Protein AF-A0AA36IAB3-F1 (afdb_monomer)

Mean predicted aligned error: 18.0 Å

Solvent-accessible surface area (backbone atoms only — not comparable to full-atom values): 23287 Å² total; per-residue (Å²): 132,85,88,86,89,80,84,86,83,90,80,89,80,91,81,84,87,78,88,80,90,79,83,89,82,81,88,81,88,88,84,88,84,89,80,88,87,85,86,83,86,84,88,82,86,85,84,85,86,88,83,90,85,85,86,90,79,88,78,81,81,79,79,85,77,85,72,82,73,76,86,74,72,82,74,74,74,76,78,74,88,63,79,76,76,77,80,79,68,87,70,76,78,70,94,42,81,62,54,57,54,45,52,51,53,55,51,48,49,52,48,51,51,56,48,53,54,51,51,48,56,53,47,54,52,49,52,51,48,47,55,53,50,44,48,49,29,48,54,49,20,52,50,27,43,54,49,20,54,51,27,50,52,51,35,53,51,37,51,51,49,43,52,53,44,53,52,50,45,53,51,51,53,49,56,44,46,54,49,49,53,50,48,53,49,55,49,51,52,47,53,54,49,53,53,52,50,53,52,53,52,49,55,46,48,54,52,41,51,54,48,50,53,49,51,50,54,58,55,56,45,47,67,66,42,76,78,58,70,95,86,76,87,61,73,61,56,56,56,52,51,50,49,52,50,42,52,50,44,54,48,51,49,53,51,51,55,53,51,50,54,51,52,51,52,52,48,56,51,51,54,47,53,51,51,51,51,41,52,53,51,52,52,50,47,54,50,50,50,52,50,40,54,51,43,53,53,52,35,53,53,31,47,53,51,23,53,53,24,46,53,50,18,52,51,28,51,51,53,33,52,57,47,51,51,53,49,50,54,50,51,52,53,51,51,51,51,53,52,50,53,50,51,50,45,52,52,51,50,52,50,45,53,52,53,54,51,50,58,57,49,52,73,76,44,88,77,68,96,64,92,84,69,78,81,73,75,78,81,72,81,88,75,89,127

Sequence (385 aa):
MCGSTRQLPWRRSNGRWKGKRKAPRRMRSPYVCARRSKRPAPMCNPQAPVQDLVPGVLVLFTRNLKVKHGNVKPRYGQEDCSVRKEHVDQVAEPESRFGLVISTLEDIVKNVDNQSAREKTAFDKFQAWCTEEITGLSTGAEKAKANSEKAFVNLRELTASISTLEHGLASLSADVKELQDAQDQINTIREEETSKYAEEVELNTQSAQTVSSALSKVSSSKSAFLQRQSLEPDSGYVVGLLRGIQERLNQTRSELDQTEEAKSKTHSTLARAKKEQESLLQAEVLEKQRLLQQAKLELVEAQRIYDEEQESSEAMTKMKAETKDKCYMKTIEYSMRKEDQQKEREAIASAVTTLKQEESGGKNAAGATSFLQDWVTCCGDCKVS

Nearest PDB structures (foldseek):
  3ja6-assembly1_H  TM=5.521E-01  e=1.266E-03  Escherichia coli
  3ja6-assembly1_I  TM=4.590E-01  e=8.244E-04  Escherichia coli
  3g67-assembly1_A  TM=4.325E-01  e=2.050E-03  Thermotoga maritima
 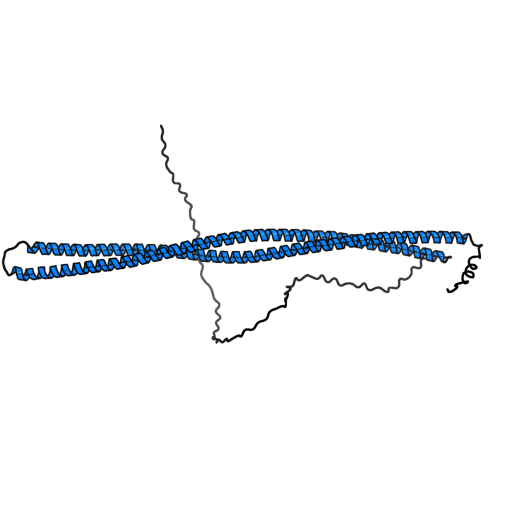 3zx6-assembly1_B  TM=4.303E-01  e=5.989E-03  Archaeoglobus fulgidus DSM 4304
  6grj-assembly1_B  TM=4.482E-01  e=6.001E-02  Aeromonas hydrophila

Radius of gyration: 59.53 Å; Cα contacts (8 Å, |Δi|>4): 123; chains: 1; bounding box: 124×80×175 Å

Secondary structure (DSSP, 8-state):
------------------------------------------------------------------------------------------PPP-SSHHHHHHHHHHHHHHHHHHHHHHHHHHHHHHHHHHHHHHHHHHHHHHHHHHHHHHHHHHHHHHHHHHHHHHHHHHHHHHHHHHHHHHHHHHHHHHHHHHHHHHHHHHHHHHHHHHHHHHHHHHHHHHHHHTTS-S--STHHHHHHHHHHHHHHHHHHHHHHHHHHHHHHHHHHHHHHHHHHHHHHHHHHHHHHHHHHHHHHHHHHHHHHHHHHHHHHHHHHHHHHHHHHHHHHHHHHHHHHHHHHHHHHHHHHHHHHHHHHHHHHHHHT-TT---TTSSSSSSSS-----

pLDDT: mean 75.98, std 26.31, range [28.12, 98.38]

Foldseek 3Di:
DDDDDDDDDDDDDDDDDDDDDDDDDDDDDDDDDDDDDDDDDDDDDDDDDDDDDDDDDPDDPDPDPPDPPPPPDPPPPDPPPPPPPDPCPPDDPPPDPLVVVLVVLVVVLVVLVVVLVVVVVVLVVLVVVLVVLLVVLVVLLVVLVVQLVVLVVLLVVLVVVLVVLVVVLVVLVVVLVVLVVVLVVLVVVLVVLVVVLVVLLVVLVVVLVVLVVVLVVLVVVCVVCVVDDDDDPCSVVVNVVSVVVNVVSVVVNVVSVVVNVVSVVVSVVVSVVSVVVSVVSVVVSVVSVVVSVVSVVVSVVSVVSSVVSNVSSVVSVVVSVVSVVVSVVVVVVSVVVVVVSVVSSVVSVVVSVVSVVVVVVVVVPPDDPDPPPPPPPPPDDPDDD

Organism: NCBI:txid2562239

Structure (mmCIF, N/CA/C/O backbone):
data_AF-A0AA36IAB3-F1
#
_entry.id   AF-A0AA36IAB3-F1
#
loop_
_atom_site.group_PDB
_atom_site.id
_atom_site.type_symbol
_atom_site.label_atom_id
_atom_site.label_alt_id
_atom_site.label_comp_id
_atom_site.label_asym_id
_atom_site.label_entity_id
_atom_site.label_seq_id
_atom_site.pdbx_PDB_ins_code
_atom_site.Cartn_x
_atom_site.Cartn_y
_atom_site.Cartn_z
_atom_site.occupancy
_atom_site.B_iso_or_equiv
_atom_site.auth_seq_id
_atom_site.auth_comp_id
_atom_site.auth_asym_id
_atom_site.auth_atom_id
_atom_site.pdbx_PDB_model_num
ATOM 1 N N . MET A 1 1 ? 20.744 25.403 59.537 1.00 38.38 1 MET A N 1
ATOM 2 C CA . MET A 1 1 ? 21.090 25.740 58.140 1.00 38.38 1 MET A CA 1
ATOM 3 C C . MET A 1 1 ? 19.798 25.996 57.378 1.00 38.38 1 MET A C 1
ATOM 5 O O . MET A 1 1 ? 18.856 25.237 57.555 1.00 38.38 1 MET A O 1
ATOM 9 N N . CYS A 1 2 ? 19.755 27.117 56.654 1.00 37.72 2 CYS A N 1
ATOM 10 C CA . CYS A 1 2 ? 18.678 27.630 55.792 1.00 37.72 2 CYS A CA 1
ATOM 11 C C . CYS A 1 2 ? 17.970 26.516 54.988 1.00 37.72 2 CYS A C 1
ATOM 13 O O . CYS A 1 2 ? 18.638 25.601 54.533 1.00 37.72 2 CYS A O 1
ATOM 15 N N . GLY A 1 3 ? 16.652 26.478 54.773 1.00 32.91 3 GLY A N 1
ATOM 16 C CA . GLY A 1 3 ? 15.704 27.561 54.513 1.00 32.91 3 GLY A CA 1
ATOM 17 C C . GLY A 1 3 ? 15.504 27.704 52.998 1.00 32.91 3 GLY A C 1
ATOM 18 O O . GLY A 1 3 ? 16.444 28.114 52.332 1.00 32.91 3 GLY A O 1
ATOM 19 N N . SER A 1 4 ? 14.318 27.369 52.464 1.00 38.62 4 SER A N 1
ATOM 20 C CA . SER A 1 4 ? 13.662 28.091 51.349 1.00 38.62 4 SER A CA 1
ATOM 21 C C . SER A 1 4 ? 12.435 27.348 50.795 1.00 38.62 4 SER A C 1
ATOM 23 O O . SER A 1 4 ? 12.522 26.499 49.912 1.00 38.62 4 SER A O 1
ATOM 25 N N . THR A 1 5 ? 11.274 27.792 51.256 1.00 45.59 5 THR A N 1
ATOM 26 C CA . THR A 1 5 ? 9.957 27.750 50.614 1.00 45.59 5 THR A CA 1
ATOM 27 C C . THR A 1 5 ? 9.924 28.687 49.390 1.00 45.59 5 THR A C 1
ATOM 29 O O . THR A 1 5 ? 10.329 29.840 49.516 1.00 45.59 5 THR A O 1
ATOM 32 N N . ARG A 1 6 ? 9.381 28.263 48.236 1.00 41.94 6 ARG A N 1
ATOM 33 C CA . ARG A 1 6 ? 8.852 29.145 47.157 1.00 41.94 6 ARG A CA 1
ATOM 34 C C . ARG A 1 6 ? 7.688 28.421 46.470 1.00 41.94 6 ARG A C 1
ATOM 36 O O . ARG A 1 6 ? 7.889 27.347 45.926 1.00 41.94 6 ARG A O 1
ATOM 43 N N . GLN A 1 7 ? 6.431 28.782 46.728 1.00 41.84 7 GLN A N 1
ATOM 44 C CA . GLN A 1 7 ? 5.627 29.840 46.085 1.00 41.84 7 GLN A CA 1
ATOM 45 C C . GLN A 1 7 ? 5.506 29.740 44.551 1.00 41.84 7 GLN A C 1
ATOM 47 O O . GLN A 1 7 ? 6.461 29.956 43.811 1.00 41.84 7 GLN A O 1
ATOM 52 N N . LEU A 1 8 ? 4.263 29.468 44.133 1.00 38.03 8 LEU A N 1
ATOM 53 C CA . LEU A 1 8 ? 3.674 29.639 42.799 1.00 38.03 8 LEU A CA 1
ATOM 54 C C . LEU A 1 8 ? 3.823 31.082 42.281 1.00 38.03 8 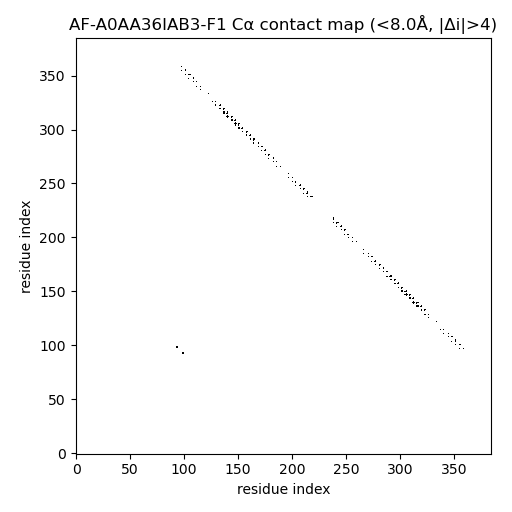LEU A C 1
ATOM 56 O O . LEU A 1 8 ? 3.911 32.017 43.080 1.00 38.03 8 LEU A O 1
ATOM 60 N N . PRO A 1 9 ? 3.648 31.288 40.963 1.00 53.09 9 PRO A N 1
ATOM 61 C CA . PRO A 1 9 ? 2.586 32.219 40.591 1.00 53.09 9 PRO A CA 1
ATOM 62 C C . PRO A 1 9 ? 1.735 31.783 39.390 1.00 53.09 9 PRO A C 1
ATOM 64 O O . PRO A 1 9 ? 2.211 31.329 38.353 1.00 53.09 9 PRO A O 1
ATOM 67 N N . TRP A 1 10 ? 0.442 32.054 39.544 1.00 31.94 10 TRP A N 1
ATOM 68 C CA . TRP A 1 10 ? -0.544 32.212 38.484 1.00 31.94 10 TRP A CA 1
ATOM 69 C C . TRP A 1 10 ? -0.134 33.313 37.495 1.00 31.94 10 TRP A C 1
ATOM 71 O O . TRP A 1 10 ? 0.252 34.407 37.910 1.00 31.94 10 TRP A O 1
ATOM 81 N N . ARG A 1 11 ? -0.360 33.101 36.191 1.00 39.31 11 ARG A N 1
ATOM 82 C CA . ARG A 1 11 ? -0.493 34.209 35.234 1.00 39.31 11 ARG A CA 1
ATOM 83 C C . ARG A 1 11 ? -1.624 33.955 34.240 1.00 39.31 11 ARG A C 1
ATOM 85 O O . ARG A 1 11 ? -1.558 33.067 33.401 1.00 39.31 11 ARG A O 1
ATOM 92 N N . ARG A 1 12 ? -2.657 34.795 34.360 1.00 37.16 12 ARG A N 1
ATOM 93 C CA . ARG A 1 12 ? -3.711 35.050 33.371 1.00 37.16 12 ARG A CA 1
ATOM 94 C C . ARG A 1 12 ? -3.108 35.676 32.111 1.00 37.16 12 ARG A C 1
ATOM 96 O O . ARG A 1 12 ? -2.358 36.647 32.217 1.00 37.16 12 ARG A O 1
ATOM 103 N N . SER A 1 13 ? -3.558 35.241 30.940 1.00 43.03 13 SER A N 1
ATOM 104 C CA . SER A 1 13 ? -3.544 36.047 29.716 1.00 43.03 13 SER A CA 1
ATOM 105 C C . SER A 1 13 ? -4.961 36.115 29.141 1.00 43.03 13 SER A C 1
ATOM 107 O O . SER A 1 13 ? -5.549 35.137 28.692 1.00 43.03 13 SER A O 1
ATOM 109 N N . ASN A 1 14 ? -5.526 37.319 29.218 1.00 38.91 14 ASN A N 1
ATOM 110 C CA . ASN A 1 14 ? -6.788 37.708 28.608 1.00 38.91 14 ASN A CA 1
ATOM 111 C C . ASN A 1 14 ? -6.599 37.839 27.087 1.00 38.91 14 ASN A C 1
ATOM 113 O O . ASN A 1 14 ? -5.893 38.737 26.632 1.00 38.91 14 ASN A O 1
ATOM 117 N N . GLY A 1 15 ? -7.265 36.983 26.310 1.00 38.22 15 GLY A N 1
ATOM 118 C CA . GLY A 1 15 ? -7.347 37.048 24.849 1.00 38.22 15 GLY A CA 1
ATOM 119 C C . GLY A 1 15 ? -8.768 37.373 24.392 1.00 38.22 15 GLY A C 1
ATOM 120 O O . GLY A 1 15 ? -9.655 36.530 24.377 1.00 38.22 15 GLY A O 1
ATOM 121 N N . ARG A 1 16 ? -8.974 38.642 24.061 1.00 39.28 16 ARG A N 1
ATOM 122 C CA . ARG A 1 16 ? -10.226 39.323 23.721 1.00 39.28 16 ARG A CA 1
ATOM 123 C C . ARG A 1 16 ? -10.914 38.759 22.466 1.00 39.28 16 ARG A C 1
ATOM 125 O O . ARG A 1 16 ? -10.427 38.945 21.357 1.00 39.28 16 ARG A O 1
ATOM 132 N N . TRP A 1 17 ? -12.112 38.200 22.634 1.00 36.91 17 TRP A N 1
ATOM 133 C CA . TRP A 1 17 ? -13.054 37.915 21.548 1.00 36.91 17 TRP A CA 1
ATOM 134 C C . TRP A 1 17 ? -13.692 39.219 21.045 1.00 36.91 17 TRP A C 1
ATOM 136 O O . TRP A 1 17 ? -14.373 39.920 21.795 1.00 36.91 17 TRP A O 1
ATOM 146 N N . LYS A 1 18 ? -13.490 39.560 19.767 1.00 49.41 18 LYS A N 1
ATOM 147 C CA . LYS A 1 18 ? -14.288 40.576 19.065 1.00 49.41 18 LYS A CA 1
ATOM 148 C C . LYS A 1 18 ? -15.078 39.911 17.949 1.00 49.41 18 LYS A C 1
ATOM 150 O O . LYS A 1 18 ? -14.523 39.513 16.931 1.00 49.41 18 LYS A O 1
ATOM 155 N N . GLY A 1 19 ? -16.391 39.842 18.147 1.00 35.00 19 GLY A N 1
ATOM 156 C CA . GLY A 1 19 ? -17.341 39.480 17.110 1.00 35.00 19 GLY A CA 1
ATOM 157 C C . GLY A 1 19 ? -17.435 40.541 16.013 1.00 35.00 19 GLY A C 1
ATOM 158 O O . GLY A 1 19 ? -17.364 41.745 16.268 1.00 35.00 19 GLY A O 1
ATOM 159 N N . LYS A 1 20 ? -17.684 40.082 14.787 1.00 40.41 20 LYS A N 1
ATOM 160 C CA . LYS A 1 20 ? -18.369 40.864 13.760 1.00 40.41 20 LYS A CA 1
ATOM 161 C C . LYS A 1 20 ? -19.551 40.055 13.245 1.00 40.41 20 LYS A C 1
ATOM 163 O O . LYS A 1 20 ? -19.399 39.025 12.602 1.00 40.41 20 LYS A O 1
ATOM 168 N N . ARG A 1 21 ? -20.736 40.569 13.569 1.00 37.28 21 ARG A N 1
ATOM 169 C CA . ARG A 1 21 ? -22.032 40.185 13.017 1.00 37.28 21 ARG A CA 1
ATOM 170 C C . ARG A 1 21 ? -22.040 40.513 11.518 1.00 37.28 21 ARG A C 1
ATOM 172 O O . ARG A 1 21 ? -21.739 41.647 11.150 1.00 37.28 21 ARG A O 1
ATOM 179 N N . LYS A 1 22 ? -22.456 39.573 10.671 1.00 40.62 22 LYS A N 1
ATOM 180 C CA . LYS A 1 22 ? -23.098 39.885 9.387 1.00 40.62 22 LYS A CA 1
ATOM 181 C C . LYS A 1 22 ? -24.450 39.181 9.356 1.00 40.62 22 LYS A C 1
ATOM 183 O O . LYS A 1 22 ? -24.547 37.988 9.613 1.00 40.62 22 LYS A O 1
ATOM 188 N N . ALA A 1 23 ? -25.481 39.989 9.142 1.00 41.28 23 ALA A N 1
ATOM 189 C CA . ALA A 1 23 ? -26.884 39.613 9.133 1.00 41.28 23 ALA A CA 1
ATOM 190 C C . ALA A 1 23 ? -27.253 38.761 7.900 1.00 41.28 23 ALA A C 1
ATOM 192 O O . ALA A 1 23 ? -26.633 38.928 6.847 1.00 41.28 23 ALA A O 1
ATOM 193 N N . PRO A 1 24 ? -28.299 37.919 7.988 1.00 43.44 24 PRO A N 1
ATOM 194 C CA . PRO A 1 24 ? -28.845 37.200 6.845 1.00 43.44 24 PRO A CA 1
ATOM 195 C C . PRO A 1 24 ? -29.817 38.094 6.058 1.00 43.44 24 PRO A C 1
ATOM 197 O O . PRO A 1 24 ? -30.713 38.716 6.636 1.00 43.44 24 PRO A O 1
ATOM 200 N N . ARG A 1 25 ? -29.678 38.143 4.727 1.00 41.81 25 ARG A N 1
ATOM 201 C CA . ARG A 1 25 ? -30.724 38.667 3.834 1.00 41.81 25 ARG A CA 1
ATOM 202 C C . ARG A 1 25 ? -31.421 37.530 3.093 1.00 41.81 25 ARG A C 1
ATOM 204 O O . ARG A 1 25 ? -30.801 36.614 2.570 1.00 41.81 25 ARG A O 1
ATOM 211 N N . ARG A 1 26 ? -32.744 37.653 3.136 1.00 37.84 26 ARG A N 1
ATOM 212 C CA . ARG A 1 26 ? -33.824 36.798 2.645 1.00 37.84 26 ARG A CA 1
ATOM 213 C C . ARG A 1 26 ? -33.796 36.522 1.135 1.00 37.84 26 ARG A C 1
ATOM 215 O O . ARG A 1 26 ? -33.464 37.406 0.359 1.00 37.84 26 ARG A O 1
ATOM 222 N N . MET A 1 27 ? -34.314 35.332 0.807 1.00 33.06 27 MET A N 1
ATOM 223 C CA . MET A 1 27 ? -35.262 34.980 -0.268 1.00 33.06 27 MET A CA 1
ATOM 224 C C . MET A 1 27 ? -35.112 35.639 -1.648 1.00 33.06 27 MET A C 1
ATOM 226 O O . MET A 1 27 ? -35.374 36.829 -1.798 1.00 33.06 27 MET A O 1
ATOM 230 N N . ARG A 1 28 ? -35.000 34.794 -2.683 1.00 35.19 28 ARG A N 1
ATOM 231 C CA . ARG A 1 28 ? -36.113 34.502 -3.617 1.00 35.19 28 ARG A CA 1
ATOM 232 C C . ARG A 1 28 ? -35.724 33.390 -4.603 1.00 35.19 28 ARG A C 1
ATOM 234 O O . ARG A 1 28 ? -34.856 33.571 -5.444 1.00 35.19 28 ARG A O 1
ATOM 241 N N . SER A 1 29 ? -36.417 32.259 -4.481 1.00 34.50 29 SER A N 1
ATOM 242 C CA . SER A 1 29 ? -36.781 31.368 -5.592 1.00 34.50 29 SER A CA 1
ATOM 243 C C . SER A 1 29 ? -38.017 31.982 -6.269 1.00 34.50 29 SER A C 1
ATOM 245 O O . SER A 1 29 ? -38.835 32.577 -5.555 1.00 34.50 29 SER A O 1
ATOM 247 N N . PRO A 1 30 ? -38.132 31.954 -7.607 1.00 48.66 30 PRO A N 1
ATOM 248 C CA . PRO A 1 30 ? -38.989 30.926 -8.211 1.00 48.66 30 PRO A CA 1
ATOM 249 C C . PRO A 1 30 ? -38.522 30.476 -9.608 1.00 48.66 30 PRO A C 1
ATOM 251 O O . PRO A 1 30 ? -38.145 31.305 -10.418 1.00 48.66 30 PRO A O 1
ATOM 254 N N . TYR A 1 31 ? -38.655 29.189 -9.928 1.00 38.41 31 TYR A N 1
ATOM 255 C CA . TYR A 1 31 ? -39.355 28.759 -11.145 1.00 38.41 31 TYR A CA 1
ATOM 256 C C . TYR A 1 31 ? -39.885 27.341 -10.939 1.00 38.41 31 TYR A C 1
ATOM 258 O O . TYR A 1 31 ? -39.155 26.373 -10.739 1.00 38.41 31 TYR A O 1
ATOM 266 N N . VAL A 1 32 ? -41.210 27.282 -10.944 1.00 36.62 32 VAL A N 1
ATOM 267 C CA . VAL A 1 32 ? -42.049 26.095 -10.995 1.00 36.62 32 VAL A CA 1
ATOM 268 C C . VAL A 1 32 ? -42.138 25.670 -12.457 1.00 36.62 32 VAL A C 1
ATOM 270 O O . VAL A 1 32 ? -42.491 26.489 -13.297 1.00 36.62 32 VAL A O 1
ATOM 273 N N . CYS A 1 33 ? -41.910 24.393 -12.748 1.00 33.81 33 CYS A N 1
ATOM 274 C CA . CYS A 1 33 ? -42.601 23.712 -13.839 1.00 33.81 33 CYS A CA 1
ATOM 275 C C . CYS A 1 33 ? -42.806 22.249 -13.447 1.00 33.81 33 CYS A C 1
ATOM 277 O O . CYS A 1 33 ? -41.879 21.447 -13.386 1.00 33.81 33 CYS A O 1
ATOM 279 N N . ALA A 1 34 ? -44.055 21.937 -13.120 1.00 33.88 34 ALA A N 1
ATOM 280 C CA . ALA A 1 34 ? -44.539 20.599 -12.857 1.00 33.88 34 ALA A CA 1
ATOM 281 C C . ALA A 1 34 ? -44.765 19.841 -14.172 1.00 33.88 34 ALA A C 1
ATOM 283 O O . ALA A 1 34 ? -45.316 20.408 -15.112 1.00 33.88 34 ALA A O 1
ATOM 284 N N . ARG A 1 35 ? -44.489 18.530 -14.182 1.00 33.06 35 ARG A N 1
ATOM 285 C CA . ARG A 1 35 ? -45.379 17.531 -14.798 1.00 33.06 35 ARG A CA 1
ATOM 286 C C . ARG A 1 35 ? -45.173 16.143 -14.169 1.00 33.06 35 ARG A C 1
ATOM 288 O O . ARG A 1 35 ? -44.119 15.531 -14.278 1.00 33.06 35 ARG A O 1
ATOM 295 N N . ARG A 1 36 ? -46.242 15.703 -13.490 1.00 34.56 36 ARG A N 1
ATOM 296 C CA . ARG A 1 36 ? -46.742 14.325 -13.276 1.00 34.56 36 ARG A CA 1
ATOM 297 C C . ARG A 1 36 ? -46.407 13.386 -14.452 1.00 34.56 36 ARG A C 1
ATOM 299 O O . ARG A 1 36 ? -46.355 13.859 -15.576 1.00 34.56 36 ARG A O 1
ATOM 306 N N . SER A 1 37 ? -46.335 12.058 -14.375 1.00 35.66 37 SER A N 1
ATOM 307 C CA . SER A 1 37 ? -46.505 11.007 -13.355 1.00 35.66 37 SER A CA 1
ATOM 308 C C . SER A 1 37 ? -46.477 9.679 -14.136 1.00 35.66 37 SER A C 1
ATOM 310 O O . SER A 1 37 ? -47.098 9.654 -15.200 1.00 35.66 37 SER A O 1
ATOM 312 N N . LYS A 1 38 ? -45.872 8.601 -13.610 1.00 35.56 38 LYS A N 1
ATOM 313 C CA . LYS A 1 38 ? -46.380 7.201 -13.613 1.00 35.56 38 LYS A CA 1
ATOM 314 C C . LYS A 1 38 ? -45.257 6.219 -13.212 1.00 35.56 38 LYS A C 1
ATOM 316 O O . LYS A 1 38 ? -44.233 6.135 -13.875 1.00 35.56 38 LYS A O 1
ATOM 321 N N . ARG A 1 39 ? -45.468 5.508 -12.099 1.00 36.62 39 ARG A N 1
ATOM 322 C CA . ARG A 1 39 ? -44.861 4.201 -11.738 1.00 36.62 39 ARG A CA 1
ATOM 323 C C . ARG A 1 39 ? -45.753 3.068 -12.322 1.00 36.62 39 ARG A C 1
ATOM 325 O O . ARG A 1 39 ? -46.818 3.436 -12.826 1.00 36.62 39 ARG A O 1
ATOM 332 N N . PRO A 1 40 ? -45.492 1.748 -12.134 1.00 46.69 40 PRO A N 1
ATOM 333 C CA . PRO A 1 40 ? -44.316 1.018 -11.610 1.00 46.69 40 PRO A CA 1
ATOM 334 C C . PRO A 1 40 ? -43.833 -0.152 -12.520 1.00 46.69 40 PRO A C 1
ATOM 336 O O . PRO A 1 40 ? -44.391 -0.401 -13.582 1.00 46.69 40 PRO A O 1
ATOM 339 N N . ALA A 1 41 ? -42.789 -0.854 -12.050 1.00 36.19 41 ALA A N 1
ATOM 340 C CA . ALA A 1 41 ? -42.193 -2.105 -12.554 1.00 36.19 41 ALA A CA 1
ATOM 341 C C . ALA A 1 41 ? -43.153 -3.325 -12.581 1.00 36.19 41 ALA A C 1
ATOM 343 O O . ALA A 1 41 ? -44.267 -3.232 -12.059 1.00 36.19 41 ALA A O 1
ATOM 344 N N . PRO A 1 42 ? -42.704 -4.485 -13.112 1.00 48.28 42 PRO A N 1
ATOM 345 C CA . PRO A 1 42 ? -42.226 -5.530 -12.191 1.00 48.28 42 PRO A CA 1
ATOM 346 C C . PRO A 1 42 ? -41.016 -6.370 -12.665 1.00 48.28 42 PRO A C 1
ATOM 348 O O . PRO A 1 42 ? -40.558 -6.296 -13.801 1.00 48.28 42 PRO A O 1
ATOM 351 N N . MET A 1 43 ? -40.514 -7.147 -11.701 1.00 32.94 43 MET A N 1
ATOM 352 C CA . MET A 1 43 ? -39.458 -8.166 -11.731 1.00 32.94 43 MET A CA 1
ATOM 353 C C . MET A 1 43 ? -39.691 -9.314 -12.731 1.00 32.94 43 MET A C 1
ATOM 355 O O . MET A 1 43 ? -40.838 -9.673 -12.971 1.00 32.94 43 MET A O 1
ATOM 359 N N . CYS A 1 44 ? -38.604 -9.963 -13.183 1.00 29.05 44 CYS A N 1
ATOM 360 C CA . CYS A 1 44 ? -38.310 -11.383 -12.895 1.00 29.05 44 CYS A CA 1
ATOM 361 C C . CYS A 1 44 ? -36.983 -11.851 -13.535 1.00 29.05 44 CYS A C 1
ATOM 363 O O . CYS A 1 44 ? -36.770 -11.727 -14.735 1.00 29.05 44 CYS A O 1
ATOM 365 N N . ASN A 1 45 ? -36.121 -12.417 -12.687 1.00 34.62 45 ASN A N 1
ATOM 366 C CA . ASN A 1 45 ? -35.075 -13.407 -12.991 1.00 34.62 45 ASN A CA 1
ATOM 367 C C . ASN A 1 45 ? -35.765 -14.781 -13.213 1.00 34.62 45 ASN A C 1
ATOM 369 O O . ASN A 1 45 ? -36.857 -14.949 -12.654 1.00 34.62 45 ASN A O 1
ATOM 373 N N . PRO A 1 46 ? -35.202 -15.763 -13.957 1.00 46.34 46 PRO A N 1
ATOM 374 C CA . PRO A 1 46 ? -34.316 -16.733 -13.291 1.00 46.34 46 PRO A CA 1
ATOM 375 C C . PRO A 1 46 ? -33.226 -17.431 -14.157 1.00 46.34 46 PRO A C 1
ATOM 377 O O . PRO A 1 46 ? -33.370 -17.634 -15.356 1.00 46.34 46 PRO A O 1
ATOM 380 N N . GLN A 1 47 ? -32.210 -17.919 -13.429 1.00 33.38 47 GLN A N 1
ATOM 381 C CA . GLN A 1 47 ? -31.470 -19.192 -13.572 1.00 33.38 47 GLN A CA 1
ATOM 382 C C . GLN A 1 47 ? -30.413 -19.410 -14.679 1.00 33.38 47 GLN A C 1
ATOM 384 O O . GLN A 1 47 ? -30.679 -19.447 -15.874 1.00 33.38 47 GLN A O 1
ATOM 389 N N . ALA A 1 48 ? -29.199 -19.686 -14.181 1.00 31.94 48 ALA A N 1
ATOM 390 C CA . ALA A 1 48 ? -28.064 -20.327 -14.845 1.00 31.94 48 ALA A CA 1
ATOM 391 C C . ALA A 1 48 ? -28.301 -21.835 -15.095 1.00 31.94 48 ALA A C 1
ATOM 393 O O . ALA A 1 48 ? -29.216 -22.420 -14.508 1.00 31.94 48 ALA A O 1
ATOM 394 N N . PRO A 1 49 ? -27.415 -22.491 -15.871 1.00 46.34 49 PRO A N 1
ATOM 395 C CA . PRO A 1 49 ? -26.445 -23.356 -15.195 1.00 46.34 49 PRO A CA 1
ATOM 396 C C . PRO A 1 49 ? -25.000 -23.263 -15.722 1.00 46.34 49 PRO A C 1
ATOM 398 O O . PRO A 1 49 ? -24.704 -22.722 -16.782 1.00 46.34 49 PRO A O 1
ATOM 401 N N . VAL A 1 50 ? -24.125 -23.806 -14.879 1.00 35.16 50 VAL A N 1
ATOM 402 C CA . VAL A 1 50 ? -22.663 -23.936 -14.924 1.00 35.16 50 VAL A CA 1
ATOM 403 C C . VAL A 1 50 ? -22.218 -24.933 -16.001 1.00 35.16 50 VAL A C 1
ATOM 405 O O . VAL A 1 50 ? -22.858 -25.975 -16.121 1.00 35.16 50 VAL A O 1
ATOM 408 N N . GLN A 1 51 ? -21.104 -24.667 -16.697 1.00 35.69 51 GLN A N 1
ATOM 409 C CA . GLN A 1 51 ? -20.049 -25.657 -16.987 1.00 35.69 51 GLN A CA 1
ATOM 410 C C . GLN A 1 51 ? -18.789 -25.008 -17.585 1.00 35.69 51 GLN A C 1
ATOM 412 O O . GLN A 1 51 ? -18.843 -23.980 -18.256 1.00 35.69 51 GLN A O 1
ATOM 417 N N . ASP A 1 52 ? -17.666 -25.623 -17.233 1.00 32.62 52 ASP A N 1
ATOM 418 C CA . ASP A 1 52 ? -16.274 -25.196 -17.333 1.00 32.62 52 ASP A CA 1
ATOM 419 C C . ASP A 1 52 ? -15.731 -25.008 -18.760 1.00 32.62 52 ASP A C 1
ATOM 421 O O . ASP A 1 52 ? -16.157 -25.699 -19.681 1.00 32.62 52 ASP A O 1
ATOM 425 N N . LEU A 1 53 ? -14.726 -24.126 -18.907 1.00 32.38 53 LEU A N 1
ATOM 426 C CA . LEU A 1 53 ? -13.404 -24.384 -19.527 1.00 32.38 53 LEU A CA 1
ATOM 427 C C . LEU A 1 53 ? -12.691 -23.063 -19.907 1.00 32.38 53 LEU A C 1
ATOM 429 O O . LEU A 1 53 ? -13.096 -22.316 -20.792 1.00 32.38 53 LEU A O 1
ATOM 433 N N . VAL A 1 54 ? -11.584 -22.807 -19.214 1.00 31.95 54 VAL A N 1
ATOM 434 C CA . VAL A 1 54 ? -10.449 -21.924 -19.573 1.00 31.95 54 VAL A CA 1
ATOM 435 C C . VAL A 1 54 ? -9.528 -22.726 -20.537 1.00 31.95 54 VAL A C 1
ATOM 437 O O . VAL A 1 54 ? -9.622 -23.954 -20.471 1.00 31.95 54 VAL A O 1
ATOM 440 N N . PRO A 1 55 ? -8.609 -22.168 -21.377 1.00 42.19 55 PRO A N 1
ATOM 441 C CA . PRO A 1 55 ? -8.090 -20.789 -21.450 1.00 42.19 55 PRO A CA 1
ATOM 442 C C . PRO A 1 55 ? -8.023 -20.136 -22.850 1.00 42.19 55 PRO A C 1
ATOM 444 O O . PRO A 1 55 ? -7.932 -20.792 -23.880 1.00 42.19 55 PRO A O 1
ATOM 447 N N . GLY A 1 56 ? -7.819 -18.813 -22.835 1.00 33.88 56 GLY A N 1
ATOM 448 C CA . GLY A 1 56 ? -6.703 -18.236 -23.594 1.00 33.88 56 GLY A CA 1
ATOM 449 C C . GLY A 1 56 ? -7.047 -17.444 -24.850 1.00 33.88 56 GLY A C 1
ATOM 450 O O . GLY A 1 56 ? -6.785 -17.911 -25.948 1.00 33.88 56 GLY A O 1
ATOM 451 N N . VAL A 1 57 ? -7.481 -16.189 -24.693 1.00 32.69 57 VAL A N 1
ATOM 452 C CA . VAL A 1 57 ? -7.149 -15.128 -25.660 1.00 32.69 57 VAL A CA 1
ATOM 453 C C . VAL A 1 57 ? -6.881 -13.834 -24.896 1.00 32.69 57 VAL A C 1
ATOM 455 O O . VAL A 1 57 ? -7.776 -13.208 -24.332 1.00 32.69 57 VAL A O 1
ATOM 458 N N . LEU A 1 58 ? -5.606 -13.459 -24.878 1.00 31.62 58 LEU A N 1
ATOM 459 C CA . LEU A 1 58 ? -5.086 -12.184 -24.411 1.00 31.62 58 LEU A CA 1
ATOM 460 C C . LEU A 1 58 ? -5.579 -11.078 -25.365 1.00 31.62 58 LEU A C 1
ATOM 462 O O . LEU A 1 58 ? -4.987 -10.846 -26.416 1.00 31.62 58 LEU A O 1
ATOM 466 N N . VAL A 1 59 ? -6.685 -10.409 -25.037 1.00 35.47 59 VAL A N 1
ATOM 467 C CA . VAL A 1 59 ? -7.108 -9.193 -25.749 1.00 35.47 59 VAL A CA 1
ATOM 468 C C . VAL A 1 59 ? -6.365 -8.010 -25.134 1.00 35.47 59 VAL A C 1
ATOM 470 O O . VAL A 1 59 ? -6.792 -7.432 -24.136 1.00 35.47 59 VAL A O 1
ATOM 473 N N . LEU A 1 60 ? -5.228 -7.655 -25.733 1.00 33.47 60 LEU A N 1
ATOM 474 C CA . LEU A 1 60 ? -4.544 -6.396 -25.453 1.00 33.47 60 LEU A CA 1
ATOM 475 C C . LEU A 1 60 ? -5.391 -5.235 -25.991 1.00 33.47 60 LEU A C 1
ATOM 477 O O . LEU A 1 60 ? -5.435 -4.960 -27.189 1.00 33.47 60 LEU A O 1
ATOM 481 N N . PHE A 1 61 ? -6.059 -4.540 -25.073 1.00 30.59 61 PHE A N 1
ATOM 482 C CA . PHE A 1 61 ? -6.637 -3.219 -25.289 1.00 30.59 61 PHE A CA 1
ATOM 483 C C . PHE A 1 61 ? -5.496 -2.190 -25.365 1.00 30.59 61 PHE A C 1
ATOM 485 O O . PHE A 1 61 ? -5.038 -1.670 -24.349 1.00 30.59 61 PHE A O 1
ATOM 492 N N . THR A 1 62 ? -5.020 -1.867 -26.567 1.00 35.28 62 THR A N 1
ATOM 493 C CA . THR A 1 62 ? -4.120 -0.724 -26.768 1.00 35.28 62 THR A CA 1
ATOM 494 C C . THR A 1 62 ? -4.938 0.568 -26.809 1.00 35.28 62 THR A C 1
ATOM 496 O O . THR A 1 62 ? -5.665 0.876 -27.754 1.00 35.28 62 THR A O 1
ATOM 499 N N . ARG A 1 63 ? -4.841 1.353 -25.732 1.00 40.28 63 ARG A N 1
ATOM 500 C CA . ARG A 1 63 ? -5.338 2.731 -25.687 1.00 40.28 63 ARG A CA 1
ATOM 501 C C . ARG A 1 63 ? -4.403 3.641 -26.488 1.00 40.28 63 ARG A C 1
ATOM 503 O O . ARG A 1 63 ? -3.248 3.838 -26.137 1.00 40.28 63 ARG A O 1
ATOM 510 N N . ASN A 1 64 ? -4.979 4.203 -27.547 1.00 37.56 64 ASN A N 1
ATOM 511 C CA . ASN A 1 64 ? -4.584 5.380 -28.324 1.00 37.56 64 ASN A CA 1
ATOM 512 C C . ASN A 1 64 ? -3.563 6.334 -27.662 1.00 37.56 64 ASN A C 1
ATOM 514 O O . ASN A 1 64 ? -3.945 7.272 -26.959 1.00 37.56 64 ASN A O 1
ATOM 518 N N . LEU A 1 65 ? -2.287 6.194 -28.027 1.00 35.19 65 LEU A N 1
ATOM 519 C CA . LEU A 1 65 ? -1.333 7.303 -28.040 1.00 35.19 65 LEU A CA 1
ATOM 520 C C . LEU A 1 65 ? -1.407 7.974 -29.412 1.00 35.19 65 LEU A C 1
ATOM 522 O O . LEU A 1 65 ? -0.961 7.447 -30.429 1.00 35.19 65 LEU A O 1
ATOM 526 N N . LYS A 1 66 ? -2.033 9.150 -29.436 1.00 36.84 66 LYS A N 1
ATOM 527 C CA . LYS A 1 66 ? -2.186 9.988 -30.624 1.00 36.84 66 LYS A CA 1
ATOM 528 C C . LYS A 1 66 ? -0.858 10.687 -30.914 1.00 36.84 66 LYS A C 1
ATOM 530 O O . LYS A 1 66 ? -0.669 11.851 -30.569 1.00 36.84 66 LYS A O 1
ATOM 535 N N . VAL A 1 67 ? 0.069 9.962 -31.534 1.00 35.62 67 VAL A N 1
ATOM 536 C CA . VAL A 1 67 ? 1.269 10.546 -32.135 1.00 35.62 67 VAL A CA 1
ATOM 537 C C . VAL A 1 67 ? 0.812 11.377 -33.331 1.00 35.62 67 VAL A C 1
ATOM 539 O O . VAL A 1 67 ? 0.189 10.873 -34.267 1.00 35.62 67 VAL A O 1
ATOM 542 N N . LYS A 1 68 ? 1.070 12.688 -33.285 1.00 35.47 68 LYS A N 1
ATOM 543 C CA . LYS A 1 68 ? 0.927 13.564 -34.448 1.00 35.47 68 LYS A CA 1
ATOM 544 C C . LYS A 1 68 ? 1.952 13.117 -35.488 1.00 35.47 68 LYS A C 1
ATOM 546 O O . LYS A 1 68 ? 3.101 13.543 -35.449 1.00 35.47 68 LYS A O 1
ATOM 551 N N . HIS A 1 69 ? 1.529 12.266 -36.415 1.00 31.75 69 HIS A N 1
ATOM 552 C CA . HIS A 1 69 ? 2.258 12.031 -37.650 1.00 31.75 69 HIS A CA 1
ATOM 553 C C . HIS A 1 69 ? 2.275 13.340 -38.441 1.00 31.75 69 HIS A C 1
ATOM 555 O O . HIS A 1 69 ? 1.296 13.718 -39.086 1.00 31.75 69 HIS A O 1
ATOM 561 N N . GLY A 1 70 ? 3.395 14.059 -38.353 1.00 32.22 70 GLY A N 1
ATOM 562 C CA . GLY A 1 70 ? 3.789 15.002 -39.385 1.00 32.22 70 GLY A CA 1
ATOM 563 C C . GLY A 1 70 ? 3.848 14.224 -40.692 1.00 32.22 70 GLY A C 1
ATOM 564 O O . GLY A 1 70 ? 4.664 13.322 -40.855 1.00 32.22 70 GLY A O 1
ATOM 565 N N . ASN A 1 71 ? 2.899 14.520 -41.570 1.00 37.47 71 ASN A N 1
ATOM 566 C CA . ASN A 1 71 ? 2.691 13.877 -42.854 1.00 37.47 71 ASN A CA 1
ATOM 567 C C . ASN A 1 71 ? 3.857 14.228 -43.795 1.00 37.47 71 ASN A C 1
ATOM 569 O O . ASN A 1 71 ? 3.744 15.125 -44.628 1.00 37.47 71 ASN A O 1
ATOM 573 N N . VAL A 1 72 ? 5.002 13.563 -43.634 1.00 39.72 72 VAL A N 1
ATOM 574 C CA . VAL A 1 72 ? 6.094 13.599 -44.608 1.00 39.72 72 VAL A CA 1
ATOM 575 C C . VAL A 1 72 ? 5.871 12.427 -45.550 1.00 39.72 72 VAL A C 1
ATOM 577 O O . VAL A 1 72 ? 6.266 11.295 -45.284 1.00 39.72 72 VAL A O 1
ATOM 580 N N . LYS A 1 73 ? 5.171 12.708 -46.653 1.00 33.62 73 LYS A N 1
ATOM 581 C CA . LYS A 1 73 ? 5.113 11.814 -47.811 1.00 33.62 73 LYS A CA 1
ATOM 582 C C . LYS A 1 73 ? 6.549 11.436 -48.207 1.00 33.62 73 LYS A C 1
ATOM 584 O O . LYS A 1 73 ? 7.369 12.351 -48.327 1.00 33.62 73 LYS A O 1
ATOM 589 N N . PRO A 1 74 ? 6.862 10.165 -48.507 1.00 36.28 74 PRO A N 1
ATOM 590 C CA . PRO A 1 74 ? 8.046 9.881 -49.295 1.00 36.28 74 PRO A CA 1
ATOM 591 C C . PRO A 1 74 ? 7.802 10.496 -50.676 1.00 36.28 74 PRO A C 1
ATOM 593 O O . PRO A 1 74 ? 6.985 10.008 -51.457 1.00 36.28 74 PRO A O 1
ATOM 596 N N . ARG A 1 75 ? 8.470 11.616 -50.974 1.00 32.16 75 ARG A N 1
ATOM 597 C CA . ARG A 1 75 ? 8.726 11.967 -52.369 1.00 32.16 75 ARG A CA 1
ATOM 598 C C . ARG A 1 75 ? 9.641 10.868 -52.890 1.00 32.16 75 ARG A C 1
ATOM 600 O O . ARG A 1 75 ? 10.847 10.923 -52.677 1.00 32.16 75 ARG A O 1
ATOM 607 N N . TYR A 1 76 ? 9.057 9.882 -53.564 1.00 33.78 76 TYR A N 1
ATOM 608 C CA . TYR A 1 76 ? 9.749 9.289 -54.693 1.00 33.78 76 TYR A CA 1
ATOM 609 C C . TYR A 1 76 ? 10.102 10.462 -55.600 1.00 33.78 76 TYR A C 1
ATOM 611 O O . TYR A 1 76 ? 9.218 11.140 -56.128 1.00 33.78 76 TYR A O 1
ATOM 619 N N . GLY A 1 77 ? 11.393 10.792 -55.622 1.00 32.28 77 GLY A N 1
ATOM 620 C CA . GLY A 1 77 ? 11.948 11.697 -56.602 1.00 32.28 77 GLY A CA 1
ATOM 621 C C . GLY A 1 77 ? 11.597 11.108 -57.951 1.00 32.28 77 GLY A C 1
ATOM 622 O O . GLY A 1 77 ? 12.057 10.028 -58.300 1.00 32.28 77 GLY A O 1
ATOM 623 N N . GLN A 1 78 ? 10.688 11.787 -58.631 1.00 32.81 78 GLN A N 1
ATOM 624 C CA . GLN A 1 78 ? 10.461 11.653 -60.048 1.00 32.81 78 GLN A CA 1
ATOM 625 C C . GLN A 1 78 ? 11.838 11.776 -60.697 1.00 32.81 78 GLN A C 1
ATOM 627 O O . GLN A 1 78 ? 12.470 12.829 -60.615 1.00 32.81 78 GLN A O 1
ATOM 632 N N . GLU A 1 79 ? 12.349 10.661 -61.210 1.00 36.28 79 GLU A N 1
ATOM 633 C CA . GLU A 1 79 ? 13.492 10.678 -62.102 1.00 36.28 79 GLU A CA 1
ATOM 634 C C . GLU A 1 79 ? 13.043 11.487 -63.312 1.00 36.28 79 GLU A C 1
ATOM 636 O O . GLU A 1 79 ? 12.283 11.029 -64.165 1.00 36.28 79 GLU A O 1
ATOM 641 N N . ASP A 1 80 ? 13.438 12.756 -63.315 1.00 28.12 80 ASP A N 1
ATOM 642 C CA . ASP A 1 80 ? 13.432 13.578 -64.502 1.00 28.12 80 ASP A CA 1
ATOM 643 C C . ASP A 1 80 ? 14.306 12.856 -65.532 1.00 28.12 80 ASP A C 1
ATOM 645 O O . ASP A 1 80 ? 15.533 12.972 -65.534 1.00 28.12 80 ASP A O 1
ATOM 649 N N . CYS A 1 81 ? 13.666 12.144 -66.460 1.00 35.81 81 CYS A N 1
ATOM 650 C CA . CYS A 1 81 ? 14.191 11.926 -67.803 1.00 35.81 81 CYS A CA 1
ATOM 651 C C . CYS A 1 81 ? 14.233 13.275 -68.538 1.00 35.81 81 CYS A C 1
ATOM 653 O O . CYS A 1 81 ? 13.586 13.474 -69.563 1.00 35.81 81 CYS A O 1
ATOM 655 N N . SER A 1 82 ? 14.970 14.235 -67.986 1.00 35.31 82 SER A N 1
ATOM 656 C CA . SER A 1 82 ? 15.319 15.458 -68.676 1.00 35.31 82 SER A CA 1
ATOM 657 C C . SER A 1 82 ? 16.651 15.181 -69.345 1.00 35.31 82 SER A C 1
ATOM 659 O O . SER A 1 82 ? 17.693 15.085 -68.695 1.00 35.31 82 SER A O 1
ATOM 661 N N . VAL A 1 83 ? 16.572 14.948 -70.654 1.00 36.84 83 VAL A N 1
ATOM 662 C CA . VAL A 1 83 ? 17.703 14.841 -71.571 1.00 36.84 83 VAL A CA 1
ATOM 663 C C . VAL A 1 83 ? 18.712 15.925 -71.206 1.00 36.84 83 VAL A C 1
ATOM 665 O O . VAL A 1 83 ? 18.472 17.117 -71.416 1.00 36.84 83 VAL A O 1
ATOM 668 N N . ARG A 1 84 ? 19.840 15.510 -70.624 1.00 32.03 84 ARG A N 1
ATOM 669 C CA . ARG A 1 84 ? 20.998 16.371 -70.424 1.00 32.03 84 ARG A CA 1
ATOM 670 C C . ARG A 1 84 ? 21.451 16.780 -71.820 1.00 32.03 84 ARG A C 1
ATOM 672 O O . ARG A 1 84 ? 22.067 15.983 -72.516 1.00 32.03 84 ARG A O 1
ATOM 679 N N . LYS A 1 85 ? 21.092 17.991 -72.258 1.00 37.59 85 LYS A N 1
ATOM 680 C CA . LYS A 1 85 ? 21.727 18.601 -73.426 1.00 37.59 85 LYS A CA 1
ATOM 681 C C . LYS A 1 85 ? 23.211 18.685 -73.109 1.00 37.59 85 LYS A C 1
ATOM 683 O O . LYS A 1 85 ? 23.615 19.391 -72.186 1.00 37.59 85 LYS A O 1
ATOM 688 N N . GLU A 1 86 ? 23.968 17.882 -73.835 1.00 35.41 86 GLU A N 1
ATOM 689 C CA . GLU A 1 86 ? 25.416 17.883 -73.860 1.00 35.41 86 GLU A CA 1
ATOM 690 C C . GLU A 1 86 ? 25.887 19.311 -74.140 1.00 35.41 86 GLU A C 1
ATOM 692 O O . GLU A 1 86 ? 25.643 19.869 -75.210 1.00 35.41 86 GLU A O 1
ATOM 697 N N . HIS A 1 87 ? 26.545 19.917 -73.154 1.00 37.03 87 HIS A N 1
ATOM 698 C CA . HIS A 1 87 ? 27.522 20.948 -73.450 1.00 37.03 87 HIS A CA 1
ATOM 699 C C . HIS A 1 87 ? 28.726 20.182 -73.997 1.00 37.03 87 HIS A C 1
ATOM 701 O O . HIS A 1 87 ? 29.494 19.587 -73.242 1.00 37.03 87 HIS A O 1
ATOM 707 N N . VAL A 1 88 ? 28.794 20.090 -75.324 1.00 39.44 88 VAL A N 1
ATOM 708 C CA . VAL A 1 88 ? 29.972 19.609 -76.042 1.00 39.44 88 VAL A CA 1
ATOM 709 C C . VAL A 1 88 ? 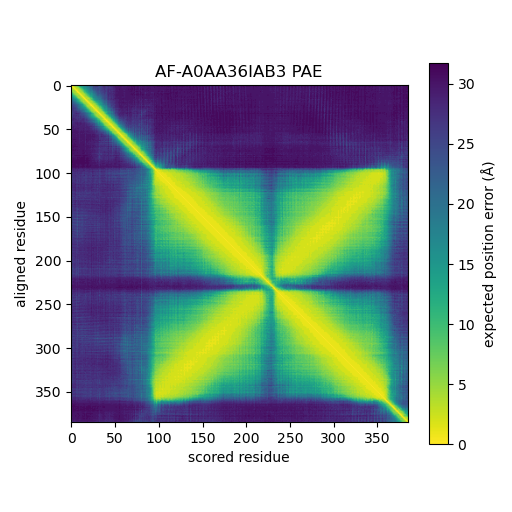31.019 20.707 -75.913 1.00 39.44 88 VAL A C 1
ATOM 711 O O . VAL A 1 88 ? 31.157 21.569 -76.779 1.00 39.44 88 VAL A O 1
ATOM 714 N N . ASP A 1 89 ? 31.718 20.714 -74.783 1.00 40.78 89 ASP A N 1
ATOM 715 C CA . ASP A 1 89 ? 33.048 21.297 -74.749 1.00 40.78 89 ASP A CA 1
ATOM 716 C C . ASP A 1 89 ? 33.929 20.376 -75.593 1.00 40.78 89 ASP A C 1
ATOM 718 O O . ASP A 1 89 ? 33.913 19.156 -75.426 1.00 40.78 89 ASP A O 1
ATOM 722 N N . GLN A 1 90 ? 34.610 20.958 -76.577 1.00 38.34 90 GLN A N 1
ATOM 723 C CA . GLN A 1 90 ? 35.446 20.251 -77.539 1.00 38.34 90 GLN A CA 1
ATOM 724 C C . GLN A 1 90 ? 36.556 19.484 -76.807 1.00 38.34 90 GLN A C 1
ATOM 726 O O . GLN A 1 90 ? 37.614 20.030 -76.498 1.00 38.34 90 GLN A O 1
ATOM 731 N N . VAL A 1 91 ? 36.307 18.207 -76.522 1.00 42.28 91 VAL A N 1
ATOM 732 C CA . VAL A 1 91 ? 37.334 17.241 -76.142 1.00 42.28 91 VAL A CA 1
ATOM 733 C C . VAL A 1 91 ? 38.020 16.827 -77.438 1.00 42.28 91 VAL A C 1
ATOM 735 O O . VAL A 1 91 ? 37.372 16.316 -78.350 1.00 42.28 91 VAL A O 1
ATOM 738 N N . ALA A 1 92 ? 39.319 17.104 -77.536 1.00 44.84 92 ALA A N 1
ATOM 739 C CA . ALA A 1 92 ? 40.172 16.569 -78.589 1.00 44.84 92 ALA A CA 1
ATOM 740 C C . ALA A 1 92 ? 39.963 15.046 -78.701 1.00 44.84 92 ALA A C 1
ATOM 742 O O . ALA A 1 92 ? 39.915 14.361 -77.678 1.00 44.84 92 ALA A O 1
ATOM 743 N N . GLU A 1 93 ? 39.803 14.525 -79.921 1.00 45.31 93 GLU A N 1
ATOM 744 C CA . GLU A 1 93 ? 39.622 13.088 -80.150 1.00 45.31 93 GLU A CA 1
ATOM 745 C C . GLU A 1 93 ? 40.742 12.281 -79.462 1.00 45.31 93 GLU A C 1
ATOM 747 O O . GLU A 1 93 ? 41.917 12.644 -79.578 1.00 45.31 93 GLU A O 1
ATOM 752 N N . PRO A 1 94 ? 40.426 11.187 -78.739 1.00 48.56 94 PRO A N 1
ATOM 753 C CA . PRO A 1 94 ? 41.455 10.318 -78.197 1.00 48.56 94 PRO A CA 1
ATOM 754 C C . PRO A 1 94 ? 42.105 9.572 -79.364 1.00 48.56 94 PRO A C 1
ATOM 756 O O . PRO A 1 94 ? 41.582 8.571 -79.847 1.00 48.56 94 PRO A O 1
ATOM 759 N N . GLU A 1 95 ? 43.269 10.036 -79.815 1.00 55.44 95 GLU A N 1
ATOM 760 C CA . GLU A 1 95 ? 44.014 9.411 -80.918 1.00 55.44 95 GLU A CA 1
ATOM 761 C C . GLU A 1 95 ? 44.527 7.980 -80.588 1.00 55.44 95 GLU A C 1
ATOM 763 O O . GLU A 1 95 ? 45.198 7.357 -81.409 1.00 55.44 95 GLU A O 1
ATOM 768 N N . SER A 1 96 ? 44.202 7.403 -79.415 1.00 67.38 96 SER A N 1
ATOM 769 C CA . SER A 1 96 ? 44.580 6.038 -79.016 1.00 67.38 96 SER A CA 1
ATOM 770 C C . SER A 1 96 ? 43.476 5.313 -78.216 1.00 67.38 96 SER A C 1
ATOM 772 O O . SER A 1 96 ? 42.827 5.884 -77.338 1.00 67.38 96 SER A O 1
ATOM 774 N N . ARG A 1 97 ? 43.288 4.004 -78.466 1.00 78.31 97 ARG A N 1
ATOM 775 C CA . ARG A 1 97 ? 42.379 3.133 -77.680 1.00 78.31 97 ARG A CA 1
ATOM 776 C C . ARG A 1 97 ? 42.758 3.074 -76.191 1.00 78.31 97 ARG A C 1
ATOM 778 O O . ARG A 1 97 ? 41.899 2.799 -75.360 1.00 78.31 97 ARG A O 1
ATOM 785 N N . PHE A 1 98 ? 44.023 3.340 -75.862 1.00 80.56 98 PHE A N 1
ATOM 786 C CA . PHE A 1 98 ? 44.540 3.358 -74.493 1.00 80.56 98 PHE A CA 1
ATOM 787 C C . PHE A 1 98 ? 44.069 4.591 -73.710 1.00 80.56 98 PHE A C 1
ATOM 789 O O . PHE A 1 98 ? 43.718 4.455 -72.539 1.00 80.56 98 PHE A O 1
ATOM 796 N N . GLY A 1 99 ? 43.955 5.755 -74.359 1.00 83.62 99 GLY A N 1
ATOM 797 C CA . GLY A 1 99 ? 43.463 6.983 -73.728 1.00 83.62 99 GLY A CA 1
ATOM 798 C C . GLY A 1 99 ? 42.030 6.863 -73.193 1.00 83.62 99 GLY A C 1
ATOM 799 O O . GLY A 1 99 ? 41.750 7.321 -72.088 1.00 83.62 99 GLY A O 1
ATOM 800 N N . LEU A 1 100 ? 41.143 6.170 -73.921 1.00 87.19 100 LEU A N 1
ATOM 801 C CA . LEU A 1 100 ? 39.767 5.907 -73.473 1.00 87.19 100 LEU A CA 1
ATOM 802 C C . LEU A 1 100 ? 39.724 4.981 -72.245 1.00 87.19 100 LEU A C 1
ATOM 804 O O . LEU A 1 100 ? 38.943 5.197 -71.322 1.00 87.19 100 LEU A O 1
ATOM 808 N N . VAL A 1 101 ? 40.579 3.953 -72.205 1.00 90.50 101 VAL A N 1
ATOM 809 C CA . VAL A 1 101 ? 40.664 3.051 -71.044 1.00 90.50 101 VAL A CA 1
ATOM 810 C C . VAL A 1 101 ? 41.185 3.813 -69.825 1.00 90.50 101 VAL A C 1
ATOM 812 O O . VAL A 1 101 ? 40.598 3.721 -68.748 1.00 90.50 101 VAL A O 1
ATOM 815 N N . ILE A 1 102 ? 42.228 4.629 -69.996 1.00 91.25 102 ILE A N 1
ATOM 816 C CA . ILE A 1 102 ? 42.772 5.476 -68.929 1.00 91.25 102 ILE A CA 1
ATOM 817 C C . ILE A 1 102 ? 41.698 6.424 -68.380 1.00 91.25 102 ILE A C 1
ATOM 819 O O . ILE A 1 102 ? 41.520 6.475 -67.164 1.00 91.25 102 ILE A O 1
ATOM 823 N N . SER A 1 103 ? 40.934 7.112 -69.238 1.00 91.12 103 SER A N 1
ATOM 824 C CA . SER A 1 103 ? 39.878 8.025 -68.779 1.00 91.12 103 SER A CA 1
ATOM 825 C C . SER A 1 103 ? 38.769 7.292 -68.021 1.00 91.12 103 SER A C 1
ATOM 827 O O . SER A 1 103 ? 38.322 7.767 -66.981 1.00 91.12 103 SER A O 1
ATOM 829 N N . THR A 1 104 ? 38.359 6.103 -68.485 1.00 92.75 104 THR A N 1
ATOM 830 C CA . THR A 1 104 ? 37.359 5.298 -67.762 1.00 92.75 104 THR A CA 1
ATOM 831 C C . THR A 1 104 ? 37.855 4.843 -66.390 1.00 92.75 104 THR A C 1
ATOM 833 O O . THR A 1 104 ? 37.099 4.917 -65.425 1.00 92.75 104 THR A O 1
ATOM 836 N N . LEU A 1 105 ? 39.121 4.430 -66.263 1.00 93.06 105 LEU A N 1
ATOM 837 C CA . LEU A 1 105 ? 39.708 4.053 -64.974 1.00 93.06 105 LEU A CA 1
ATOM 838 C C . LEU A 1 105 ? 39.814 5.256 -64.024 1.00 93.06 105 LEU A C 1
ATOM 840 O O . LEU A 1 105 ? 39.496 5.132 -62.844 1.00 93.06 105 LEU A O 1
ATOM 844 N N . GLU A 1 106 ? 40.195 6.431 -64.529 1.00 92.5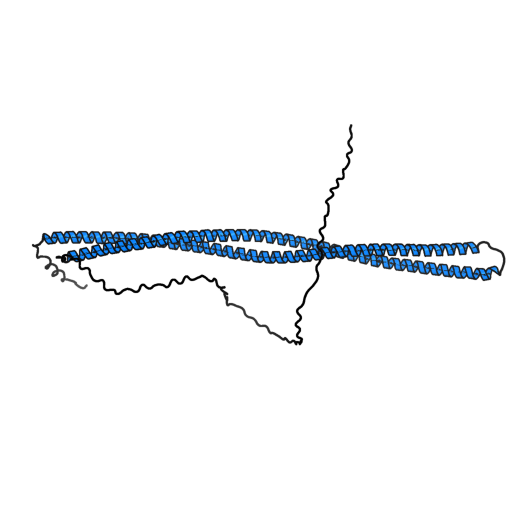6 106 GLU A N 1
ATOM 845 C CA . GLU A 1 106 ? 40.211 7.673 -63.744 1.00 92.56 106 GLU A CA 1
ATOM 846 C C . GLU A 1 106 ? 38.805 8.079 -63.270 1.00 92.56 106 GLU A C 1
ATOM 848 O O . GLU A 1 106 ? 38.637 8.521 -62.130 1.00 92.56 106 GLU A O 1
ATOM 853 N N . ASP A 1 107 ? 37.778 7.891 -64.100 1.00 94.38 107 ASP A N 1
ATOM 854 C CA . ASP A 1 107 ? 36.389 8.149 -63.717 1.00 94.38 107 ASP A CA 1
ATOM 855 C C . ASP A 1 107 ? 35.857 7.133 -62.697 1.00 94.38 107 ASP A C 1
ATOM 857 O O . ASP A 1 107 ? 35.105 7.516 -61.795 1.00 94.38 107 ASP A O 1
ATOM 861 N N . ILE A 1 108 ? 36.299 5.870 -62.754 1.00 93.94 108 ILE A N 1
ATOM 862 C CA . ILE A 1 108 ? 36.019 4.885 -61.699 1.00 93.94 108 ILE A CA 1
ATOM 863 C C . ILE A 1 108 ? 36.641 5.346 -60.377 1.00 93.94 108 ILE A C 1
ATOM 865 O O . ILE A 1 108 ? 35.930 5.382 -59.376 1.00 93.94 108 ILE A O 1
ATOM 869 N N . VAL A 1 109 ? 37.906 5.790 -60.356 1.00 93.94 109 VAL A N 1
ATOM 870 C CA . VAL A 1 109 ? 38.544 6.315 -59.128 1.00 93.94 109 VAL A CA 1
ATOM 871 C C . VAL A 1 109 ? 37.748 7.487 -58.545 1.00 93.94 109 VAL A C 1
ATOM 873 O O . VAL A 1 109 ? 37.449 7.488 -57.350 1.00 93.94 109 VAL A O 1
ATOM 876 N N . LYS A 1 110 ? 37.323 8.448 -59.380 1.00 93.94 110 LYS A N 1
ATOM 877 C CA . LYS A 1 110 ? 36.468 9.567 -58.935 1.00 93.94 110 LYS A CA 1
ATOM 878 C C . LYS A 1 110 ? 35.121 9.088 -58.392 1.00 93.94 110 LYS A C 1
ATOM 880 O O . LYS A 1 110 ? 34.581 9.679 -57.456 1.00 93.94 110 LYS A O 1
ATOM 885 N N . ASN A 1 111 ? 34.538 8.047 -58.983 1.00 93.88 111 ASN A N 1
ATOM 886 C CA . ASN A 1 111 ? 33.296 7.472 -58.485 1.00 93.88 111 ASN A CA 1
ATOM 887 C C . ASN A 1 111 ? 33.503 6.814 -57.113 1.00 93.88 111 ASN A C 1
ATOM 889 O O . ASN A 1 111 ? 32.707 7.066 -56.210 1.00 93.88 111 ASN A O 1
ATOM 893 N N . VAL A 1 112 ? 34.599 6.071 -56.923 1.00 94.00 112 VAL A N 1
ATOM 894 C CA . VAL A 1 112 ? 34.979 5.523 -55.612 1.00 94.00 112 VAL A CA 1
ATOM 895 C C . VAL A 1 112 ? 35.177 6.661 -54.596 1.00 94.00 112 VAL A C 1
ATOM 897 O O . VAL A 1 112 ? 34.669 6.556 -53.485 1.00 94.00 112 VAL A O 1
ATOM 900 N N . ASP A 1 113 ? 35.779 7.803 -54.965 1.00 93.06 113 ASP A N 1
ATOM 901 C CA . ASP A 1 113 ? 35.862 9.015 -54.110 1.00 93.06 113 ASP A CA 1
ATOM 902 C C . ASP A 1 113 ? 34.521 9.549 -53.662 1.00 93.06 113 ASP A C 1
ATOM 904 O O . ASP A 1 113 ? 34.288 9.776 -52.468 1.00 93.06 113 ASP A O 1
ATOM 908 N N . ASN A 1 114 ? 33.617 9.706 -54.613 1.00 93.50 114 ASN A N 1
ATOM 909 C CA . ASN A 1 114 ? 32.287 10.191 -54.314 1.00 93.50 114 ASN A CA 1
ATOM 910 C C . ASN A 1 114 ? 31.509 9.197 -53.439 1.00 93.50 114 ASN A C 1
ATOM 912 O O . ASN A 1 114 ? 30.760 9.625 -52.558 1.00 93.50 114 ASN A O 1
ATOM 916 N N . GLN A 1 115 ? 31.691 7.890 -53.640 1.00 92.62 115 GLN A N 1
ATOM 917 C CA . GLN A 1 115 ? 31.082 6.848 -52.812 1.00 92.62 115 GLN A CA 1
ATOM 918 C C . GLN A 1 115 ? 31.667 6.838 -51.396 1.00 92.62 115 GLN A C 1
ATOM 920 O O . GLN A 1 115 ? 30.900 6.968 -50.442 1.00 92.62 115 GLN A O 1
ATOM 925 N N . SER A 1 116 ? 32.995 6.823 -51.241 1.00 93.25 116 SER A N 1
ATOM 926 C CA . SER A 1 116 ? 33.671 6.890 -49.937 1.00 93.25 116 SER A CA 1
ATOM 927 C C . SER A 1 116 ? 33.241 8.123 -49.130 1.00 93.25 116 SER A C 1
ATOM 929 O O . SER A 1 116 ? 32.982 8.030 -47.930 1.00 93.25 116 SER A O 1
ATOM 931 N N . ALA A 1 117 ? 33.115 9.294 -49.770 1.00 94.75 117 ALA A N 1
ATOM 932 C CA . ALA A 1 117 ? 32.681 10.523 -49.100 1.00 94.75 117 ALA A CA 1
ATOM 933 C C . ALA A 1 117 ? 31.216 10.460 -48.624 1.00 94.75 117 ALA A C 1
ATOM 935 O O . ALA A 1 117 ? 30.889 10.909 -47.515 1.00 94.75 117 ALA A O 1
ATOM 936 N N . ARG A 1 118 ? 30.325 9.881 -49.441 1.00 94.12 118 ARG A N 1
ATOM 937 C CA . ARG A 1 118 ? 28.912 9.663 -49.085 1.00 94.12 118 ARG A CA 1
ATOM 938 C C . ARG A 1 118 ? 28.776 8.654 -47.950 1.00 94.12 118 ARG A C 1
ATOM 940 O O . ARG A 1 118 ? 28.048 8.920 -46.994 1.00 94.12 118 ARG A O 1
ATOM 947 N N . GLU A 1 119 ? 29.498 7.541 -48.026 1.00 95.69 119 GLU A N 1
ATOM 948 C CA . GLU A 1 119 ? 29.514 6.508 -46.991 1.00 95.69 119 GLU A CA 1
ATOM 949 C C . GLU A 1 119 ? 30.056 7.037 -45.669 1.00 95.69 119 GLU A C 1
ATOM 951 O O . GLU A 1 119 ? 29.433 6.808 -44.636 1.00 95.69 119 GLU A O 1
ATOM 956 N N . LYS A 1 120 ? 31.146 7.816 -45.693 1.00 96.44 120 LYS A N 1
ATOM 957 C CA . LYS A 1 120 ? 31.674 8.479 -44.496 1.00 96.44 120 LYS A CA 1
ATOM 958 C C . LYS A 1 120 ? 30.616 9.353 -43.834 1.00 96.44 120 LYS A C 1
ATOM 960 O O . LYS A 1 120 ? 30.360 9.221 -42.645 1.00 96.44 120 LYS A O 1
ATOM 965 N N . THR A 1 121 ? 29.946 10.197 -44.614 1.00 96.69 121 THR A N 1
ATOM 966 C CA . THR A 1 121 ? 28.894 11.079 -44.090 1.00 96.69 121 THR A CA 1
ATOM 967 C C . THR A 1 121 ? 27.722 10.282 -43.503 1.00 96.69 121 THR A C 1
ATOM 969 O O . THR A 1 121 ? 27.143 10.677 -42.491 1.00 96.69 121 THR A O 1
ATOM 972 N N . ALA A 1 122 ? 27.346 9.161 -44.127 1.00 96.94 122 ALA A N 1
ATOM 973 C CA . ALA A 1 122 ? 26.311 8.269 -43.606 1.00 96.94 122 ALA A CA 1
ATOM 974 C C . ALA A 1 122 ? 26.756 7.567 -42.312 1.00 96.94 122 ALA A C 1
ATOM 976 O O . ALA A 1 122 ? 25.973 7.471 -41.367 1.00 96.94 122 ALA A O 1
ATOM 977 N N . PHE A 1 123 ? 28.012 7.127 -42.247 1.00 97.81 123 PHE A N 1
ATOM 978 C CA . PHE A 1 123 ? 28.597 6.491 -41.074 1.00 97.81 123 PHE A CA 1
ATOM 979 C C . PHE A 1 123 ? 28.724 7.457 -39.894 1.00 97.81 123 PHE A C 1
ATOM 981 O O . PHE A 1 123 ? 28.336 7.102 -38.786 1.00 97.81 123 PHE A O 1
ATOM 988 N N . ASP A 1 124 ? 29.171 8.693 -40.123 1.00 97.88 124 ASP A N 1
ATOM 989 C CA . ASP A 1 124 ? 29.268 9.722 -39.081 1.00 97.88 124 ASP A CA 1
ATOM 990 C C . ASP A 1 124 ? 27.887 10.006 -38.459 1.00 97.88 124 ASP A C 1
ATOM 992 O O . ASP A 1 124 ? 27.745 10.087 -37.237 1.00 97.88 124 ASP A O 1
ATOM 996 N N . LYS A 1 125 ? 26.833 10.067 -39.287 1.00 97.94 125 LYS A N 1
ATOM 997 C CA . LYS A 1 125 ? 25.442 10.182 -38.810 1.00 97.94 125 LYS A CA 1
ATOM 998 C C . LYS A 1 125 ? 24.995 8.956 -38.019 1.00 97.94 125 LYS A C 1
ATOM 1000 O O . LYS A 1 125 ? 24.319 9.102 -37.005 1.00 97.94 125 LYS A O 1
ATOM 1005 N N . PHE A 1 126 ? 25.360 7.760 -38.472 1.00 97.62 126 PHE A N 1
ATOM 1006 C CA . PHE A 1 126 ? 25.050 6.521 -37.764 1.00 97.62 126 PHE A CA 1
ATOM 1007 C C . PHE A 1 126 ? 25.748 6.459 -36.397 1.00 97.62 126 PHE A C 1
ATOM 1009 O O . PHE A 1 126 ? 25.116 6.093 -35.412 1.00 97.62 126 PHE A O 1
ATOM 1016 N N . GLN A 1 127 ? 27.011 6.883 -36.304 1.00 97.88 127 GLN A N 1
ATOM 1017 C CA . GLN A 1 127 ? 27.736 6.975 -35.034 1.00 97.88 127 GLN A CA 1
ATOM 1018 C C . GLN A 1 127 ? 27.098 7.988 -34.082 1.00 97.88 127 GLN A C 1
ATOM 1020 O O . GLN A 1 127 ? 26.916 7.688 -32.903 1.00 97.88 127 GLN A O 1
ATOM 1025 N N . ALA A 1 128 ? 26.691 9.155 -34.590 1.00 98.06 128 ALA A N 1
ATOM 1026 C CA . ALA A 1 128 ? 25.956 10.131 -33.790 1.00 98.06 128 ALA A CA 1
ATOM 1027 C C . ALA A 1 128 ? 24.655 9.527 -33.229 1.00 98.06 128 ALA A C 1
ATOM 1029 O O . ALA A 1 128 ? 24.432 9.582 -32.019 1.00 98.06 128 ALA A O 1
ATOM 1030 N N . TRP A 1 129 ? 23.861 8.852 -34.070 1.00 98.25 129 TRP A N 1
ATOM 1031 C CA . TRP A 1 129 ? 22.660 8.136 -33.627 1.00 98.25 129 TRP A CA 1
ATOM 1032 C C . TRP A 1 129 ? 22.978 7.066 -32.575 1.00 98.25 129 TRP A C 1
ATOM 1034 O O . TRP A 1 129 ? 22.320 7.019 -31.542 1.00 98.25 129 TRP A O 1
ATOM 1044 N N . CYS A 1 130 ? 24.025 6.260 -32.776 1.00 98.38 130 CYS A N 1
ATOM 1045 C CA . CYS A 1 130 ? 24.469 5.267 -31.799 1.00 98.38 130 CYS A CA 1
ATOM 1046 C C . CYS A 1 130 ? 24.742 5.897 -30.428 1.00 98.38 130 CYS A C 1
ATOM 1048 O O . CYS A 1 130 ? 24.295 5.377 -29.406 1.00 98.38 130 CYS A O 1
ATOM 1050 N N . THR A 1 131 ? 25.458 7.024 -30.389 1.00 98.06 131 THR A N 1
ATOM 1051 C CA . THR A 1 131 ? 25.753 7.713 -29.125 1.00 98.06 131 THR A CA 1
ATOM 1052 C C . THR A 1 131 ? 24.499 8.273 -28.456 1.00 98.06 131 THR A C 1
ATOM 1054 O O . THR A 1 131 ? 24.336 8.116 -27.244 1.00 98.06 131 THR A O 1
ATOM 1057 N N . GLU A 1 132 ? 23.586 8.873 -29.219 1.00 98.25 132 GLU A N 1
ATOM 1058 C CA . GLU A 1 132 ? 22.329 9.421 -28.704 1.00 98.25 132 GLU A CA 1
ATOM 1059 C C . GLU A 1 132 ? 21.396 8.316 -28.193 1.00 98.25 132 GLU A C 1
ATOM 1061 O O . GLU A 1 132 ? 20.895 8.398 -27.075 1.00 98.25 132 GLU A O 1
ATOM 1066 N N . GLU A 1 133 ? 21.233 7.230 -28.946 1.00 98.19 133 GLU A N 1
ATOM 1067 C CA . GLU A 1 133 ? 20.356 6.118 -28.576 1.00 98.19 133 GLU A CA 1
ATOM 1068 C C . GLU A 1 133 ? 20.882 5.388 -27.331 1.00 98.19 133 GLU A C 1
ATOM 1070 O O . GLU A 1 133 ? 20.146 5.148 -26.375 1.00 98.19 133 GLU A O 1
ATOM 1075 N N . ILE A 1 134 ? 22.188 5.090 -27.281 1.00 98.12 134 ILE A N 1
ATOM 1076 C CA . ILE A 1 134 ? 22.809 4.425 -26.123 1.00 98.12 134 ILE A CA 1
ATOM 1077 C C . ILE A 1 134 ? 22.705 5.296 -24.864 1.00 98.12 134 ILE A C 1
ATOM 1079 O O . ILE A 1 134 ? 22.486 4.762 -23.770 1.00 98.12 134 ILE A O 1
ATOM 1083 N N . THR A 1 135 ? 22.880 6.615 -24.984 1.00 98.25 135 THR A N 1
ATOM 1084 C CA . THR A 1 135 ? 22.745 7.537 -23.845 1.00 98.25 135 THR A CA 1
ATOM 1085 C C . THR A 1 135 ? 21.284 7.710 -23.429 1.00 98.25 135 THR A C 1
ATOM 1087 O O . THR A 1 135 ? 20.989 7.660 -22.232 1.00 98.25 135 THR A O 1
ATOM 1090 N N . GLY A 1 136 ? 20.353 7.798 -24.380 1.00 98.06 136 GLY A N 1
ATOM 1091 C CA . GLY A 1 136 ? 18.910 7.807 -24.135 1.00 98.06 136 GLY A CA 1
ATOM 1092 C C . GLY A 1 136 ? 18.446 6.562 -23.379 1.00 98.06 136 GLY A C 1
ATOM 1093 O O . GLY A 1 136 ? 17.850 6.678 -22.310 1.00 98.06 136 GLY A O 1
ATOM 1094 N N . LEU A 1 137 ? 18.815 5.371 -23.857 1.00 98.06 137 LEU A N 1
ATOM 1095 C CA . LEU A 1 137 ? 18.507 4.100 -23.196 1.00 98.06 137 LEU A CA 1
ATOM 1096 C C . LEU A 1 137 ? 19.171 3.981 -21.819 1.00 98.06 137 LEU A C 1
ATOM 1098 O O . LEU A 1 137 ? 18.553 3.487 -20.881 1.00 98.06 137 LEU A O 1
ATOM 1102 N N . SER A 1 138 ? 20.414 4.457 -21.661 1.00 97.75 138 SER A N 1
ATOM 1103 C CA . SER A 1 138 ? 21.094 4.456 -20.357 1.00 97.75 138 SER A CA 1
ATOM 1104 C C . SER A 1 138 ? 20.374 5.332 -19.337 1.00 97.75 138 SER A C 1
ATOM 1106 O O . SER A 1 138 ? 20.101 4.887 -18.228 1.00 97.75 138 SER A O 1
ATOM 1108 N N . THR A 1 139 ? 20.054 6.569 -19.716 1.00 98.06 139 THR A N 1
ATOM 1109 C CA . THR A 1 139 ? 19.384 7.519 -18.819 1.00 98.06 139 THR A CA 1
ATOM 1110 C C . THR A 1 139 ? 17.941 7.110 -18.535 1.00 98.06 139 THR A C 1
ATOM 1112 O O . THR A 1 139 ? 17.457 7.317 -17.424 1.00 98.06 139 THR A O 1
ATOM 1115 N N . GLY A 1 140 ? 17.254 6.502 -19.507 1.00 97.50 140 GLY A N 1
ATOM 1116 C CA . GLY A 1 140 ? 15.945 5.881 -19.316 1.00 97.50 140 GLY A CA 1
ATOM 1117 C C . GLY A 1 140 ? 16.000 4.740 -18.300 1.00 97.50 140 GLY A C 1
ATOM 1118 O O . GLY A 1 140 ? 15.244 4.761 -17.330 1.00 97.50 140 GLY A O 1
ATOM 1119 N N . ALA A 1 141 ? 16.947 3.809 -18.461 1.00 97.81 141 ALA A N 1
ATOM 1120 C CA . ALA A 1 141 ? 17.129 2.685 -17.545 1.00 97.81 141 ALA A CA 1
ATOM 1121 C C . ALA A 1 141 ? 17.459 3.146 -16.115 1.00 97.81 141 ALA A C 1
ATOM 1123 O O . ALA A 1 141 ? 16.904 2.621 -15.154 1.00 97.81 141 ALA A O 1
ATOM 1124 N N . GLU A 1 142 ? 18.323 4.154 -15.959 1.00 96.88 142 GLU A N 1
ATOM 1125 C CA . GLU A 1 142 ? 18.653 4.735 -14.650 1.00 96.88 142 GLU A CA 1
ATOM 1126 C C . GLU A 1 142 ? 17.443 5.403 -13.986 1.00 96.88 142 GLU A C 1
ATOM 1128 O O . GLU A 1 142 ? 17.233 5.238 -12.785 1.00 96.88 142 GLU A O 1
ATOM 1133 N N . LYS A 1 143 ? 16.612 6.121 -14.754 1.00 97.38 143 LYS A N 1
ATOM 1134 C CA . LYS A 1 143 ? 15.370 6.720 -14.240 1.00 97.38 143 LYS A CA 1
ATOM 1135 C C . LYS A 1 143 ? 14.360 5.661 -13.810 1.00 97.38 143 LYS A C 1
ATOM 1137 O O . LYS A 1 143 ? 13.810 5.789 -12.720 1.00 97.38 143 LYS A O 1
ATOM 1142 N N . ALA A 1 144 ? 14.145 4.634 -14.632 1.00 97.69 144 ALA A N 1
ATOM 1143 C CA . ALA A 1 144 ? 13.257 3.520 -14.305 1.00 97.69 144 ALA A CA 1
ATOM 1144 C C . ALA A 1 144 ? 13.733 2.801 -13.033 1.00 97.69 144 ALA A C 1
ATOM 1146 O O . ALA A 1 144 ? 12.966 2.603 -12.095 1.00 97.69 144 ALA A O 1
ATOM 1147 N N . LYS A 1 145 ? 15.042 2.545 -12.919 1.00 96.94 145 LYS A N 1
ATOM 1148 C CA . LYS A 1 145 ? 15.638 1.966 -11.710 1.00 96.94 145 LYS A CA 1
ATOM 1149 C C . LYS A 1 145 ? 15.446 2.851 -10.474 1.00 96.94 145 LYS A C 1
ATOM 1151 O O . LYS A 1 145 ? 15.034 2.358 -9.429 1.00 96.94 145 LYS A O 1
ATOM 1156 N N . ALA A 1 146 ? 15.681 4.157 -10.586 1.00 97.06 146 ALA A N 1
ATOM 1157 C CA . ALA A 1 146 ? 15.459 5.090 -9.482 1.00 97.06 146 ALA A CA 1
ATOM 1158 C C . ALA A 1 146 ? 13.975 5.175 -9.073 1.00 97.06 146 ALA A C 1
ATOM 1160 O O . ALA A 1 146 ? 13.666 5.374 -7.898 1.00 97.06 146 ALA A O 1
ATOM 1161 N N . ASN A 1 147 ? 13.044 5.040 -10.022 1.00 95.19 147 ASN A N 1
ATOM 1162 C CA . ASN A 1 147 ? 11.612 4.973 -9.732 1.00 95.19 147 ASN A CA 1
ATOM 1163 C C . ASN A 1 147 ? 11.232 3.655 -9.048 1.00 95.19 147 ASN A C 1
ATOM 1165 O O . ASN A 1 147 ? 10.496 3.690 -8.064 1.00 95.19 147 ASN A O 1
ATOM 1169 N N . SER A 1 148 ? 11.785 2.528 -9.500 1.00 96.19 148 SER A N 1
ATOM 1170 C CA . SER A 1 148 ? 11.630 1.224 -8.849 1.00 96.19 148 SER A CA 1
ATOM 1171 C C . SER A 1 148 ? 12.137 1.266 -7.399 1.00 96.19 148 SER A C 1
ATOM 1173 O O . SER A 1 148 ? 11.419 0.882 -6.481 1.00 96.19 148 SER A O 1
ATOM 1175 N N . GLU A 1 149 ? 13.308 1.855 -7.139 1.00 96.06 149 GLU A N 1
ATOM 1176 C CA . GLU A 1 149 ? 13.832 2.017 -5.773 1.00 96.06 149 GLU A CA 1
ATOM 1177 C C . GLU A 1 149 ? 12.907 2.867 -4.882 1.00 96.06 149 GLU A C 1
ATOM 1179 O O . GLU A 1 149 ? 12.670 2.519 -3.724 1.00 96.06 149 GLU A O 1
ATOM 1184 N N . LYS A 1 150 ? 12.320 3.947 -5.416 1.00 95.81 150 LYS A N 1
ATOM 1185 C CA . LYS A 1 150 ? 11.312 4.742 -4.688 1.00 95.81 150 LYS A CA 1
ATOM 1186 C C . LYS A 1 150 ? 10.048 3.934 -4.399 1.00 95.81 150 LYS A C 1
ATOM 1188 O O . LYS A 1 150 ? 9.543 3.991 -3.280 1.00 95.81 150 LYS A O 1
ATOM 1193 N N . ALA A 1 151 ? 9.549 3.179 -5.378 1.00 96.88 151 ALA A N 1
ATOM 1194 C CA . ALA A 1 151 ? 8.384 2.316 -5.201 1.00 96.88 151 ALA A CA 1
ATOM 1195 C C . ALA A 1 151 ? 8.645 1.239 -4.135 1.00 96.88 151 ALA A C 1
ATOM 1197 O O . ALA A 1 151 ? 7.798 1.006 -3.276 1.00 96.88 151 ALA A O 1
ATOM 1198 N N . PHE A 1 152 ? 9.850 0.664 -4.110 1.00 96.44 152 PHE A N 1
ATOM 1199 C CA . PHE A 1 152 ? 10.267 -0.297 -3.091 1.00 96.44 152 PHE A CA 1
ATOM 1200 C C . PHE A 1 152 ? 10.304 0.310 -1.680 1.00 96.44 152 PHE A C 1
ATOM 1202 O O . PHE A 1 152 ? 9.844 -0.311 -0.721 1.00 96.44 152 PHE A O 1
ATOM 1209 N N . VAL A 1 153 ? 10.818 1.536 -1.529 1.00 97.69 153 VAL A N 1
ATOM 1210 C CA . VAL A 1 153 ? 10.789 2.248 -0.239 1.00 97.69 153 VAL A CA 1
ATOM 1211 C C . VAL A 1 153 ? 9.348 2.488 0.219 1.00 97.69 153 VAL A C 1
ATOM 1213 O O . VAL A 1 153 ? 9.022 2.161 1.362 1.00 97.69 153 VAL A O 1
ATOM 1216 N N . ASN A 1 154 ? 8.475 2.960 -0.677 1.00 96.38 154 ASN A N 1
ATOM 1217 C CA . ASN A 1 154 ? 7.051 3.151 -0.380 1.00 96.38 154 ASN A CA 1
ATOM 1218 C C . ASN A 1 154 ? 6.374 1.836 0.030 1.00 96.38 154 ASN A C 1
ATOM 1220 O O . ASN A 1 154 ? 5.576 1.813 0.963 1.00 96.38 154 ASN A O 1
ATOM 1224 N N . LEU A 1 155 ? 6.719 0.721 -0.619 1.00 97.62 155 LEU A N 1
ATOM 1225 C CA . LEU A 1 155 ? 6.195 -0.594 -0.268 1.00 97.62 155 LEU A CA 1
ATOM 1226 C C . LEU A 1 155 ? 6.571 -0.993 1.162 1.00 97.62 155 LEU A C 1
ATOM 1228 O O . LEU A 1 155 ? 5.727 -1.494 1.910 1.00 97.62 155 LEU A O 1
ATOM 1232 N N . ARG A 1 156 ? 7.818 -0.741 1.580 1.00 97.81 156 ARG A N 1
ATOM 1233 C CA . ARG A 1 156 ? 8.256 -1.002 2.961 1.00 97.81 156 ARG A CA 1
ATOM 1234 C C . ARG A 1 156 ? 7.531 -0.115 3.969 1.00 97.81 156 ARG A C 1
ATOM 1236 O O . ARG A 1 156 ? 7.142 -0.608 5.026 1.00 97.81 156 ARG A O 1
ATOM 1243 N N . GLU A 1 157 ? 7.335 1.159 3.644 1.00 97.38 157 GLU A N 1
ATOM 1244 C CA . GLU A 1 157 ? 6.596 2.102 4.489 1.00 97.38 157 GLU A CA 1
ATOM 1245 C C . GLU A 1 157 ? 5.127 1.689 4.654 1.00 97.38 157 GLU A C 1
ATOM 1247 O O . GLU A 1 157 ? 4.621 1.637 5.779 1.00 97.38 157 GLU A O 1
ATOM 1252 N N . LEU A 1 158 ? 4.457 1.316 3.561 1.00 98.19 158 LEU A N 1
ATOM 1253 C CA . LEU A 1 158 ? 3.077 0.828 3.585 1.00 98.19 158 LEU A CA 1
ATOM 1254 C C . LEU A 1 158 ? 2.961 -0.493 4.347 1.00 98.19 158 LEU A C 1
ATOM 1256 O O . LEU A 1 158 ? 2.047 -0.655 5.150 1.00 98.19 158 LEU A O 1
ATOM 1260 N N . THR A 1 159 ? 3.917 -1.407 4.171 1.00 98.31 159 THR A N 1
ATOM 1261 C CA . THR A 1 159 ? 3.960 -2.674 4.921 1.00 98.31 159 THR A CA 1
ATOM 1262 C C . THR A 1 159 ? 4.075 -2.424 6.426 1.00 98.31 159 THR A C 1
ATOM 1264 O O . THR A 1 159 ? 3.329 -3.007 7.214 1.00 98.31 159 THR A O 1
ATOM 1267 N N . ALA A 1 160 ? 4.972 -1.522 6.839 1.00 98.31 160 ALA A N 1
ATOM 1268 C CA . ALA A 1 160 ? 5.109 -1.140 8.242 1.00 98.31 160 ALA A CA 1
ATOM 1269 C C . ALA A 1 160 ? 3.831 -0.466 8.766 1.00 98.31 160 ALA A C 1
ATOM 1271 O O . ALA A 1 160 ? 3.337 -0.826 9.833 1.00 98.31 160 ALA A O 1
ATOM 1272 N N . SER A 1 161 ? 3.247 0.450 7.990 1.00 97.88 161 SER A N 1
ATOM 1273 C CA . SER A 1 161 ? 1.997 1.133 8.337 1.00 97.88 161 SER A CA 1
ATOM 1274 C C . SER A 1 161 ? 0.845 0.145 8.535 1.00 97.88 161 SER A C 1
ATOM 1276 O O . SER A 1 161 ? 0.158 0.210 9.554 1.00 97.88 161 SER A O 1
ATOM 1278 N N . ILE A 1 162 ? 0.679 -0.829 7.634 1.00 98.38 162 ILE A N 1
ATOM 1279 C CA . ILE A 1 162 ? -0.319 -1.902 7.762 1.00 98.38 162 ILE A CA 1
ATOM 1280 C C . ILE A 1 162 ? -0.106 -2.684 9.058 1.00 98.38 162 ILE A C 1
ATOM 1282 O O . ILE A 1 162 ? -1.060 -2.851 9.810 1.00 98.38 162 ILE A O 1
ATOM 1286 N N . SER A 1 163 ? 1.129 -3.090 9.367 1.00 98.38 163 SER A N 1
ATOM 1287 C CA . SER A 1 163 ? 1.428 -3.798 10.619 1.00 98.38 163 SER A CA 1
ATOM 1288 C C . SER A 1 163 ? 1.052 -2.966 11.853 1.00 98.38 163 SER A C 1
ATOM 1290 O O . SER A 1 163 ? 0.404 -3.474 12.769 1.00 98.38 163 SER A O 1
ATOM 1292 N N . THR A 1 164 ? 1.367 -1.666 11.871 1.00 98.06 164 THR A N 1
ATOM 1293 C CA . THR A 1 164 ? 0.981 -0.790 12.993 1.00 98.06 164 THR A CA 1
ATOM 1294 C C . THR A 1 164 ? -0.536 -0.614 13.112 1.00 98.06 164 THR A C 1
ATOM 1296 O O . THR A 1 164 ? -1.064 -0.592 14.225 1.00 98.06 164 THR A O 1
ATOM 1299 N N . LEU A 1 165 ? -1.254 -0.535 11.986 1.00 98.31 165 LEU A N 1
ATOM 1300 C CA . LEU A 1 165 ? -2.716 -0.463 11.957 1.00 98.31 165 LEU A CA 1
ATOM 1301 C C . LE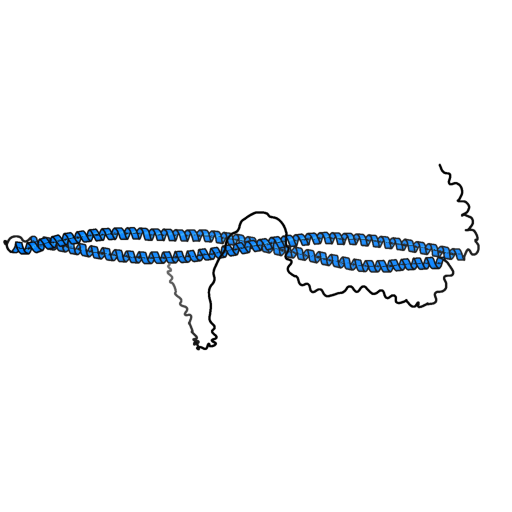U A 1 165 ? -3.351 -1.768 12.445 1.00 98.31 165 LEU A C 1
ATOM 1303 O O . LEU A 1 165 ? -4.304 -1.719 13.217 1.00 98.31 165 LEU A O 1
ATOM 1307 N N . GLU A 1 166 ? -2.811 -2.922 12.049 1.00 98.19 166 GLU A N 1
ATOM 1308 C CA . GLU A 1 166 ? -3.263 -4.239 12.511 1.00 98.19 166 GLU A CA 1
ATOM 1309 C C . GLU A 1 166 ? -3.068 -4.400 14.022 1.00 98.19 166 GLU A C 1
ATOM 1311 O O . GLU A 1 166 ? -4.003 -4.795 14.720 1.00 98.19 166 GLU A O 1
ATOM 1316 N N . HIS A 1 167 ? -1.906 -4.008 14.552 1.00 98.00 167 HIS A N 1
ATOM 1317 C CA . HIS A 1 167 ? -1.663 -4.002 15.996 1.00 98.00 167 HIS A CA 1
ATOM 1318 C C . HIS A 1 167 ? -2.600 -3.048 16.746 1.00 98.00 167 HIS A C 1
ATOM 1320 O O . HIS A 1 167 ? -3.175 -3.427 17.768 1.00 98.00 167 HIS A O 1
ATOM 1326 N N . GLY A 1 168 ? -2.798 -1.831 16.231 1.00 97.94 168 GLY A N 1
ATOM 1327 C CA . GLY A 1 168 ? -3.724 -0.865 16.823 1.00 97.94 168 GLY A CA 1
ATOM 1328 C C . GLY A 1 168 ? -5.171 -1.365 16.831 1.00 97.94 168 GLY A C 1
ATOM 1329 O O . GLY A 1 168 ? -5.871 -1.193 17.823 1.00 97.94 168 GLY A O 1
ATOM 1330 N N . LEU A 1 169 ? -5.611 -2.031 15.760 1.00 98.25 169 LEU A N 1
ATOM 1331 C CA . LEU A 1 169 ? -6.936 -2.650 15.686 1.00 98.25 169 LEU A CA 1
ATOM 1332 C C . LEU A 1 169 ? -7.098 -3.807 16.668 1.00 98.25 169 LEU A C 1
ATOM 1334 O O . LEU A 1 169 ? -8.150 -3.921 17.292 1.00 98.25 169 LEU A O 1
ATOM 1338 N N . ALA A 1 170 ? -6.074 -4.648 16.824 1.00 98.00 170 ALA A N 1
ATOM 1339 C CA . ALA A 1 170 ? -6.102 -5.733 17.798 1.00 98.00 170 ALA A CA 1
ATOM 1340 C C . ALA A 1 170 ? -6.263 -5.186 19.225 1.00 98.00 170 ALA A C 1
ATOM 1342 O O . ALA A 1 170 ? -7.151 -5.649 19.943 1.00 98.00 170 ALA A O 1
ATOM 1343 N N . SER A 1 171 ? -5.474 -4.162 19.582 1.00 97.56 171 SER A N 1
ATOM 1344 C CA . SER A 1 171 ? -5.557 -3.471 20.877 1.00 97.56 171 SER A CA 1
ATOM 1345 C C . SER A 1 171 ? -6.944 -2.876 21.109 1.00 97.56 171 SER A C 1
ATOM 1347 O O . SER A 1 171 ? -7.594 -3.217 22.088 1.00 97.56 171 SER A O 1
ATOM 1349 N N . LEU A 1 172 ? -7.451 -2.069 20.172 1.00 97.94 172 LEU A N 1
ATOM 1350 C CA . LEU A 1 172 ? -8.770 -1.447 20.319 1.00 97.94 172 LEU A CA 1
ATOM 1351 C C . LEU A 1 172 ? -9.902 -2.474 20.385 1.00 97.94 172 LEU A C 1
ATOM 1353 O O . LEU A 1 172 ? -10.876 -2.266 21.100 1.00 97.94 172 LEU A O 1
ATOM 1357 N N . SER A 1 173 ? -9.800 -3.595 19.662 1.00 96.69 173 SER A N 1
ATOM 1358 C CA . SER A 1 173 ? -10.812 -4.652 19.765 1.00 96.69 173 SER A CA 1
ATOM 1359 C C . SER A 1 173 ? -10.798 -5.336 21.135 1.00 96.69 173 SER A C 1
ATOM 1361 O O . SER A 1 173 ? -11.850 -5.775 21.595 1.00 96.69 173 SER A O 1
ATOM 1363 N N . ALA A 1 174 ? -9.632 -5.425 21.786 1.00 97.94 174 ALA A N 1
ATOM 1364 C CA . ALA A 1 174 ? -9.520 -5.933 23.148 1.00 97.94 174 ALA A CA 1
ATOM 1365 C C . ALA A 1 174 ? -10.130 -4.939 24.146 1.00 97.94 174 ALA A C 1
ATOM 1367 O O . ALA A 1 174 ? -10.943 -5.351 24.966 1.00 97.94 174 ALA A O 1
ATOM 1368 N N . ASP A 1 175 ? -9.845 -3.643 23.995 1.00 97.31 175 ASP A N 1
ATOM 1369 C CA . ASP A 1 175 ? -10.425 -2.588 24.836 1.00 97.31 175 ASP A CA 1
ATOM 1370 C C . ASP A 1 175 ? -11.960 -2.534 24.704 1.00 97.31 175 ASP A C 1
ATOM 1372 O O . ASP A 1 175 ? -12.676 -2.391 25.695 1.00 97.31 175 ASP A O 1
ATOM 1376 N N . VAL A 1 176 ? -12.496 -2.699 23.485 1.00 98.00 176 VAL A N 1
ATOM 1377 C CA . VAL A 1 176 ? -13.950 -2.796 23.254 1.00 98.00 176 VAL A CA 1
ATOM 1378 C C . VAL A 1 176 ? -14.542 -4.001 23.984 1.00 98.00 176 VAL A C 1
ATOM 1380 O O . VAL A 1 176 ? -15.584 -3.857 24.618 1.00 98.00 176 VAL A O 1
ATOM 1383 N N . LYS A 1 177 ? -13.884 -5.166 23.936 1.00 97.31 177 LYS A N 1
ATOM 1384 C CA . LYS A 1 177 ? -14.339 -6.362 24.663 1.00 97.31 177 LYS A CA 1
ATOM 1385 C C . LYS A 1 177 ? -14.295 -6.165 26.173 1.00 97.31 177 LYS A C 1
ATOM 1387 O O . LYS A 1 177 ? -15.272 -6.473 26.837 1.00 97.31 177 LYS A O 1
ATOM 1392 N N . GLU A 1 178 ? -13.221 -5.589 26.710 1.00 97.00 178 GLU A N 1
ATOM 1393 C CA . GLU A 1 178 ? -13.119 -5.300 28.145 1.00 97.00 178 GLU A CA 1
ATOM 1394 C C . GLU A 1 178 ? -14.232 -4.344 28.607 1.00 97.00 178 GLU A C 1
ATOM 1396 O O . GLU A 1 178 ? -14.812 -4.520 29.679 1.00 97.00 178 GLU A O 1
ATOM 1401 N N . LEU A 1 179 ? -14.590 -3.350 27.786 1.00 96.88 179 LEU A N 1
ATOM 1402 C CA . LEU A 1 179 ? -15.722 -2.472 28.083 1.00 96.88 179 LEU A CA 1
ATOM 1403 C C . LEU A 1 179 ? -17.077 -3.178 27.994 1.00 96.88 179 LEU A C 1
ATOM 1405 O O . LEU A 1 179 ? -17.959 -2.836 28.783 1.00 96.88 179 LEU A O 1
ATOM 1409 N N . GLN A 1 180 ? -17.248 -4.121 27.068 1.00 96.81 180 GLN A N 1
ATOM 1410 C CA . GLN A 1 180 ? -18.454 -4.949 26.968 1.00 96.81 180 GLN A CA 1
ATOM 1411 C C . GLN A 1 180 ? -18.591 -5.857 28.192 1.00 96.81 180 GLN A C 1
ATOM 1413 O O . GLN A 1 180 ? -19.612 -5.800 28.872 1.00 96.81 180 GLN A O 1
ATOM 1418 N N . ASP A 1 181 ? -17.526 -6.569 28.562 1.00 96.19 181 ASP A N 1
ATOM 1419 C CA . ASP A 1 181 ? -17.490 -7.419 29.754 1.00 96.19 181 ASP A CA 1
ATOM 1420 C C . ASP A 1 181 ? -17.776 -6.602 31.025 1.00 96.19 181 ASP A C 1
ATOM 1422 O O . ASP A 1 181 ? -18.541 -7.020 31.897 1.00 96.19 181 ASP A O 1
ATOM 1426 N N . ALA A 1 182 ? -17.217 -5.390 31.125 1.00 95.69 182 ALA A N 1
ATOM 1427 C CA . ALA A 1 182 ? -17.505 -4.485 32.232 1.00 95.69 182 ALA A CA 1
ATOM 1428 C C . ALA A 1 182 ? -18.975 -4.029 32.248 1.00 95.69 182 ALA A C 1
ATOM 1430 O O . ALA A 1 182 ? -19.558 -3.916 33.326 1.00 95.69 182 ALA A O 1
ATOM 1431 N N . GLN A 1 183 ? -19.591 -3.761 31.090 1.00 95.69 183 GLN A N 1
ATOM 1432 C CA . GLN A 1 183 ? -21.023 -3.442 31.015 1.00 95.69 183 GLN A CA 1
ATOM 1433 C C . GLN A 1 183 ? -21.890 -4.622 31.459 1.00 95.69 183 GLN A C 1
ATOM 1435 O O . GLN A 1 183 ? -22.826 -4.423 32.234 1.00 95.69 183 GLN A O 1
ATOM 1440 N N . ASP A 1 184 ? -21.559 -5.836 31.028 1.00 96.31 184 ASP A N 1
ATOM 1441 C CA . ASP A 1 184 ? -22.290 -7.047 31.395 1.00 96.31 184 ASP A CA 1
ATOM 1442 C C . ASP A 1 184 ? -22.180 -7.334 32.897 1.00 96.31 184 ASP A C 1
ATOM 1444 O O . ASP A 1 184 ? -23.186 -7.629 33.546 1.00 96.31 184 ASP A O 1
ATOM 1448 N N . GLN A 1 185 ? -21.000 -7.137 33.493 1.00 96.06 185 GLN A N 1
ATOM 1449 C CA . GLN A 1 185 ? -20.815 -7.208 34.947 1.00 96.06 185 GLN A CA 1
ATOM 1450 C C . GLN A 1 185 ? -21.643 -6.151 35.688 1.00 96.06 185 GLN A C 1
ATOM 1452 O O . GLN A 1 185 ? -22.298 -6.468 36.679 1.00 96.06 185 GLN A O 1
ATOM 1457 N N . ILE A 1 186 ? -21.655 -4.903 35.206 1.00 95.06 186 ILE A N 1
ATOM 1458 C CA . ILE A 1 186 ? -22.460 -3.817 35.789 1.00 95.06 186 ILE A CA 1
ATOM 1459 C C . ILE A 1 186 ? -23.956 -4.161 35.750 1.00 95.06 186 ILE A C 1
ATOM 1461 O O . ILE A 1 186 ? -24.675 -3.888 36.714 1.00 95.06 186 ILE A O 1
ATOM 1465 N N . ASN A 1 187 ? -24.435 -4.755 34.656 1.00 95.62 187 ASN A N 1
ATOM 1466 C CA . ASN A 1 187 ? -25.829 -5.174 34.517 1.00 95.62 187 ASN A CA 1
ATOM 1467 C C . ASN A 1 187 ? -26.154 -6.369 35.418 1.00 95.62 187 ASN A C 1
ATOM 1469 O O . ASN A 1 187 ? -27.146 -6.318 36.137 1.00 95.62 187 ASN A O 1
ATOM 1473 N N . THR A 1 188 ? -25.276 -7.371 35.469 1.00 96.88 188 THR A N 1
ATOM 1474 C CA . THR A 1 188 ? -25.429 -8.551 36.335 1.00 96.88 188 THR A CA 1
ATOM 1475 C C . THR A 1 188 ? -25.502 -8.150 37.809 1.00 96.88 188 THR A C 1
ATOM 1477 O O . THR A 1 188 ? -26.424 -8.541 38.519 1.00 96.88 188 THR A O 1
ATOM 1480 N N . ILE A 1 189 ? -24.582 -7.294 38.272 1.00 95.44 189 ILE A N 1
ATOM 1481 C CA . ILE A 1 189 ? -24.599 -6.779 39.650 1.00 95.44 189 ILE A CA 1
ATOM 1482 C C . ILE A 1 189 ? -25.908 -6.036 39.921 1.00 95.44 189 ILE A C 1
ATOM 1484 O O . ILE A 1 189 ? -26.493 -6.183 40.991 1.00 95.44 189 ILE A O 1
ATOM 1488 N N . ARG A 1 190 ? -26.401 -5.251 38.957 1.00 96.06 190 ARG A N 1
ATOM 1489 C CA . ARG A 1 190 ? -27.656 -4.521 39.131 1.00 96.06 190 ARG A CA 1
ATOM 1490 C C . ARG A 1 190 ? -28.858 -5.454 39.236 1.00 96.06 190 ARG A C 1
ATOM 1492 O O . ARG A 1 190 ? -29.722 -5.215 40.075 1.00 96.06 190 ARG A O 1
ATOM 1499 N N . GLU A 1 191 ? -28.910 -6.505 38.427 1.00 95.88 191 GLU A N 1
ATOM 1500 C CA . GLU A 1 191 ? -29.939 -7.543 38.517 1.00 95.88 191 GLU A CA 1
ATOM 1501 C C . GLU A 1 191 ? -29.924 -8.206 39.904 1.00 95.88 191 GLU A C 1
ATOM 1503 O O . GLU A 1 191 ? -30.963 -8.272 40.563 1.00 95.88 191 GLU A O 1
ATOM 1508 N N . GLU A 1 192 ? -28.747 -8.571 40.422 1.00 96.12 192 GLU A N 1
ATOM 1509 C CA . GLU A 1 192 ? -28.608 -9.122 41.777 1.00 96.12 192 GLU A CA 1
ATOM 1510 C C . GLU A 1 192 ? -29.036 -8.136 42.878 1.00 96.12 192 GLU A C 1
ATOM 1512 O O . GLU A 1 192 ? -29.729 -8.519 43.824 1.00 96.12 192 GLU A O 1
ATOM 1517 N N . GLU A 1 193 ? -28.636 -6.864 42.782 1.00 95.56 193 GLU A N 1
ATOM 1518 C CA . GLU A 1 193 ? -29.015 -5.828 43.749 1.00 95.56 193 GLU A CA 1
ATOM 1519 C C . GLU A 1 193 ? -30.524 -5.576 43.759 1.00 95.56 193 GLU A C 1
ATOM 1521 O O . GLU A 1 193 ? -31.113 -5.463 44.833 1.00 95.56 193 GLU A O 1
ATOM 1526 N N . THR A 1 194 ? -31.155 -5.527 42.582 1.00 95.69 194 THR A N 1
ATOM 1527 C CA . THR A 1 194 ? -32.610 -5.338 42.471 1.00 95.69 194 THR A CA 1
ATOM 1528 C C . THR A 1 194 ? -33.387 -6.527 43.034 1.00 95.69 194 THR A C 1
ATOM 1530 O O . THR A 1 194 ? -34.400 -6.318 43.703 1.00 95.69 194 THR A O 1
ATOM 1533 N N . SER A 1 195 ? -32.893 -7.758 42.849 1.00 95.94 195 SER A N 1
ATOM 1534 C CA . SER A 1 195 ? -33.477 -8.957 43.466 1.00 95.94 195 SER A CA 1
ATOM 1535 C C . SER A 1 195 ? -33.400 -8.899 44.994 1.00 95.94 195 SER A C 1
ATOM 1537 O O . SER A 1 195 ? -34.409 -9.096 45.667 1.00 95.94 195 SER A O 1
ATOM 1539 N N . LYS A 1 196 ? -32.228 -8.564 45.554 1.00 95.81 196 LYS A N 1
ATOM 1540 C CA . LYS A 1 196 ? -32.042 -8.447 47.013 1.00 95.81 196 LYS A CA 1
ATOM 1541 C C . LYS A 1 196 ? -32.902 -7.339 47.616 1.00 95.81 196 LYS A C 1
ATOM 1543 O O . LYS A 1 196 ? -33.526 -7.547 48.650 1.00 95.81 196 LYS A O 1
ATOM 1548 N N . TYR A 1 197 ? -32.986 -6.186 46.952 1.00 96.44 197 TYR A N 1
ATOM 1549 C CA . TYR A 1 197 ? -33.870 -5.101 47.380 1.00 96.44 197 TYR A CA 1
ATOM 1550 C C . TYR A 1 197 ? -35.342 -5.546 47.402 1.00 96.44 197 TYR A C 1
ATOM 1552 O O . TYR A 1 197 ? -36.049 -5.270 48.371 1.00 96.44 197 TYR A O 1
ATOM 1560 N N . ALA A 1 198 ? -35.805 -6.278 46.381 1.00 96.56 198 ALA A N 1
ATOM 1561 C CA . ALA A 1 198 ? -37.172 -6.797 46.345 1.00 96.56 198 ALA A CA 1
ATOM 1562 C C . ALA A 1 198 ? -37.464 -7.751 47.520 1.00 96.56 198 ALA A C 1
ATOM 1564 O O . ALA A 1 198 ? -38.516 -7.637 48.151 1.00 96.56 198 ALA A O 1
ATOM 1565 N N . GLU A 1 199 ? -36.525 -8.642 47.854 1.00 95.94 199 GLU A N 1
ATOM 1566 C CA . GLU A 1 199 ? -36.629 -9.539 49.015 1.00 95.94 199 GLU A CA 1
ATOM 1567 C C . GLU A 1 199 ? -36.661 -8.771 50.348 1.00 95.94 199 GLU A C 1
ATOM 1569 O O . GLU A 1 199 ? -37.506 -9.041 51.204 1.00 95.94 199 GLU A O 1
ATOM 1574 N N . GLU A 1 200 ? -35.782 -7.781 50.528 1.00 94.81 200 GLU A N 1
ATOM 1575 C CA . GLU A 1 200 ? -35.715 -6.971 51.751 1.00 94.81 200 GLU A CA 1
ATOM 1576 C C . GLU A 1 200 ? -36.983 -6.131 51.962 1.00 94.81 200 GLU A C 1
ATOM 1578 O O . GLU A 1 200 ? -37.502 -6.048 53.082 1.00 94.81 200 GLU A O 1
ATOM 1583 N N . VAL A 1 201 ? -37.529 -5.547 50.891 1.00 95.81 201 VAL A N 1
ATOM 1584 C CA . VAL A 1 201 ? -38.796 -4.803 50.938 1.00 95.81 201 VAL A CA 1
ATOM 1585 C C . VAL A 1 201 ? -39.971 -5.730 51.252 1.00 95.81 201 VAL A C 1
ATOM 1587 O O . VAL A 1 201 ? -40.838 -5.363 52.051 1.00 95.81 201 VAL A O 1
ATOM 1590 N N . GLU A 1 202 ? -40.012 -6.934 50.680 1.00 95.25 202 GLU A N 1
ATOM 1591 C CA . GLU A 1 202 ? -41.055 -7.924 50.972 1.00 95.25 202 GLU A CA 1
ATOM 1592 C C . GLU A 1 202 ? -41.011 -8.365 52.447 1.00 95.25 202 GLU A C 1
ATOM 1594 O O . GLU A 1 202 ? -42.017 -8.313 53.156 1.00 95.25 202 GLU A O 1
ATOM 1599 N N . LEU A 1 203 ? -39.834 -8.698 52.980 1.00 94.94 203 LEU A N 1
ATOM 1600 C CA . LEU A 1 203 ? -39.687 -9.063 54.394 1.00 94.94 203 LEU A CA 1
ATOM 1601 C C . LEU A 1 203 ? -40.046 -7.904 55.336 1.00 94.94 203 LEU A C 1
ATOM 1603 O O . LEU A 1 203 ? -40.721 -8.107 56.354 1.00 94.94 203 LEU A O 1
ATOM 1607 N N . ASN A 1 204 ? -39.633 -6.677 55.002 1.00 95.38 204 ASN A N 1
ATOM 1608 C CA . ASN A 1 204 ? -39.983 -5.486 55.773 1.00 95.38 204 ASN A CA 1
ATOM 1609 C C . ASN A 1 204 ? -41.500 -5.234 55.753 1.00 95.38 204 ASN A C 1
ATOM 1611 O O . ASN A 1 204 ? -42.089 -4.966 56.802 1.00 95.38 204 ASN A O 1
ATOM 1615 N N . THR A 1 205 ? -42.153 -5.379 54.596 1.00 93.69 205 THR A N 1
ATOM 1616 C CA . THR A 1 205 ? -43.607 -5.194 54.471 1.00 93.69 205 THR A CA 1
ATOM 1617 C C . THR A 1 205 ? -44.403 -6.235 55.231 1.00 93.69 205 THR A C 1
ATOM 1619 O O . THR A 1 205 ? -45.315 -5.860 55.971 1.00 93.69 205 THR A O 1
ATOM 1622 N N . GLN A 1 206 ? -44.047 -7.514 55.122 1.00 95.50 206 GLN A N 1
ATOM 1623 C CA . GLN A 1 206 ? -44.670 -8.580 55.906 1.00 95.50 206 GLN A CA 1
ATOM 1624 C C . GLN A 1 206 ? -44.493 -8.333 57.413 1.00 95.50 206 GLN A C 1
ATOM 1626 O O . GLN A 1 206 ? -45.446 -8.435 58.194 1.00 95.50 206 GLN A O 1
ATOM 1631 N N . SER A 1 207 ? -43.301 -7.907 57.836 1.00 94.25 207 SER A N 1
ATOM 1632 C CA . SER A 1 207 ? -43.026 -7.540 59.233 1.00 94.25 207 SER A CA 1
ATOM 1633 C C . SER A 1 207 ? -43.866 -6.339 59.689 1.00 94.25 207 SER A C 1
ATOM 1635 O O . SER A 1 207 ? -44.462 -6.356 60.765 1.00 94.25 207 SER A O 1
ATOM 1637 N N . ALA A 1 208 ? -43.998 -5.305 58.857 1.00 93.38 208 ALA A N 1
ATOM 1638 C CA . ALA A 1 208 ? -44.807 -4.131 59.176 1.00 93.38 208 ALA A CA 1
ATOM 1639 C C . ALA A 1 208 ? -46.305 -4.471 59.260 1.00 93.38 208 ALA A C 1
ATOM 1641 O O . ALA A 1 208 ? -47.007 -3.983 60.149 1.00 93.38 208 ALA A O 1
ATOM 1642 N N . GLN A 1 209 ? -46.804 -5.343 58.379 1.00 93.75 209 GLN A N 1
ATOM 1643 C CA . GLN A 1 209 ? -48.192 -5.814 58.382 1.00 93.75 209 GLN A CA 1
ATOM 1644 C C . GLN A 1 209 ? -48.519 -6.668 59.610 1.00 93.75 209 GLN A C 1
ATOM 1646 O O . GLN A 1 209 ? -49.588 -6.500 60.207 1.00 93.75 209 GLN A O 1
ATOM 1651 N N . THR A 1 210 ? -47.614 -7.563 60.014 1.00 94.75 210 THR A N 1
ATOM 1652 C CA . THR A 1 210 ? -47.800 -8.394 61.214 1.00 94.75 210 THR A CA 1
ATOM 1653 C C . THR A 1 210 ? -47.812 -7.543 62.484 1.00 94.75 210 THR A C 1
ATOM 1655 O O . THR A 1 210 ? -48.720 -7.696 63.304 1.00 94.75 210 THR A O 1
ATOM 1658 N N . VAL A 1 211 ? -46.897 -6.573 62.610 1.00 92.88 211 VAL A N 1
ATOM 1659 C CA . VAL A 1 211 ? -46.876 -5.608 63.727 1.00 92.88 211 VAL A CA 1
ATOM 1660 C C . VAL A 1 211 ? -48.128 -4.729 63.726 1.00 92.88 211 VAL A C 1
ATOM 1662 O O . VAL A 1 211 ? -48.747 -4.554 64.774 1.00 92.88 211 VAL A O 1
ATOM 1665 N N . SER A 1 212 ? -48.564 -4.236 62.563 1.00 91.81 212 SER A N 1
ATOM 1666 C CA . SER A 1 212 ? -49.804 -3.455 62.422 1.00 91.81 212 SER A CA 1
ATOM 1667 C C . SER A 1 212 ? -51.041 -4.259 62.843 1.00 91.81 212 SER A C 1
ATOM 1669 O O . SER A 1 212 ? -51.890 -3.776 63.596 1.00 91.81 212 SER A O 1
ATOM 1671 N N . SER A 1 213 ? -51.111 -5.528 62.436 1.00 93.19 213 SER A N 1
ATOM 1672 C CA . SER A 1 213 ? -52.190 -6.445 62.819 1.00 93.19 213 SER A CA 1
ATOM 1673 C C . SER A 1 213 ? -52.182 -6.768 64.317 1.00 93.19 213 SER A C 1
ATOM 1675 O O . SER A 1 213 ? -53.239 -6.939 64.924 1.00 93.19 213 SER A O 1
ATOM 1677 N N . ALA A 1 214 ? -51.007 -6.851 64.944 1.00 90.94 214 ALA A N 1
ATOM 1678 C CA . ALA A 1 214 ? -50.895 -6.992 66.393 1.00 90.94 214 ALA A CA 1
ATOM 1679 C C . ALA A 1 214 ? -51.339 -5.707 67.112 1.00 90.94 214 ALA A C 1
ATOM 1681 O O . ALA A 1 214 ? -52.102 -5.771 68.078 1.00 90.94 214 ALA A O 1
ATOM 1682 N N . LEU A 1 215 ? -50.932 -4.538 66.604 1.00 88.44 215 LEU A N 1
ATOM 1683 C CA . LEU A 1 215 ? -51.321 -3.234 67.136 1.00 88.44 215 LEU A CA 1
ATOM 1684 C C . LEU A 1 215 ? -52.846 -3.035 67.079 1.00 88.44 215 LEU A C 1
ATOM 1686 O O . LEU A 1 215 ? -53.434 -2.555 68.050 1.00 88.44 215 LEU A O 1
ATOM 1690 N N . SER A 1 216 ? -53.507 -3.439 65.987 1.00 87.88 216 SER A N 1
ATOM 1691 C CA . SER A 1 216 ? -54.968 -3.359 65.855 1.00 87.88 216 SER A CA 1
ATOM 1692 C C . SER A 1 216 ? -55.678 -4.272 66.858 1.00 87.88 216 SER A C 1
ATOM 1694 O O . SER A 1 216 ? -56.538 -3.807 67.600 1.00 87.88 216 SER A O 1
ATOM 1696 N N . LYS A 1 217 ? -55.249 -5.533 67.000 1.00 87.19 217 LYS A N 1
ATOM 1697 C CA . LYS A 1 217 ? -55.820 -6.471 67.985 1.00 87.19 217 LYS A CA 1
ATOM 1698 C C . LYS A 1 217 ? -55.672 -5.978 69.429 1.00 87.19 217 LYS A C 1
ATOM 1700 O O . LYS A 1 217 ? -56.637 -6.030 70.190 1.00 87.19 217 LYS A O 1
ATOM 1705 N N . VAL A 1 218 ? -54.493 -5.472 69.803 1.00 82.69 218 VAL A N 1
ATOM 1706 C CA . VAL A 1 218 ? -54.210 -4.980 71.167 1.00 82.69 218 VAL A CA 1
ATOM 1707 C C . VAL A 1 218 ? -54.897 -3.638 71.451 1.00 82.69 218 VAL A C 1
ATOM 1709 O O . VAL A 1 218 ? -55.294 -3.366 72.582 1.00 82.69 218 VAL A O 1
ATOM 1712 N N . SER A 1 219 ? -55.072 -2.779 70.446 1.00 72.75 219 SER A N 1
ATOM 1713 C CA . SER A 1 219 ? -55.796 -1.511 70.617 1.00 72.75 219 SER A CA 1
ATOM 1714 C C . SER A 1 219 ? -57.315 -1.704 70.667 1.00 72.75 219 SER A C 1
ATOM 1716 O O . SER A 1 219 ? -57.975 -1.075 71.493 1.00 72.75 219 SER A O 1
ATOM 1718 N N . SER A 1 220 ? -57.875 -2.617 69.868 1.00 68.44 220 SER A N 1
ATOM 1719 C CA . SER A 1 220 ? -59.294 -2.982 69.936 1.00 68.44 220 SER A CA 1
ATOM 1720 C C . SER A 1 220 ? -59.648 -3.684 71.251 1.00 68.44 220 SER A C 1
ATOM 1722 O O . SER A 1 220 ? -60.694 -3.385 71.830 1.00 68.44 220 SER A O 1
ATOM 1724 N N . SER A 1 221 ? -58.772 -4.548 71.786 1.00 62.09 221 SER A N 1
ATOM 1725 C CA . SER A 1 221 ? -59.011 -5.219 73.074 1.00 62.09 221 SER A CA 1
ATOM 1726 C C . SER A 1 221 ? -59.015 -4.258 74.266 1.00 62.09 221 SER A C 1
ATOM 1728 O O . SER A 1 221 ? -59.767 -4.488 75.210 1.00 62.09 221 SER A O 1
ATOM 1730 N N . LYS A 1 222 ? -58.275 -3.137 74.214 1.00 58.56 222 LYS A N 1
ATOM 1731 C CA . LYS A 1 222 ? -58.333 -2.085 75.247 1.00 58.56 222 LYS A CA 1
ATOM 1732 C C . LYS A 1 222 ? -59.736 -1.495 75.412 1.00 58.56 222 LYS A C 1
ATOM 1734 O O . LYS A 1 222 ? -60.116 -1.197 76.536 1.00 58.56 222 LYS A O 1
ATOM 1739 N N . SER A 1 223 ? -60.538 -1.386 74.349 1.00 57.59 223 SER A N 1
ATOM 1740 C CA . SER A 1 223 ? -61.924 -0.895 74.467 1.00 57.59 223 SER A CA 1
ATOM 1741 C C . SER A 1 223 ? -62.843 -1.866 75.228 1.00 57.59 223 SER A C 1
ATOM 1743 O O . SER A 1 223 ? -63.665 -1.429 76.027 1.00 57.59 223 SER A O 1
ATOM 1745 N N . ALA A 1 224 ? -62.644 -3.177 75.054 1.00 59.16 224 ALA A N 1
ATOM 1746 C CA . ALA A 1 224 ? -63.390 -4.223 75.758 1.00 59.16 224 ALA A CA 1
ATOM 1747 C C . ALA A 1 224 ? -62.847 -4.499 77.176 1.00 59.16 224 ALA A C 1
ATOM 1749 O O . ALA A 1 224 ? -63.590 -4.920 78.060 1.00 59.16 224 ALA A O 1
ATOM 1750 N N . PHE A 1 225 ? -61.554 -4.248 77.403 1.00 56.97 225 PHE A N 1
ATOM 1751 C CA . PHE A 1 225 ? -60.868 -4.465 78.678 1.00 56.97 225 PHE A CA 1
ATOM 1752 C C . PHE A 1 225 ? -61.069 -3.305 79.664 1.00 56.97 225 PHE A C 1
ATOM 1754 O O . PHE A 1 225 ? -61.275 -3.547 80.847 1.00 56.97 225 PHE A O 1
ATOM 1761 N N . LEU A 1 226 ? -61.139 -2.051 79.194 1.00 58.62 226 LEU A N 1
ATOM 1762 C CA . LEU A 1 226 ? -61.441 -0.888 80.050 1.00 58.62 226 LEU A CA 1
ATOM 1763 C C . LEU A 1 226 ? -62.835 -0.953 80.707 1.00 58.62 226 LEU A C 1
ATOM 1765 O O . LEU A 1 226 ? -63.102 -0.224 81.659 1.00 58.62 226 LEU A O 1
ATOM 1769 N N . GLN A 1 227 ? -63.709 -1.848 80.240 1.00 59.31 227 GLN A N 1
ATOM 1770 C CA . GLN A 1 227 ? -65.024 -2.111 80.828 1.00 59.31 227 GLN A CA 1
ATOM 1771 C C . GLN A 1 227 ? -65.002 -3.186 81.933 1.00 59.31 227 GLN A C 1
ATOM 1773 O O . GLN A 1 227 ? -65.996 -3.359 82.637 1.00 59.31 227 GLN A O 1
ATOM 1778 N N . ARG A 1 228 ? -63.873 -3.883 82.131 1.00 56.31 228 ARG A N 1
ATOM 1779 C CA . ARG A 1 228 ? -63.653 -4.874 83.194 1.00 56.31 228 ARG A CA 1
ATOM 1780 C C . ARG A 1 228 ? -62.371 -4.548 83.970 1.00 56.31 228 ARG A C 1
ATOM 1782 O O . ARG A 1 228 ? -61.317 -5.097 83.702 1.00 56.31 228 ARG A O 1
ATOM 1789 N N . GLN A 1 229 ? -62.536 -3.730 85.005 1.00 43.78 229 GLN A N 1
ATOM 1790 C CA . GLN A 1 229 ? -61.702 -3.705 86.211 1.00 43.78 229 GLN A CA 1
ATOM 1791 C C . GLN A 1 229 ? -60.330 -2.999 86.133 1.00 43.78 229 GLN A C 1
ATOM 1793 O O . GLN A 1 229 ? -59.408 -3.358 85.412 1.00 43.78 229 GLN A O 1
ATOM 1798 N N . SER A 1 230 ? -60.228 -1.975 86.984 1.00 50.44 230 SER A N 1
ATOM 1799 C CA . SER A 1 230 ? -59.004 -1.411 87.553 1.00 50.44 230 SER A CA 1
ATOM 1800 C C . SER A 1 230 ? -58.055 -2.526 88.015 1.00 50.44 230 SER A C 1
ATOM 1802 O O . SER A 1 230 ? -58.505 -3.370 88.785 1.00 50.44 230 SER A O 1
ATOM 1804 N N . LEU A 1 231 ? -56.804 -2.510 87.522 1.00 44.81 231 LEU A N 1
ATOM 1805 C CA . LEU A 1 231 ? -55.556 -3.152 88.001 1.00 44.81 231 LEU A CA 1
ATOM 1806 C C . LEU A 1 231 ? -54.720 -3.661 86.801 1.00 44.81 231 LEU A C 1
ATOM 1808 O O . LEU A 1 231 ? -54.856 -4.809 86.409 1.00 44.81 231 LEU A O 1
ATOM 1812 N N . GLU A 1 232 ? -53.889 -2.795 86.204 1.00 47.84 232 GLU A N 1
ATOM 1813 C CA . GLU A 1 232 ? -52.479 -3.070 85.832 1.00 47.84 232 GLU A CA 1
ATOM 1814 C C . GLU A 1 232 ? -51.884 -1.928 84.968 1.00 47.84 232 GLU A C 1
ATOM 1816 O O . GLU A 1 232 ? -52.492 -1.526 83.971 1.00 47.84 232 GLU A O 1
ATOM 1821 N N . PRO A 1 233 ? -50.687 -1.403 85.297 1.00 53.47 233 PRO A N 1
ATOM 1822 C CA . PRO A 1 233 ? -50.031 -0.330 84.538 1.00 53.47 233 PRO A CA 1
ATOM 1823 C C . PRO A 1 233 ? -49.331 -0.767 83.224 1.00 53.47 233 PRO A C 1
ATOM 1825 O O . PRO A 1 233 ? -48.870 0.097 82.480 1.00 53.47 233 PRO A O 1
ATOM 1828 N N . ASP A 1 234 ? -49.276 -2.061 82.877 1.00 58.59 234 ASP A N 1
ATOM 1829 C CA . ASP A 1 234 ? -48.341 -2.585 81.854 1.00 58.59 234 ASP A CA 1
ATOM 1830 C C . ASP A 1 234 ? -48.851 -2.624 80.394 1.00 58.59 234 ASP A C 1
ATOM 1832 O O . ASP A 1 234 ? -48.066 -2.658 79.441 1.00 58.59 234 ASP A O 1
ATOM 1836 N N . SER A 1 235 ? -50.164 -2.539 80.147 1.00 66.94 235 SER A N 1
ATOM 1837 C CA . SER A 1 235 ? -50.706 -2.628 78.771 1.00 66.94 235 SER A CA 1
ATOM 1838 C C . SER A 1 235 ? -50.378 -1.406 77.889 1.00 66.94 235 SER A C 1
ATOM 1840 O O . SER A 1 235 ? -50.472 -1.455 76.655 1.00 66.94 235 SER A O 1
ATOM 1842 N N . GLY A 1 236 ? -50.016 -0.271 78.498 1.00 72.88 236 GLY A N 1
ATOM 1843 C CA . GLY A 1 236 ? -49.560 0.940 77.807 1.00 72.88 236 GLY A CA 1
ATOM 1844 C C . GLY A 1 236 ? -48.173 0.776 77.187 1.00 72.88 236 GLY A C 1
ATOM 1845 O O . GLY A 1 236 ? -47.963 1.184 76.043 1.00 72.88 236 GLY A O 1
ATOM 1846 N N . TYR A 1 237 ? -47.272 0.108 77.908 1.00 82.38 237 TYR A N 1
ATOM 1847 C CA . TYR A 1 237 ? -45.887 -0.113 77.501 1.00 82.38 237 TYR A CA 1
ATOM 1848 C C . TYR A 1 237 ? -45.789 -0.971 76.231 1.00 82.38 237 TYR A C 1
ATOM 1850 O O . TYR A 1 237 ? -45.107 -0.592 75.280 1.00 82.38 237 TYR A O 1
ATOM 1858 N N . VAL A 1 238 ? -46.562 -2.061 76.151 1.00 82.94 238 VAL A N 1
ATOM 1859 C CA . VAL A 1 238 ? -46.573 -2.971 74.988 1.00 82.94 238 VAL A CA 1
ATOM 1860 C C . VAL A 1 238 ? -47.025 -2.268 73.702 1.00 82.94 238 VAL A C 1
ATOM 1862 O O . VAL A 1 238 ? -46.426 -2.456 72.646 1.00 82.94 238 VAL A O 1
ATOM 1865 N N . VAL A 1 239 ? -48.055 -1.417 73.773 1.00 86.06 239 VAL A N 1
ATOM 1866 C CA . VAL A 1 239 ? -48.518 -0.650 72.600 1.00 86.06 239 VAL A CA 1
ATOM 1867 C C . VAL A 1 239 ? -47.484 0.393 72.174 1.00 86.06 239 VAL A C 1
ATOM 1869 O O . VAL A 1 239 ? -47.288 0.591 70.976 1.00 86.06 239 VAL A O 1
ATOM 1872 N N . GLY A 1 240 ? -46.804 1.033 73.131 1.00 88.88 240 GLY A N 1
ATOM 1873 C CA . GLY A 1 240 ? -45.693 1.944 72.847 1.00 88.88 240 GLY A CA 1
ATOM 1874 C C . GLY A 1 240 ? -44.526 1.238 72.155 1.00 88.88 240 GLY A C 1
ATOM 1875 O O . GLY A 1 240 ? -44.017 1.740 71.156 1.00 88.88 240 GLY A O 1
ATOM 1876 N N . LEU A 1 241 ? -44.161 0.040 72.623 1.00 90.62 241 LEU A N 1
ATOM 1877 C CA . LEU A 1 241 ? -43.117 -0.781 72.009 1.00 90.62 241 LEU A CA 1
ATOM 1878 C C . LEU A 1 241 ? -43.489 -1.203 70.581 1.00 90.62 241 LEU A C 1
ATOM 1880 O O . LEU A 1 241 ? -42.688 -1.018 69.669 1.00 90.62 241 LEU A O 1
ATOM 1884 N N . LEU A 1 242 ? -44.707 -1.716 70.363 1.00 89.75 242 LEU A N 1
ATOM 1885 C CA . LEU A 1 242 ? -45.181 -2.117 69.031 1.00 89.75 242 LEU A CA 1
ATOM 1886 C C . LEU A 1 242 ? -45.234 -0.934 68.056 1.00 89.75 242 LEU A C 1
ATOM 1888 O O . LEU A 1 242 ? -44.839 -1.081 66.901 1.00 89.75 242 LEU A O 1
ATOM 1892 N N . ARG A 1 243 ? -45.664 0.248 68.517 1.00 91.31 243 ARG A N 1
ATOM 1893 C CA . ARG A 1 243 ? -45.611 1.476 67.712 1.00 91.31 243 ARG A CA 1
ATOM 1894 C C . ARG A 1 243 ? -44.169 1.855 67.373 1.00 91.31 243 ARG A C 1
ATOM 1896 O O . ARG A 1 243 ? -43.888 2.151 66.219 1.00 91.31 243 ARG A O 1
ATOM 1903 N N . GLY A 1 244 ? -43.251 1.767 68.336 1.00 93.88 244 GLY A N 1
ATOM 1904 C CA . GLY A 1 244 ? -41.827 2.005 68.097 1.00 93.88 244 GLY A CA 1
ATOM 1905 C C . GLY A 1 244 ? -41.216 1.027 67.086 1.00 93.88 244 GLY A C 1
ATOM 1906 O O . GLY A 1 244 ? -40.411 1.434 66.253 1.00 93.88 244 GLY A O 1
ATOM 1907 N N . ILE A 1 245 ? -41.619 -0.249 67.103 1.00 93.75 245 ILE A N 1
ATOM 1908 C CA . ILE A 1 245 ? -41.208 -1.235 66.088 1.00 93.75 245 ILE A CA 1
ATOM 1909 C C . ILE A 1 245 ? -41.779 -0.857 64.716 1.00 93.75 245 ILE A C 1
ATOM 1911 O O . ILE A 1 245 ? -41.048 -0.881 63.730 1.00 93.75 245 ILE A O 1
ATOM 1915 N N . GLN A 1 246 ? -43.055 -0.470 64.643 1.00 93.06 246 GLN A N 1
ATOM 1916 C CA . GLN A 1 246 ? -43.687 -0.039 63.394 1.00 93.06 246 GLN A CA 1
ATOM 1917 C C . GLN A 1 246 ? -43.001 1.200 62.797 1.00 93.06 246 GLN A C 1
ATOM 1919 O O . GLN A 1 246 ? -42.729 1.234 61.599 1.00 93.06 246 GLN A O 1
ATOM 1924 N N . GLU A 1 247 ? -42.689 2.201 63.621 1.00 94.38 247 GLU A N 1
ATOM 1925 C CA . GLU A 1 247 ? -41.948 3.398 63.208 1.00 94.38 247 GLU A CA 1
ATOM 1926 C C . GLU A 1 247 ? -40.550 3.039 62.696 1.00 94.38 247 GLU A C 1
ATOM 1928 O O . GLU A 1 247 ? -40.161 3.507 61.628 1.00 94.38 247 GLU A O 1
ATOM 1933 N N . ARG A 1 248 ? -39.830 2.145 63.388 1.00 95.12 248 ARG A N 1
ATOM 1934 C CA . ARG A 1 248 ? -38.525 1.646 62.927 1.00 95.12 248 ARG A CA 1
ATOM 1935 C C . ARG A 1 248 ? -38.624 0.908 61.596 1.00 95.12 248 ARG A C 1
ATOM 1937 O O . ARG A 1 248 ? -37.810 1.176 60.727 1.00 95.12 248 ARG A O 1
ATOM 1944 N N . LEU A 1 249 ? -39.617 0.037 61.403 1.00 95.25 249 LEU A N 1
ATOM 1945 C CA . LEU A 1 249 ? -39.814 -0.677 60.134 1.00 95.25 249 LEU A CA 1
ATOM 1946 C C . LEU A 1 249 ? -40.117 0.284 58.979 1.00 95.25 249 LEU A C 1
ATOM 1948 O O . LEU A 1 249 ? -39.535 0.136 57.905 1.00 95.25 249 LEU A O 1
ATOM 1952 N N . ASN A 1 250 ? -40.967 1.290 59.214 1.00 94.19 250 ASN A N 1
ATOM 1953 C CA . ASN A 1 250 ? -41.255 2.342 58.236 1.00 94.19 250 ASN A CA 1
ATOM 1954 C C . ASN A 1 250 ? -40.008 3.174 57.909 1.00 94.19 250 ASN A C 1
ATOM 1956 O O . ASN A 1 250 ? -39.783 3.520 56.750 1.00 94.19 250 ASN A O 1
ATOM 1960 N N . GLN A 1 251 ? -39.188 3.479 58.915 1.00 95.44 251 GLN A N 1
ATOM 1961 C CA . GLN A 1 251 ? -37.933 4.191 58.716 1.00 95.44 251 GLN A CA 1
ATOM 1962 C C . GLN A 1 251 ? -36.923 3.346 57.930 1.00 95.44 251 GLN A C 1
ATOM 1964 O O . GLN A 1 251 ? -36.380 3.836 56.945 1.00 95.44 251 GLN A O 1
ATOM 1969 N N . THR A 1 252 ? -36.757 2.064 58.272 1.00 95.69 252 THR A N 1
ATOM 1970 C CA . THR A 1 252 ? -35.937 1.119 57.500 1.00 95.69 252 THR A CA 1
ATOM 1971 C C . THR A 1 252 ? -36.409 1.033 56.053 1.00 95.69 252 THR A C 1
ATOM 1973 O O . THR A 1 252 ? -35.582 1.044 55.151 1.00 95.69 252 THR A O 1
ATOM 1976 N N . ARG A 1 253 ? -37.723 1.020 55.797 1.00 94.31 253 ARG A N 1
ATOM 1977 C CA . ARG A 1 253 ? -38.240 1.052 54.425 1.00 94.31 253 ARG A CA 1
ATOM 1978 C C . ARG A 1 253 ? -37.835 2.324 53.683 1.00 94.31 253 ARG A C 1
ATOM 1980 O O . ARG A 1 253 ? -37.359 2.241 52.559 1.00 94.31 253 ARG A O 1
ATOM 1987 N N . SER A 1 254 ? -37.993 3.486 54.315 1.00 95.31 254 SER A N 1
ATOM 1988 C CA . SER A 1 254 ? -37.569 4.750 53.710 1.00 95.31 254 SER A CA 1
ATOM 1989 C C . SER A 1 254 ? -36.064 4.778 53.423 1.00 95.31 254 SER A C 1
ATOM 1991 O O . SER A 1 254 ? -35.653 5.377 52.434 1.00 95.31 254 SER A O 1
ATOM 1993 N N . GLU A 1 255 ? -35.243 4.178 54.284 1.00 94.75 255 GLU A N 1
ATOM 1994 C CA . GLU A 1 255 ? -33.796 4.072 54.081 1.00 94.75 255 GLU A CA 1
ATOM 1995 C C . GLU A 1 255 ? -33.471 3.132 52.911 1.00 94.75 255 GLU A C 1
ATOM 1997 O O . GLU A 1 255 ? -32.695 3.512 52.035 1.00 94.75 255 GLU A O 1
ATOM 2002 N N . LEU A 1 256 ? -34.125 1.966 52.827 1.00 95.00 256 LEU A N 1
ATOM 2003 C CA . LEU A 1 256 ? -34.001 1.048 51.689 1.00 95.00 256 LEU A CA 1
ATOM 2004 C C . LEU A 1 256 ? -34.353 1.747 50.369 1.00 95.00 256 LEU A C 1
ATOM 2006 O O . LEU A 1 256 ? -33.554 1.715 49.433 1.00 95.00 256 LEU A O 1
ATOM 2010 N N . ASP A 1 257 ? -35.482 2.457 50.315 1.00 95.25 257 ASP A N 1
ATOM 2011 C CA . ASP A 1 257 ? -35.932 3.173 49.115 1.00 95.25 257 ASP A CA 1
ATOM 2012 C C . ASP A 1 257 ? -34.926 4.257 48.678 1.00 95.25 257 ASP A C 1
ATOM 2014 O O . ASP A 1 257 ? -34.605 4.380 47.494 1.00 95.25 257 ASP A O 1
ATOM 2018 N N . GLN A 1 258 ? -34.361 5.011 49.628 1.00 95.81 258 GLN A N 1
ATOM 2019 C CA . GLN A 1 258 ? -33.330 6.014 49.334 1.00 95.81 258 GLN A CA 1
ATOM 2020 C C . GLN A 1 258 ? -32.031 5.378 48.826 1.00 95.81 258 GLN A C 1
ATOM 2022 O O . GLN A 1 258 ? -31.406 5.901 47.897 1.00 95.81 258 GLN A O 1
ATOM 2027 N N . THR A 1 259 ? -31.610 4.256 49.420 1.00 94.75 259 THR A N 1
ATOM 2028 C CA . THR A 1 259 ? -30.404 3.546 48.973 1.00 94.75 259 THR A CA 1
ATOM 2029 C C . THR A 1 259 ? -30.575 2.961 47.575 1.00 94.75 259 THR A C 1
ATOM 2031 O O . THR A 1 259 ? -29.659 3.069 46.760 1.00 94.75 259 THR A O 1
ATOM 2034 N N . GLU A 1 260 ? -31.750 2.419 47.260 1.00 95.88 260 GLU A N 1
ATOM 2035 C CA . GLU A 1 260 ? -32.053 1.865 45.944 1.00 95.88 260 GLU A CA 1
ATOM 2036 C C . GLU A 1 260 ? -32.124 2.956 44.868 1.00 95.88 260 GLU A C 1
ATOM 2038 O O . GLU A 1 260 ? -31.557 2.803 43.783 1.00 95.88 260 GLU A O 1
ATOM 2043 N N . GLU A 1 261 ? -32.723 4.112 45.173 1.00 95.19 261 GLU A N 1
ATOM 2044 C CA . GLU A 1 261 ? -32.725 5.252 44.253 1.00 95.19 261 GLU A CA 1
ATOM 2045 C C . GLU A 1 261 ? -31.295 5.748 43.968 1.00 95.19 261 GLU A C 1
ATOM 2047 O O . GLU A 1 261 ? -30.949 6.057 42.820 1.00 95.19 261 GLU A O 1
ATOM 2052 N N . ALA A 1 262 ? -30.436 5.797 44.992 1.00 95.50 262 ALA A N 1
ATOM 2053 C CA . ALA A 1 262 ? -29.033 6.166 44.829 1.00 95.50 262 ALA A CA 1
ATOM 2054 C C . ALA A 1 262 ? -28.278 5.158 43.943 1.00 95.50 262 ALA A C 1
ATOM 2056 O O . ALA A 1 262 ? -27.611 5.579 42.993 1.00 95.50 262 ALA A O 1
ATOM 2057 N N . LYS A 1 263 ? -28.432 3.849 44.191 1.00 95.75 263 LYS A N 1
ATOM 2058 C CA . LYS A 1 263 ? -27.835 2.772 43.379 1.00 95.75 263 LYS A CA 1
ATOM 2059 C C . LYS A 1 263 ? -28.332 2.781 41.933 1.00 95.75 263 LYS A C 1
ATOM 2061 O O . LYS A 1 263 ? -27.548 2.644 40.996 1.00 95.75 263 LYS A O 1
ATOM 2066 N N . SER A 1 264 ? -29.624 3.027 41.718 1.00 94.81 264 SER A N 1
ATOM 2067 C CA . SER A 1 264 ? -30.189 3.146 40.372 1.00 94.81 264 SER A CA 1
ATOM 2068 C C . SER A 1 264 ? -29.587 4.325 39.602 1.00 94.81 264 SER A C 1
ATOM 2070 O O . SER A 1 264 ? -29.300 4.212 38.405 1.00 94.81 264 SER A O 1
ATOM 2072 N N . LYS A 1 265 ? -29.384 5.472 40.262 1.00 95.94 265 LYS A N 1
ATOM 2073 C CA . LYS A 1 265 ? -28.782 6.657 39.633 1.00 95.94 265 LYS A CA 1
ATOM 2074 C C . LYS A 1 265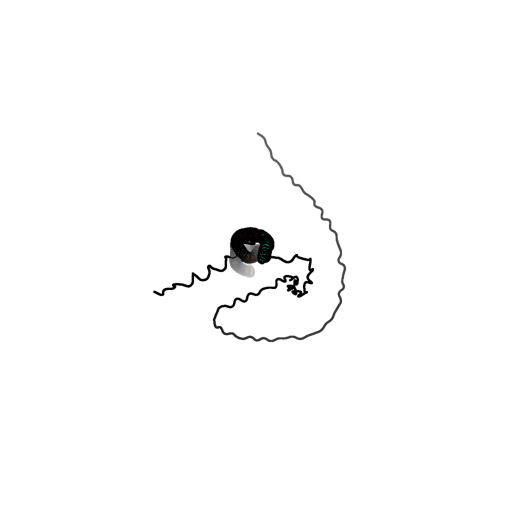 ? -27.313 6.431 39.293 1.00 95.94 265 LYS A C 1
ATOM 2076 O O . LYS A 1 265 ? -26.898 6.779 38.182 1.00 95.94 265 LYS A O 1
ATOM 2081 N N . THR A 1 266 ? -26.540 5.837 40.203 1.00 95.06 266 THR A N 1
ATOM 2082 C CA . THR A 1 266 ? -25.126 5.523 39.952 1.00 95.06 266 THR A CA 1
ATOM 2083 C C . THR A 1 266 ? -24.983 4.518 38.812 1.00 95.06 266 THR A C 1
ATOM 2085 O O . THR A 1 266 ? -24.212 4.785 37.890 1.00 95.06 266 THR A O 1
ATOM 2088 N N . HIS A 1 267 ? -25.790 3.450 38.796 1.00 96.19 267 HIS A N 1
ATOM 2089 C CA . HIS A 1 267 ? -25.827 2.475 37.700 1.00 96.19 267 HIS A CA 1
ATOM 2090 C C . HIS A 1 267 ? -26.146 3.139 36.359 1.00 96.19 267 HIS A C 1
ATOM 2092 O O . HIS A 1 267 ? -25.354 3.036 35.427 1.00 96.19 267 HIS A O 1
ATOM 2098 N N . SER A 1 268 ? -27.241 3.902 36.270 1.00 94.94 268 SER A N 1
ATOM 2099 C CA . SER A 1 268 ? -27.650 4.532 35.004 1.00 94.94 268 SER A CA 1
ATOM 2100 C C . SER A 1 268 ? -26.602 5.501 34.442 1.00 94.94 268 SER A C 1
ATOM 2102 O O . SER A 1 268 ? -26.444 5.615 33.225 1.00 94.94 268 SER A O 1
ATOM 2104 N N . THR A 1 269 ? -25.865 6.189 35.319 1.00 96.44 269 THR A N 1
ATOM 2105 C CA . THR A 1 269 ? -24.797 7.117 34.928 1.00 96.44 269 THR A CA 1
ATOM 2106 C C . THR A 1 269 ? -23.557 6.359 34.459 1.00 96.44 269 THR A C 1
ATOM 2108 O O . THR A 1 269 ? -23.003 6.684 33.410 1.00 96.44 269 THR A O 1
ATOM 2111 N N . LEU A 1 270 ? -23.149 5.324 35.199 1.00 96.00 270 LEU A N 1
ATOM 2112 C CA . LEU A 1 270 ? -22.007 4.472 34.870 1.00 96.00 270 LEU A CA 1
ATOM 2113 C C . LEU A 1 270 ? -22.239 3.704 33.561 1.00 96.00 270 LEU A C 1
ATOM 2115 O O . LEU A 1 270 ? -21.386 3.733 32.677 1.00 96.00 270 LEU A O 1
ATOM 2119 N N . ALA A 1 271 ? -23.407 3.075 33.414 1.00 95.00 271 ALA A N 1
ATOM 2120 C CA . ALA A 1 271 ? -23.796 2.333 32.220 1.00 95.00 271 ALA A CA 1
ATOM 2121 C C . ALA A 1 271 ? -23.821 3.243 30.985 1.00 95.00 271 ALA A C 1
ATOM 2123 O O . ALA A 1 271 ? -23.303 2.876 29.932 1.00 95.00 271 ALA A O 1
ATOM 2124 N N . ARG A 1 272 ? -24.347 4.470 31.118 1.00 95.81 272 ARG A N 1
ATOM 2125 C CA . ARG A 1 272 ? -24.310 5.462 30.036 1.00 95.81 272 ARG A CA 1
ATOM 2126 C C . ARG A 1 272 ? -22.880 5.847 29.667 1.00 95.81 272 ARG A C 1
ATOM 2128 O O . ARG A 1 272 ? -22.543 5.807 28.490 1.00 95.81 272 ARG A O 1
ATOM 2135 N N . ALA A 1 273 ? -22.044 6.170 30.652 1.00 96.62 273 ALA A N 1
ATOM 2136 C CA . ALA A 1 273 ? -20.655 6.553 30.411 1.00 96.62 273 ALA A CA 1
ATOM 2137 C C . ALA A 1 273 ? -19.858 5.430 29.723 1.00 96.62 273 ALA A C 1
ATOM 2139 O O . ALA A 1 273 ? -19.121 5.689 28.774 1.00 96.62 273 ALA A O 1
ATOM 2140 N N . LYS A 1 274 ? -20.040 4.175 30.154 1.00 96.69 274 LYS A N 1
ATOM 2141 C CA . LYS A 1 274 ? -19.401 3.004 29.535 1.00 96.69 274 LYS A CA 1
ATOM 2142 C C . LYS A 1 274 ? -19.887 2.762 28.108 1.00 96.69 274 LYS A C 1
ATOM 2144 O O . LYS A 1 274 ? -19.066 2.509 27.232 1.00 96.69 274 LYS A O 1
ATOM 2149 N N . LYS A 1 275 ? -21.187 2.922 27.857 1.00 96.00 275 LYS A N 1
ATOM 2150 C CA . LYS A 1 275 ? -21.771 2.798 26.516 1.00 96.00 275 LYS A CA 1
ATOM 2151 C C . LYS A 1 275 ? -21.286 3.886 25.559 1.00 96.00 275 LYS A C 1
ATOM 2153 O O . LYS A 1 275 ? -21.022 3.614 24.392 1.00 96.00 275 LYS A O 1
ATOM 2158 N N . GLU A 1 276 ? -21.135 5.114 26.048 1.00 96.25 276 GLU A N 1
ATOM 2159 C CA . GLU A 1 276 ? -20.539 6.206 25.274 1.00 96.25 276 GLU A CA 1
ATOM 2160 C C . GLU A 1 276 ? -19.072 5.902 24.935 1.00 96.25 276 GLU A C 1
ATOM 2162 O O . GLU A 1 276 ? -18.693 6.006 23.769 1.00 96.25 276 GLU A O 1
ATOM 2167 N N . GLN A 1 277 ? -18.271 5.445 25.905 1.00 96.62 277 GLN A N 1
ATOM 2168 C CA . GLN A 1 277 ? -16.880 5.026 25.672 1.00 96.62 277 GLN A CA 1
ATOM 2169 C C . GLN A 1 277 ? -16.771 3.901 24.633 1.00 96.62 277 GLN A C 1
ATOM 2171 O O . GLN A 1 277 ? -15.969 4.004 23.707 1.00 96.62 277 GLN A O 1
ATOM 2176 N N . GLU A 1 278 ? -17.606 2.867 24.742 1.00 96.81 278 GLU A N 1
ATOM 2177 C CA . GLU A 1 278 ? -17.647 1.765 23.777 1.00 96.81 278 GLU A CA 1
ATOM 2178 C C . GLU A 1 278 ? -17.980 2.271 22.368 1.00 96.81 278 GLU A C 1
ATOM 2180 O O . GLU A 1 278 ? -17.296 1.920 21.410 1.00 96.81 278 GLU A O 1
ATOM 2185 N N . SER A 1 279 ? -18.981 3.150 22.234 1.00 96.31 279 SER A N 1
ATOM 2186 C CA . SER A 1 279 ? -19.375 3.697 20.930 1.00 96.31 279 SER A CA 1
ATOM 2187 C C . SER A 1 279 ? -18.263 4.520 20.266 1.00 96.31 279 SER A C 1
ATOM 2189 O O . SER A 1 279 ? -18.098 4.466 19.046 1.00 96.31 279 SER A O 1
ATOM 2191 N N . LEU A 1 280 ? -17.470 5.247 21.062 1.00 97.38 280 LEU A N 1
ATOM 2192 C CA . LEU A 1 280 ? -16.324 6.014 20.573 1.00 97.38 280 LEU A CA 1
ATOM 2193 C C . LEU A 1 280 ? -15.206 5.088 20.086 1.00 97.38 280 LEU A C 1
ATOM 2195 O O . LEU A 1 280 ? -14.683 5.295 18.991 1.00 97.38 280 LEU A O 1
ATOM 2199 N N . LEU A 1 281 ? -14.879 4.042 20.850 1.00 97.69 281 LEU A N 1
ATOM 2200 C CA . LEU A 1 281 ? -13.862 3.068 20.449 1.00 97.69 281 LEU A CA 1
ATOM 2201 C C . LEU A 1 281 ? -14.304 2.246 19.235 1.00 97.69 281 LEU A C 1
ATOM 2203 O O . LEU A 1 281 ? -13.506 2.015 18.333 1.00 97.69 281 LEU A O 1
ATOM 2207 N N . GLN A 1 282 ? -15.581 1.867 19.144 1.00 97.12 282 GLN A N 1
ATOM 2208 C CA . GLN A 1 282 ? -16.129 1.209 17.954 1.00 97.12 282 GLN A CA 1
ATOM 2209 C C . GLN A 1 282 ? -16.019 2.097 16.709 1.00 97.12 282 GLN A C 1
ATOM 2211 O O . GLN A 1 282 ? -15.664 1.607 15.635 1.00 97.12 282 GLN A O 1
ATOM 2216 N N . ALA A 1 283 ? -16.272 3.404 16.836 1.00 97.50 283 ALA A N 1
ATOM 2217 C CA . ALA A 1 283 ? -16.076 4.343 15.735 1.00 97.50 283 ALA A CA 1
ATOM 2218 C C . ALA A 1 283 ? -14.598 4.427 15.311 1.00 97.50 283 ALA A C 1
ATOM 2220 O O . ALA A 1 283 ? -14.304 4.424 14.114 1.00 97.50 283 ALA A O 1
ATOM 2221 N N . GLU A 1 284 ? -13.665 4.436 16.267 1.00 97.06 284 GLU A N 1
ATOM 2222 C CA . GLU A 1 284 ? -12.227 4.415 15.974 1.00 97.06 284 GLU A CA 1
ATOM 2223 C C . GLU A 1 284 ? -11.785 3.106 15.296 1.00 97.06 284 GLU A C 1
ATOM 2225 O O . GLU A 1 284 ? -11.001 3.139 14.343 1.00 97.06 284 GLU A O 1
ATOM 2230 N N . VAL A 1 285 ? -12.323 1.959 15.725 1.00 98.31 285 VAL A N 1
ATOM 2231 C CA . VAL A 1 285 ? -12.084 0.653 15.087 1.00 98.31 285 VAL A CA 1
ATOM 2232 C C . VAL A 1 285 ? -12.513 0.679 13.622 1.00 98.31 285 VAL A C 1
ATOM 2234 O O . VAL A 1 285 ? -11.743 0.263 12.755 1.00 98.31 285 VAL A O 1
ATOM 2237 N N . LEU A 1 286 ? -13.709 1.193 13.321 1.00 97.62 286 LEU A N 1
ATOM 2238 C CA . LEU A 1 286 ? -14.203 1.287 11.944 1.00 97.62 286 LEU A CA 1
ATOM 2239 C C . LEU A 1 286 ? -13.320 2.195 11.081 1.00 97.62 286 LEU A C 1
ATOM 2241 O O . LEU A 1 286 ? -13.019 1.856 9.934 1.00 97.62 286 LEU A O 1
ATOM 2245 N N . GLU A 1 287 ? -12.871 3.323 11.629 1.00 97.25 287 GLU A N 1
ATOM 2246 C CA . GLU A 1 287 ? -12.006 4.248 10.899 1.00 97.25 287 GLU A CA 1
ATOM 2247 C C . GLU A 1 287 ? -10.630 3.636 10.618 1.00 97.25 287 GLU A C 1
ATOM 2249 O O . GLU A 1 287 ? -10.163 3.637 9.477 1.00 97.25 287 GLU A O 1
ATOM 2254 N N . LYS A 1 288 ? -9.999 3.007 11.616 1.00 98.00 288 LYS A N 1
ATOM 2255 C CA . LYS A 1 288 ? -8.728 2.299 11.407 1.00 98.00 288 LYS A CA 1
ATOM 2256 C C . LYS A 1 288 ? -8.869 1.114 10.456 1.00 98.00 288 LYS A C 1
ATOM 2258 O O . LYS A 1 288 ? -7.952 0.865 9.677 1.00 98.00 288 LYS A O 1
ATOM 2263 N N . GLN A 1 289 ? -10.002 0.410 10.460 1.00 98.00 289 GLN A N 1
ATOM 2264 C CA . GLN A 1 289 ? -10.282 -0.627 9.465 1.00 98.00 289 GLN A CA 1
ATOM 2265 C C . GLN A 1 289 ? -10.339 -0.043 8.053 1.00 98.00 289 GLN A C 1
ATOM 2267 O O . GLN A 1 289 ? -9.737 -0.618 7.148 1.00 98.00 289 GLN A O 1
ATOM 2272 N N . ARG A 1 290 ? -11.000 1.106 7.849 1.00 97.94 290 ARG A N 1
ATOM 2273 C CA . ARG A 1 290 ? -10.999 1.787 6.543 1.00 97.94 290 ARG A CA 1
ATOM 2274 C C . ARG A 1 290 ? -9.590 2.163 6.099 1.00 97.94 290 ARG A C 1
ATOM 2276 O O . ARG A 1 290 ? -9.230 1.865 4.962 1.00 97.94 290 ARG A O 1
ATOM 2283 N N . LEU A 1 291 ? -8.800 2.766 6.988 1.00 97.88 291 LEU A N 1
ATOM 2284 C CA . LEU A 1 291 ? -7.414 3.145 6.699 1.00 97.88 291 LEU A CA 1
ATOM 2285 C C . LEU A 1 291 ? -6.550 1.927 6.361 1.00 97.88 291 LEU A C 1
ATOM 2287 O O . LEU A 1 291 ? -5.761 1.979 5.424 1.00 97.88 291 LEU A O 1
ATOM 2291 N N . LEU A 1 292 ? -6.740 0.809 7.061 1.00 98.38 292 LEU A N 1
ATOM 2292 C CA . LEU A 1 292 ? -6.051 -0.443 6.763 1.00 98.38 292 LEU A CA 1
ATOM 2293 C C . LEU A 1 292 ? -6.404 -0.972 5.372 1.00 98.38 292 LEU A C 1
ATOM 2295 O O . LEU A 1 292 ? -5.512 -1.400 4.643 1.00 98.38 292 LEU A O 1
ATOM 2299 N N . GLN A 1 293 ? -7.682 -0.943 4.982 1.00 98.19 293 GLN A N 1
ATOM 2300 C CA . GLN A 1 293 ? -8.076 -1.370 3.637 1.00 98.19 293 GLN A CA 1
ATOM 2301 C C . GLN A 1 293 ? -7.481 -0.454 2.567 1.00 98.19 293 GLN A C 1
ATOM 2303 O O . GLN A 1 293 ? -6.967 -0.941 1.564 1.00 98.19 293 GLN A O 1
ATOM 2308 N N . GLN A 1 294 ? -7.495 0.861 2.796 1.00 97.88 294 GLN A N 1
ATOM 2309 C CA . GLN A 1 294 ? -6.869 1.817 1.889 1.00 97.88 294 GLN A CA 1
ATOM 2310 C C . GLN A 1 294 ? -5.360 1.561 1.753 1.00 97.88 294 GLN A C 1
ATOM 2312 O O . GLN A 1 294 ? -4.872 1.435 0.634 1.00 97.88 294 GLN A O 1
ATOM 2317 N N . ALA A 1 295 ? -4.642 1.388 2.866 1.00 98.19 295 ALA A N 1
ATOM 2318 C CA . ALA A 1 295 ? -3.210 1.099 2.857 1.00 98.19 295 ALA A CA 1
ATOM 2319 C C . ALA A 1 295 ? -2.884 -0.221 2.134 1.00 98.19 295 ALA A C 1
ATOM 2321 O O . ALA A 1 295 ? -1.892 -0.303 1.414 1.00 98.19 295 ALA A O 1
ATOM 2322 N N . LYS A 1 296 ? -3.733 -1.252 2.268 1.00 98.12 296 LYS A N 1
ATOM 2323 C CA . LYS A 1 296 ? -3.585 -2.519 1.528 1.00 98.12 296 LYS A CA 1
ATOM 2324 C C . LYS A 1 296 ? -3.768 -2.340 0.020 1.00 98.12 296 LYS A C 1
ATOM 2326 O O . LYS A 1 296 ? -3.020 -2.938 -0.747 1.00 98.12 296 LYS A O 1
ATOM 2331 N N . LEU A 1 297 ? -4.722 -1.513 -0.411 1.00 98.19 297 LEU A N 1
ATOM 2332 C CA . LEU A 1 297 ? -4.896 -1.183 -1.831 1.00 98.19 297 LEU A CA 1
ATOM 2333 C C . LEU A 1 297 ? -3.693 -0.404 -2.378 1.00 98.19 297 LEU A C 1
ATOM 2335 O O . LEU A 1 297 ? -3.189 -0.731 -3.450 1.00 98.19 297 LEU A O 1
ATOM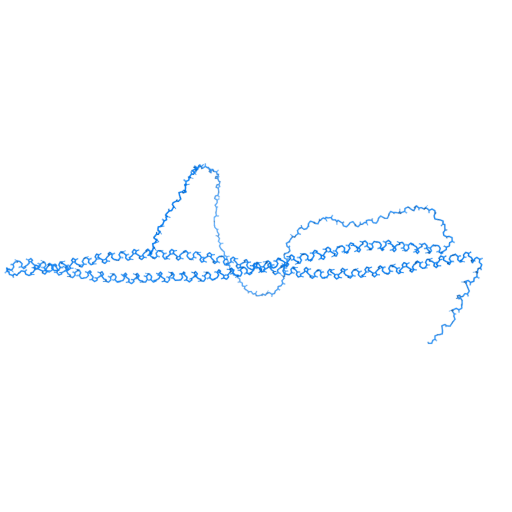 2339 N N . GLU A 1 298 ? -3.210 0.585 -1.625 1.00 96.69 298 GLU A N 1
ATOM 2340 C CA . GLU A 1 298 ? -2.018 1.363 -1.979 1.00 96.69 298 GLU A CA 1
ATOM 2341 C C . GLU A 1 298 ? -0.764 0.481 -2.055 1.00 96.69 298 GLU A C 1
ATOM 2343 O O . GLU A 1 298 ? 0.062 0.677 -2.943 1.00 96.69 298 GLU A O 1
ATOM 2348 N N . LEU A 1 299 ? -0.640 -0.534 -1.191 1.00 98.00 299 LEU A N 1
ATOM 2349 C CA . LEU A 1 299 ? 0.469 -1.492 -1.232 1.00 98.00 299 LEU A CA 1
ATOM 2350 C C . LEU A 1 299 ? 0.464 -2.315 -2.523 1.00 98.00 299 LEU A C 1
ATOM 2352 O O . LEU A 1 299 ? 1.515 -2.481 -3.140 1.00 98.00 299 LEU A O 1
ATOM 2356 N N . VAL A 1 300 ? -0.701 -2.812 -2.947 1.00 98.12 300 VAL A N 1
ATOM 2357 C CA . VAL A 1 300 ? -0.825 -3.583 -4.198 1.00 98.12 300 VAL A CA 1
ATOM 2358 C C . VAL A 1 300 ? -0.480 -2.716 -5.408 1.00 98.12 300 VAL A C 1
ATOM 2360 O O . VAL A 1 300 ? 0.223 -3.165 -6.310 1.00 98.12 300 VAL A O 1
ATOM 2363 N N . GLU A 1 301 ? -0.927 -1.461 -5.418 1.00 95.88 301 GLU A N 1
ATOM 2364 C CA . GLU A 1 301 ? -0.593 -0.525 -6.491 1.00 95.88 301 GLU A CA 1
ATOM 2365 C C . GLU A 1 301 ? 0.903 -0.176 -6.508 1.00 95.88 301 GLU A C 1
ATOM 2367 O O . GLU A 1 301 ? 1.522 -0.162 -7.571 1.00 95.88 301 GLU A O 1
ATOM 2372 N N . ALA A 1 302 ? 1.515 0.043 -5.340 1.00 96.62 302 ALA A N 1
ATOM 2373 C CA . ALA A 1 302 ? 2.953 0.281 -5.230 1.00 96.62 302 ALA A CA 1
ATOM 2374 C C . ALA A 1 302 ? 3.777 -0.923 -5.718 1.00 96.62 302 ALA A C 1
ATOM 2376 O O . ALA A 1 302 ? 4.785 -0.728 -6.396 1.00 96.62 302 ALA A O 1
ATOM 2377 N N . GLN A 1 303 ? 3.332 -2.151 -5.424 1.00 97.62 303 GLN A N 1
ATOM 2378 C CA . GLN A 1 303 ? 3.952 -3.379 -5.931 1.00 97.62 303 GLN A CA 1
ATOM 2379 C C . GLN A 1 303 ? 3.866 -3.457 -7.461 1.00 97.62 303 GLN A C 1
ATOM 2381 O O . GLN A 1 303 ? 4.877 -3.689 -8.114 1.00 97.62 303 GLN A O 1
ATOM 2386 N N . ARG A 1 304 ? 2.693 -3.178 -8.046 1.00 97.75 304 ARG A N 1
ATOM 2387 C CA . ARG A 1 304 ? 2.519 -3.151 -9.507 1.00 97.75 304 ARG A CA 1
ATOM 2388 C C . ARG A 1 304 ? 3.479 -2.164 -10.177 1.00 97.75 304 ARG A C 1
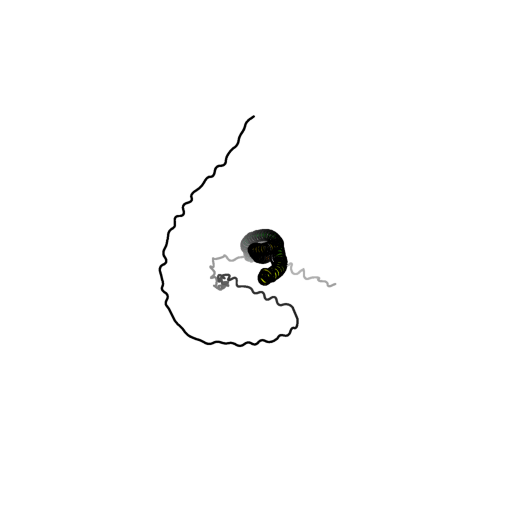ATOM 2390 O O . ARG A 1 304 ? 4.115 -2.504 -11.167 1.00 97.75 304 ARG A O 1
ATOM 2397 N N . ILE A 1 305 ? 3.598 -0.953 -9.628 1.00 95.62 305 ILE A N 1
ATOM 2398 C CA . ILE A 1 305 ? 4.518 0.073 -10.144 1.00 95.62 305 ILE A CA 1
ATOM 2399 C C . ILE A 1 305 ? 5.974 -0.387 -10.020 1.00 95.62 305 ILE A C 1
ATOM 2401 O O . ILE A 1 305 ? 6.760 -0.177 -10.941 1.00 95.62 305 ILE A O 1
ATOM 2405 N N . TYR A 1 306 ? 6.341 -1.003 -8.894 1.00 97.44 306 TYR A N 1
ATOM 2406 C CA . TYR A 1 306 ? 7.684 -1.540 -8.687 1.00 97.44 306 TYR A CA 1
ATOM 2407 C C . TYR A 1 306 ? 8.058 -2.568 -9.763 1.00 97.44 306 TYR A C 1
ATOM 2409 O O . TYR A 1 306 ? 9.124 -2.436 -10.369 1.00 97.44 306 TYR A O 1
ATOM 2417 N N . ASP A 1 307 ? 7.166 -3.526 -10.029 1.00 96.94 307 ASP A N 1
ATOM 2418 C CA . ASP A 1 307 ? 7.383 -4.591 -11.011 1.00 96.94 307 ASP A CA 1
ATOM 2419 C C . ASP A 1 307 ? 7.475 -4.025 -12.441 1.00 96.94 307 ASP A C 1
ATOM 2421 O O . ASP A 1 307 ? 8.414 -4.332 -13.175 1.00 96.94 307 ASP A O 1
ATOM 2425 N N . GLU A 1 308 ? 6.568 -3.117 -12.820 1.00 96.81 308 GLU A N 1
ATOM 2426 C CA . GLU A 1 308 ? 6.571 -2.478 -14.146 1.00 96.81 308 GLU A CA 1
ATOM 2427 C C . GLU A 1 308 ? 7.839 -1.653 -14.409 1.00 96.81 308 GLU A C 1
ATOM 2429 O O . GLU A 1 308 ? 8.419 -1.711 -15.497 1.00 96.81 308 GLU A O 1
ATOM 2434 N N . GLU A 1 309 ? 8.297 -0.880 -13.421 1.00 96.19 309 GLU A N 1
ATOM 2435 C CA . GLU A 1 309 ? 9.522 -0.083 -13.545 1.00 96.19 309 GLU A CA 1
ATOM 2436 C C . GLU A 1 309 ? 10.772 -0.969 -13.583 1.00 96.19 309 GLU A C 1
ATOM 2438 O O . GLU A 1 309 ? 11.728 -0.670 -14.307 1.00 96.19 309 GLU A O 1
ATOM 2443 N N . GLN A 1 310 ? 10.764 -2.088 -12.853 1.00 96.62 310 GLN A N 1
ATOM 2444 C CA . GLN A 1 310 ? 11.847 -3.060 -12.909 1.00 96.62 310 GLN A CA 1
ATOM 2445 C C . GLN A 1 310 ? 11.934 -3.697 -14.303 1.00 96.62 310 GLN A C 1
ATOM 2447 O O . GLN A 1 310 ? 13.000 -3.638 -14.924 1.00 96.62 310 GLN A O 1
ATOM 2452 N N . GLU A 1 311 ? 10.823 -4.206 -14.840 1.00 96.25 311 GLU A N 1
ATOM 2453 C CA . GLU A 1 311 ? 10.760 -4.777 -16.191 1.00 96.25 311 GLU A CA 1
ATOM 2454 C C . GLU A 1 311 ? 11.166 -3.759 -17.268 1.00 96.25 311 GLU A C 1
ATOM 2456 O O . GLU A 1 311 ? 11.943 -4.075 -18.173 1.00 96.25 311 GLU A O 1
ATOM 2461 N N . SER A 1 312 ? 10.699 -2.513 -17.148 1.00 95.75 312 SER A N 1
ATOM 2462 C CA . SER A 1 312 ? 11.069 -1.405 -18.036 1.00 95.75 312 SER A CA 1
ATOM 2463 C C . SER A 1 312 ? 12.578 -1.135 -18.014 1.00 95.75 312 SER A C 1
ATOM 2465 O O . SER A 1 312 ? 13.215 -1.017 -19.067 1.00 95.75 312 SER A O 1
ATOM 2467 N N . SER A 1 313 ? 13.185 -1.105 -16.822 1.00 96.75 313 SER A N 1
ATOM 2468 C CA . SER A 1 313 ? 14.630 -0.913 -16.675 1.00 96.75 313 SER A CA 1
ATOM 2469 C C . SER A 1 313 ? 15.424 -2.061 -17.314 1.00 96.75 313 SER A C 1
ATOM 2471 O O . SER A 1 313 ? 16.382 -1.822 -18.056 1.00 96.75 313 SER A O 1
ATOM 2473 N N . GLU A 1 314 ? 14.989 -3.308 -17.121 1.00 96.44 314 GLU A N 1
ATOM 2474 C CA . GLU A 1 314 ? 15.617 -4.488 -17.713 1.00 96.44 314 GLU A CA 1
ATOM 2475 C C . GLU A 1 314 ? 15.487 -4.485 -19.241 1.00 96.44 314 GLU A C 1
ATOM 2477 O O . GLU A 1 314 ? 16.469 -4.725 -19.948 1.00 96.44 314 GLU A O 1
ATOM 2482 N N . ALA A 1 315 ? 14.315 -4.137 -19.775 1.00 97.56 315 ALA A N 1
ATOM 2483 C CA . ALA A 1 315 ? 14.099 -4.006 -21.211 1.00 97.56 315 ALA A CA 1
ATOM 2484 C C . ALA A 1 315 ? 15.032 -2.954 -21.835 1.00 97.56 315 ALA A C 1
ATOM 2486 O O . ALA A 1 315 ? 15.701 -3.239 -22.831 1.00 97.56 315 ALA A O 1
ATOM 2487 N N . MET A 1 316 ? 15.161 -1.772 -21.221 1.00 97.50 316 MET A N 1
ATOM 2488 C CA . MET A 1 316 ? 16.064 -0.723 -21.714 1.00 97.50 316 MET A CA 1
ATOM 2489 C C . MET A 1 316 ? 17.539 -1.138 -21.647 1.00 97.50 316 MET A C 1
ATOM 2491 O O . MET A 1 316 ? 18.306 -0.827 -22.561 1.00 97.50 316 MET A O 1
ATOM 2495 N N . THR A 1 317 ? 17.959 -1.875 -20.611 1.00 97.56 317 THR A N 1
ATOM 2496 C CA . THR A 1 317 ? 19.345 -2.378 -20.532 1.00 97.56 317 THR A CA 1
ATOM 2497 C C . THR A 1 317 ? 19.658 -3.411 -21.615 1.00 97.56 317 THR A C 1
ATOM 2499 O O . THR A 1 317 ? 20.739 -3.350 -22.206 1.00 97.56 317 THR A O 1
ATOM 2502 N N . LYS A 1 318 ? 18.709 -4.298 -21.942 1.00 97.81 318 LYS A N 1
ATOM 2503 C CA . LYS A 1 318 ? 18.835 -5.247 -23.060 1.00 97.81 318 LYS A CA 1
ATOM 2504 C C . LYS A 1 318 ? 18.907 -4.520 -24.402 1.00 97.81 318 LYS A C 1
ATOM 2506 O O . LYS A 1 318 ? 19.856 -4.731 -25.153 1.00 97.81 318 LYS A O 1
ATOM 2511 N N . MET A 1 319 ? 17.989 -3.583 -24.656 1.00 97.38 319 MET A N 1
ATOM 2512 C CA . MET A 1 319 ? 18.007 -2.758 -25.873 1.00 97.38 319 MET A CA 1
ATOM 2513 C C . MET A 1 319 ? 19.321 -1.982 -26.019 1.00 97.38 319 MET A C 1
ATOM 2515 O O . MET A 1 319 ? 19.862 -1.873 -27.120 1.00 97.38 319 MET A O 1
ATOM 2519 N N . LYS A 1 320 ? 19.882 -1.479 -24.911 1.00 98.06 320 LYS A N 1
ATOM 2520 C CA . LYS A 1 320 ? 21.183 -0.799 -24.903 1.00 98.06 320 LYS A CA 1
ATOM 2521 C C . LYS A 1 320 ? 22.320 -1.739 -25.308 1.00 98.06 320 LYS A C 1
ATOM 2523 O O . LYS A 1 320 ? 23.198 -1.316 -26.056 1.00 98.06 320 LYS A O 1
ATOM 2528 N N . ALA A 1 321 ? 22.326 -2.979 -24.816 1.00 98.12 321 ALA A N 1
ATOM 2529 C CA . ALA A 1 321 ? 23.335 -3.976 -25.175 1.00 98.12 321 ALA A CA 1
ATOM 2530 C C . ALA A 1 321 ? 23.248 -4.347 -26.663 1.00 98.12 321 ALA A C 1
ATOM 2532 O O . ALA A 1 321 ? 24.231 -4.205 -27.385 1.00 98.12 321 ALA A O 1
ATOM 2533 N N . GLU A 1 322 ? 22.052 -4.677 -27.153 1.00 97.50 322 GLU A N 1
ATOM 2534 C CA . GLU A 1 322 ? 21.842 -4.987 -28.573 1.00 97.50 322 GLU A CA 1
ATOM 2535 C C . GLU A 1 322 ? 22.216 -3.815 -29.490 1.00 97.50 322 GLU A C 1
ATOM 2537 O O . GLU A 1 322 ? 22.771 -4.006 -30.573 1.00 97.50 322 GLU A O 1
ATOM 2542 N N . THR A 1 323 ? 21.917 -2.583 -29.069 1.00 97.69 323 THR A N 1
ATOM 2543 C CA . THR A 1 323 ? 22.278 -1.377 -29.825 1.00 97.69 323 THR A CA 1
ATOM 2544 C C . THR A 1 323 ? 23.791 -1.192 -29.864 1.00 97.69 323 THR A C 1
ATOM 2546 O O . THR A 1 323 ? 24.336 -0.929 -30.934 1.00 97.69 323 THR A O 1
ATOM 2549 N N . LYS A 1 324 ? 24.494 -1.401 -28.743 1.00 98.06 324 LYS A N 1
ATOM 2550 C CA . LYS A 1 324 ? 25.965 -1.380 -28.709 1.00 98.06 324 LYS A CA 1
ATOM 2551 C C . LYS A 1 324 ? 26.572 -2.382 -29.685 1.00 98.06 324 LYS A C 1
ATOM 2553 O O . LYS A 1 324 ? 27.470 -2.003 -30.435 1.00 98.06 324 LYS A O 1
ATOM 2558 N N . ASP A 1 325 ? 26.056 -3.604 -29.720 1.00 97.88 325 ASP A N 1
ATOM 2559 C CA . ASP A 1 325 ? 26.562 -4.648 -30.613 1.00 97.88 325 ASP A CA 1
ATOM 2560 C C . ASP A 1 325 ? 26.331 -4.284 -32.084 1.00 97.88 325 ASP A C 1
ATOM 2562 O O . ASP A 1 325 ? 27.250 -4.362 -32.900 1.00 97.88 325 ASP A O 1
ATOM 2566 N N . LYS A 1 326 ? 25.137 -3.784 -32.430 1.00 97.25 326 LYS A N 1
ATOM 2567 C CA . LYS A 1 326 ? 24.835 -3.290 -33.787 1.00 97.25 326 LYS A CA 1
ATOM 2568 C C . LYS A 1 326 ? 25.771 -2.151 -34.198 1.00 97.25 326 LYS A C 1
ATOM 2570 O O . LYS A 1 326 ? 26.283 -2.147 -35.319 1.00 97.25 326 LYS A O 1
ATOM 2575 N N . CYS A 1 327 ? 26.024 -1.208 -33.294 1.00 98.06 327 CYS A N 1
ATOM 2576 C CA . CYS A 1 327 ? 26.936 -0.091 -33.525 1.00 98.06 327 CYS A CA 1
ATOM 2577 C C . CYS A 1 327 ? 28.389 -0.557 -33.710 1.00 98.06 327 CYS A C 1
ATOM 2579 O O . CYS A 1 327 ? 29.089 -0.076 -34.606 1.00 98.06 327 CYS A O 1
ATOM 2581 N N . TYR A 1 328 ? 28.833 -1.538 -32.920 1.00 97.62 328 TYR A N 1
ATOM 2582 C CA . TYR A 1 328 ? 30.157 -2.144 -33.042 1.00 97.62 328 TYR A CA 1
ATOM 2583 C C . TYR A 1 328 ? 30.328 -2.878 -34.378 1.00 97.62 328 TYR A C 1
ATOM 2585 O O . TYR A 1 328 ? 31.269 -2.594 -35.121 1.00 97.62 328 TYR A O 1
ATOM 2593 N N . MET A 1 329 ? 29.371 -3.732 -34.750 1.00 97.38 329 MET A N 1
ATOM 2594 C CA . MET A 1 329 ? 29.410 -4.465 -36.019 1.00 97.38 329 MET A CA 1
ATOM 2595 C C . MET A 1 329 ? 29.428 -3.524 -37.226 1.00 97.38 329 MET A C 1
ATOM 2597 O O . MET A 1 329 ? 30.217 -3.722 -38.149 1.00 97.38 329 MET A O 1
ATOM 2601 N N . LYS A 1 330 ? 28.640 -2.441 -37.210 1.00 96.88 330 LYS A N 1
ATOM 2602 C CA . LYS A 1 330 ? 28.690 -1.431 -38.279 1.00 96.88 330 LYS A CA 1
ATOM 2603 C C . LYS A 1 330 ? 29.999 -0.659 -38.342 1.00 96.88 330 LYS A C 1
ATOM 2605 O O . LYS A 1 330 ? 30.399 -0.262 -39.434 1.00 96.88 330 LYS A O 1
ATOM 2610 N N . THR A 1 331 ? 30.677 -0.482 -37.212 1.00 97.62 331 THR A N 1
ATOM 2611 C CA . THR A 1 331 ? 32.019 0.112 -37.179 1.00 97.62 331 THR A CA 1
ATOM 2612 C C . THR A 1 331 ? 33.028 -0.780 -37.897 1.00 97.62 331 THR A C 1
ATOM 2614 O O . THR A 1 331 ? 33.768 -0.282 -38.743 1.00 97.62 331 THR A O 1
ATOM 2617 N N . ILE A 1 332 ? 32.996 -2.090 -37.634 1.00 97.62 332 ILE A N 1
ATOM 2618 C CA . ILE A 1 332 ? 33.858 -3.069 -38.314 1.00 97.62 332 ILE A CA 1
ATOM 2619 C C . ILE A 1 332 ? 33.534 -3.144 -39.809 1.00 97.62 332 ILE A C 1
ATOM 2621 O O . ILE A 1 332 ? 34.429 -3.103 -40.647 1.00 97.62 332 ILE A O 1
ATOM 2625 N N . GLU A 1 333 ? 32.254 -3.220 -40.180 1.00 96.19 333 GLU A N 1
ATOM 2626 C CA . GLU A 1 333 ? 31.872 -3.244 -41.595 1.00 96.19 333 GLU A CA 1
ATOM 2627 C C . GLU A 1 333 ? 32.364 -2.006 -42.355 1.00 96.19 333 GLU A C 1
ATOM 2629 O O . GLU A 1 333 ? 32.810 -2.114 -43.495 1.00 96.19 333 GLU A O 1
ATOM 2634 N N . TYR A 1 334 ? 32.264 -0.824 -41.743 1.00 97.31 334 TYR A N 1
ATOM 2635 C CA . TYR A 1 334 ? 32.746 0.409 -42.354 1.00 97.31 334 TYR A CA 1
ATOM 2636 C C . TYR A 1 334 ? 34.274 0.433 -42.469 1.00 97.31 334 TYR A C 1
ATOM 2638 O O . TYR A 1 334 ? 34.783 0.857 -43.505 1.00 97.31 334 TYR A O 1
ATOM 2646 N N . SER A 1 335 ? 35.012 -0.053 -41.462 1.00 96.56 335 SER A N 1
ATOM 2647 C CA . SER A 1 335 ? 36.475 -0.130 -41.549 1.00 96.56 335 SER A CA 1
ATOM 2648 C C . SER A 1 335 ? 36.930 -1.086 -42.650 1.00 96.56 335 SER A C 1
ATOM 2650 O O . SER A 1 335 ? 37.793 -0.709 -43.437 1.00 96.56 335 SER A O 1
ATOM 2652 N N . MET A 1 336 ? 36.299 -2.260 -42.776 1.00 95.88 336 MET A N 1
ATOM 2653 C CA . MET A 1 336 ? 36.597 -3.210 -43.856 1.00 95.88 336 MET A CA 1
ATOM 2654 C C . MET A 1 336 ? 36.311 -2.604 -45.236 1.00 95.88 336 MET A C 1
ATOM 2656 O O . MET A 1 336 ? 37.186 -2.605 -46.094 1.00 95.88 336 MET A O 1
ATOM 2660 N N . ARG A 1 337 ? 35.136 -1.983 -45.432 1.00 94.94 337 ARG A N 1
ATOM 2661 C CA . ARG A 1 337 ? 34.803 -1.318 -46.707 1.00 94.94 337 ARG A CA 1
ATOM 2662 C C . ARG A 1 337 ? 35.784 -0.203 -47.060 1.00 94.94 337 ARG A C 1
ATOM 2664 O O . ARG A 1 337 ? 36.158 -0.061 -48.219 1.00 94.94 337 ARG A O 1
ATOM 2671 N N . LYS A 1 338 ? 36.226 0.574 -46.070 1.00 95.62 338 LYS A N 1
ATOM 2672 C CA . LYS A 1 338 ? 37.224 1.629 -46.268 1.00 95.62 338 LYS A CA 1
ATOM 2673 C C . LYS A 1 338 ? 38.575 1.056 -46.710 1.00 95.62 338 LYS A C 1
ATOM 2675 O O . LYS A 1 338 ? 39.216 1.632 -47.584 1.00 95.62 338 LYS A O 1
ATOM 2680 N N . GLU A 1 339 ? 39.010 -0.049 -46.109 1.00 95.25 339 GLU A N 1
ATOM 2681 C CA . GLU A 1 339 ? 40.242 -0.743 -46.503 1.00 95.25 339 GLU A CA 1
ATOM 2682 C C . GLU A 1 339 ? 40.142 -1.331 -47.915 1.00 95.25 339 GLU A C 1
ATOM 2684 O O . GLU A 1 339 ? 41.083 -1.198 -48.695 1.00 95.25 339 GLU A O 1
ATOM 2689 N N . ASP A 1 340 ? 39.005 -1.927 -48.272 1.00 95.19 340 ASP A N 1
ATOM 2690 C CA . ASP A 1 340 ? 38.785 -2.483 -49.609 1.00 95.19 340 ASP A CA 1
ATOM 2691 C C . ASP A 1 340 ? 38.746 -1.386 -50.679 1.00 95.19 340 ASP A C 1
ATOM 2693 O O . ASP A 1 340 ? 39.424 -1.507 -51.696 1.00 95.19 340 ASP A O 1
ATOM 2697 N N . GLN A 1 341 ? 38.064 -0.265 -50.414 1.00 94.06 341 GLN A N 1
ATOM 2698 C CA . GLN A 1 341 ? 38.081 0.911 -51.294 1.00 94.06 341 GLN A CA 1
ATOM 2699 C C . GLN A 1 341 ? 39.499 1.472 -51.468 1.00 94.06 341 GLN A C 1
ATOM 2701 O O . GLN A 1 341 ? 39.857 1.914 -52.556 1.00 94.06 341 GLN A O 1
ATOM 2706 N N . GLN A 1 342 ? 40.324 1.459 -50.416 1.00 93.31 342 GLN A N 1
ATOM 2707 C CA . GLN A 1 342 ? 41.718 1.897 -50.504 1.00 93.31 342 GLN A CA 1
ATOM 2708 C C . GLN A 1 342 ? 42.539 0.968 -51.410 1.00 93.31 342 GLN A C 1
ATOM 2710 O O . GLN A 1 342 ? 43.241 1.447 -52.300 1.00 93.31 342 GLN A O 1
ATOM 2715 N N . LYS A 1 343 ? 42.404 -0.352 -51.239 1.00 94.94 343 LYS A N 1
ATOM 2716 C CA . LYS A 1 343 ? 43.075 -1.347 -52.092 1.00 94.94 343 LYS A CA 1
ATOM 2717 C C . LYS A 1 343 ? 42.606 -1.263 -53.544 1.00 94.94 343 LYS A C 1
ATOM 2719 O O . LYS A 1 343 ? 43.428 -1.344 -54.452 1.00 94.94 343 LYS A O 1
ATOM 2724 N N . GLU A 1 344 ? 41.308 -1.063 -53.774 1.00 93.50 344 GLU A N 1
ATOM 2725 C CA . GLU A 1 344 ? 40.735 -0.881 -55.111 1.00 93.50 344 GLU A CA 1
ATOM 2726 C C . GLU A 1 344 ? 41.338 0.345 -55.803 1.00 93.50 344 GLU A C 1
ATOM 2728 O O . GLU A 1 344 ? 41.769 0.267 -56.953 1.00 93.50 344 GLU A O 1
ATOM 2733 N N . ARG A 1 345 ? 41.464 1.467 -55.089 1.00 92.50 345 ARG A N 1
ATOM 2734 C CA . ARG A 1 345 ? 42.099 2.679 -55.626 1.00 92.50 345 ARG A CA 1
ATOM 2735 C C . ARG A 1 345 ? 43.557 2.480 -55.968 1.00 92.50 345 ARG A C 1
ATOM 2737 O O . ARG A 1 345 ? 43.985 2.947 -57.016 1.00 92.50 345 ARG A O 1
ATOM 2744 N N . GLU A 1 346 ? 44.316 1.823 -55.100 1.00 93.94 346 GLU A N 1
ATOM 2745 C CA . GLU A 1 346 ? 45.732 1.537 -55.338 1.00 93.94 346 GLU A CA 1
ATOM 2746 C C . GLU A 1 346 ? 45.908 0.601 -56.544 1.00 93.94 346 GLU A C 1
ATOM 2748 O O . GLU A 1 346 ? 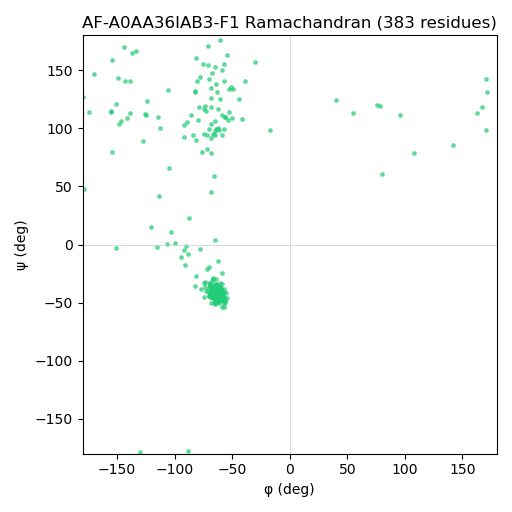46.759 0.843 -57.404 1.00 93.94 346 GLU A O 1
ATOM 2753 N N . ALA A 1 347 ? 45.044 -0.410 -56.675 1.00 95.75 347 ALA A N 1
ATOM 2754 C CA . ALA A 1 347 ? 45.024 -1.306 -57.826 1.00 95.75 347 ALA A CA 1
ATOM 2755 C C . ALA A 1 347 ? 44.684 -0.560 -59.128 1.00 95.75 347 ALA A C 1
ATOM 2757 O O . ALA A 1 347 ? 45.404 -0.694 -60.117 1.00 95.75 347 ALA A O 1
ATOM 2758 N N . ILE A 1 348 ? 43.652 0.289 -59.132 1.00 93.50 348 ILE A N 1
ATOM 2759 C CA . ILE A 1 348 ? 43.284 1.073 -60.320 1.00 93.50 348 ILE A CA 1
ATOM 2760 C C . ILE A 1 348 ? 44.363 2.112 -60.652 1.00 93.50 348 ILE A C 1
ATOM 2762 O O . ILE A 1 348 ? 44.720 2.272 -61.817 1.00 93.50 348 ILE A O 1
ATOM 2766 N N . ALA A 1 349 ? 44.932 2.788 -59.652 1.00 92.56 349 ALA A N 1
ATOM 2767 C CA . ALA A 1 349 ? 46.005 3.756 -59.857 1.00 92.56 349 ALA A CA 1
ATOM 2768 C C . ALA A 1 349 ? 47.251 3.096 -60.464 1.00 92.56 349 ALA A C 1
ATOM 2770 O O . ALA A 1 349 ? 47.814 3.629 -61.421 1.00 92.56 349 ALA A O 1
ATOM 2771 N N . SER A 1 350 ? 47.646 1.917 -59.968 1.00 93.38 350 SER A N 1
ATOM 2772 C CA . SER A 1 350 ? 48.758 1.160 -60.553 1.00 93.38 350 SER A CA 1
ATOM 2773 C C . SER A 1 350 ? 48.463 0.752 -62.002 1.00 93.38 350 SER A C 1
ATOM 2775 O O . SER A 1 350 ? 49.288 1.014 -62.878 1.00 93.38 350 SER A O 1
ATOM 2777 N N . ALA A 1 351 ? 47.255 0.261 -62.301 1.00 93.50 351 ALA A N 1
ATOM 2778 C CA . ALA A 1 351 ? 46.836 -0.048 -63.670 1.00 93.50 351 ALA A CA 1
ATOM 2779 C C . ALA A 1 351 ? 46.894 1.179 -64.599 1.00 93.50 351 ALA A C 1
ATOM 2781 O O . ALA A 1 351 ? 47.426 1.094 -65.706 1.00 93.50 351 ALA A O 1
ATOM 2782 N N . VAL A 1 352 ? 46.421 2.345 -64.141 1.00 91.62 352 VAL A N 1
ATOM 2783 C CA . VAL A 1 352 ? 46.511 3.605 -64.898 1.00 91.62 352 VAL A CA 1
ATOM 2784 C C . VAL A 1 352 ? 47.969 3.986 -65.169 1.00 91.62 352 VAL A C 1
ATOM 2786 O O . VAL A 1 352 ? 48.287 4.409 -66.280 1.00 91.62 352 VAL A O 1
ATOM 2789 N N . THR A 1 353 ? 48.876 3.822 -64.197 1.00 91.56 353 THR A N 1
ATOM 2790 C CA . THR A 1 353 ? 50.304 4.117 -64.412 1.00 91.56 353 THR A CA 1
ATOM 2791 C C . THR A 1 353 ? 50.949 3.189 -65.435 1.00 91.56 353 THR A C 1
ATOM 2793 O O . THR A 1 353 ? 51.679 3.675 -66.299 1.00 91.56 353 THR A O 1
ATOM 2796 N N . THR A 1 354 ? 50.637 1.889 -65.399 1.00 91.38 354 THR A N 1
ATOM 2797 C CA . THR A 1 354 ? 51.127 0.919 -66.387 1.00 91.38 354 THR A CA 1
ATOM 2798 C C . THR A 1 354 ? 50.627 1.270 -67.787 1.00 91.38 354 THR A C 1
ATOM 2800 O O . THR A 1 354 ? 51.424 1.368 -68.713 1.00 91.38 354 THR A O 1
ATOM 2803 N N . LEU A 1 355 ? 49.332 1.563 -67.945 1.00 88.81 355 LEU A N 1
ATOM 2804 C CA . LEU A 1 355 ? 48.765 1.931 -69.248 1.00 88.81 355 LEU A CA 1
ATOM 2805 C C . LEU A 1 355 ? 49.366 3.229 -69.812 1.00 88.81 355 LEU A C 1
ATOM 2807 O O . LEU A 1 355 ? 49.613 3.313 -71.013 1.00 88.81 355 LEU A O 1
ATOM 2811 N N . LYS A 1 356 ? 49.660 4.222 -68.960 1.00 88.06 356 LYS A N 1
ATOM 2812 C CA . LYS A 1 356 ? 50.334 5.469 -69.369 1.00 88.06 356 LYS A CA 1
ATOM 2813 C C . LYS A 1 356 ? 51.779 5.233 -69.830 1.00 88.06 356 LYS A C 1
ATOM 2815 O O . LYS A 1 356 ? 52.229 5.875 -70.779 1.00 88.06 356 LYS A O 1
ATOM 2820 N N . GLN A 1 357 ? 52.507 4.320 -69.182 1.00 87.56 357 GLN A N 1
ATOM 2821 C CA . GLN A 1 357 ? 53.865 3.945 -69.595 1.00 87.56 357 GLN A CA 1
ATOM 2822 C C . GLN A 1 357 ? 53.856 3.253 -70.967 1.00 87.56 357 GLN A C 1
ATOM 2824 O O . GLN A 1 357 ? 54.609 3.663 -71.851 1.00 87.56 357 GLN A O 1
ATOM 2829 N N . GLU A 1 358 ? 52.951 2.297 -71.183 1.00 83.81 358 GLU A N 1
ATOM 2830 C CA . GLU A 1 358 ? 52.786 1.590 -72.464 1.00 83.81 358 GLU A CA 1
ATOM 2831 C C . GLU A 1 358 ? 52.362 2.529 -73.609 1.00 83.81 358 GLU A C 1
ATOM 2833 O O . GLU A 1 358 ? 52.905 2.452 -74.713 1.00 83.81 358 GLU A O 1
ATOM 2838 N N . GLU A 1 359 ? 51.464 3.489 -73.354 1.00 77.75 359 GLU A N 1
ATOM 2839 C CA . GLU A 1 359 ? 51.077 4.499 -74.351 1.00 77.75 359 GLU A CA 1
ATOM 2840 C C . GLU A 1 359 ? 52.269 5.378 -74.780 1.00 77.75 359 GLU A C 1
ATOM 2842 O O . GLU A 1 359 ? 52.408 5.724 -75.957 1.00 77.75 359 GLU A O 1
ATOM 2847 N N . SER A 1 360 ? 53.169 5.708 -73.846 1.00 67.06 360 SER A N 1
ATOM 2848 C CA . SER A 1 360 ? 54.392 6.470 -74.133 1.00 67.06 360 SER A CA 1
ATOM 2849 C C . SER A 1 360 ? 55.468 5.639 -74.852 1.00 67.06 360 SER A C 1
ATOM 2851 O O . SER A 1 360 ? 56.175 6.163 -75.715 1.00 67.06 360 SER A O 1
ATOM 2853 N N . GLY A 1 361 ? 55.550 4.335 -74.563 1.00 62.97 361 GLY A N 1
ATOM 2854 C CA . GLY A 1 361 ? 56.430 3.379 -75.242 1.00 62.97 361 GLY A CA 1
ATOM 2855 C C . GLY A 1 361 ? 55.988 3.079 -76.678 1.00 62.97 361 GLY A C 1
ATOM 2856 O O . GLY A 1 361 ? 56.826 3.014 -77.577 1.00 62.97 361 GLY A O 1
ATOM 2857 N N . GLY A 1 362 ? 54.676 3.008 -76.927 1.00 55.03 362 GLY A N 1
ATOM 2858 C CA . GLY A 1 362 ? 54.091 2.812 -78.259 1.00 55.03 362 GLY A CA 1
ATOM 2859 C C . GLY A 1 362 ? 54.362 3.961 -79.237 1.00 55.03 362 GLY A C 1
ATOM 2860 O O . GLY A 1 362 ? 54.533 3.722 -80.431 1.00 55.03 362 GLY A O 1
ATOM 2861 N N . LYS A 1 363 ? 54.507 5.202 -78.747 1.00 51.16 363 LYS A N 1
ATOM 2862 C CA . LYS A 1 363 ? 54.923 6.354 -79.575 1.00 51.16 363 LYS A CA 1
ATOM 2863 C C . LYS A 1 363 ? 56.403 6.302 -79.982 1.00 51.16 363 LYS A C 1
ATOM 2865 O O . LYS A 1 363 ? 56.767 6.888 -80.997 1.00 51.16 363 LYS A O 1
ATOM 2870 N N . ASN A 1 364 ? 57.228 5.544 -79.255 1.00 46.81 364 ASN A N 1
ATOM 2871 C CA . ASN A 1 364 ? 58.620 5.247 -79.619 1.00 46.81 364 ASN A CA 1
ATOM 2872 C C . ASN A 1 364 ? 58.761 3.951 -80.444 1.00 46.81 364 ASN A C 1
ATOM 2874 O O . ASN A 1 364 ? 59.850 3.648 -80.925 1.00 46.81 364 ASN A O 1
ATOM 2878 N N . ALA A 1 365 ? 57.666 3.208 -80.642 1.00 46.12 365 ALA A N 1
ATOM 2879 C CA . ALA A 1 365 ? 57.605 1.966 -81.408 1.00 46.12 365 ALA A CA 1
ATOM 2880 C C . ALA A 1 365 ? 56.748 2.108 -82.680 1.00 46.12 365 ALA A C 1
ATOM 2882 O O . ALA A 1 365 ? 56.049 1.176 -83.080 1.00 46.12 365 ALA A O 1
ATOM 2883 N N . ALA A 1 366 ? 56.876 3.232 -83.396 1.00 42.22 366 ALA A N 1
ATOM 2884 C CA . ALA A 1 366 ? 56.511 3.336 -84.817 1.00 42.22 366 ALA A CA 1
ATOM 2885 C C . ALA A 1 366 ? 57.467 2.507 -85.715 1.00 42.22 366 ALA A C 1
ATOM 2887 O O . ALA A 1 366 ? 57.962 2.968 -86.740 1.00 42.22 366 ALA A O 1
ATOM 2888 N N . GLY A 1 367 ? 57.758 1.276 -85.292 1.00 44.97 367 GLY A N 1
ATOM 2889 C CA . GLY A 1 367 ? 58.749 0.382 -85.870 1.00 44.97 367 GLY A CA 1
ATOM 2890 C C . GLY A 1 367 ? 58.805 -0.970 -85.159 1.00 44.97 367 GLY A C 1
ATOM 2891 O O . GLY A 1 367 ? 59.889 -1.417 -84.814 1.00 44.97 367 GLY A O 1
ATOM 2892 N N . ALA A 1 368 ? 57.668 -1.622 -84.901 1.00 40.94 368 ALA A N 1
ATOM 2893 C CA . ALA A 1 368 ? 57.659 -3.041 -84.529 1.00 40.94 368 ALA A CA 1
ATOM 2894 C C . ALA A 1 368 ? 56.323 -3.713 -84.885 1.00 40.94 368 ALA A C 1
ATOM 2896 O O . ALA A 1 368 ? 55.454 -3.949 -84.048 1.00 40.94 368 ALA A O 1
ATOM 2897 N N . THR A 1 369 ? 56.164 -4.059 -86.159 1.00 50.12 369 THR A N 1
ATOM 2898 C CA . THR A 1 369 ? 55.254 -5.126 -86.586 1.00 50.12 369 THR A CA 1
ATOM 2899 C C . THR A 1 369 ? 55.802 -6.471 -86.096 1.00 50.12 369 THR A C 1
ATOM 2901 O O . THR A 1 369 ? 56.606 -7.085 -86.793 1.00 50.12 369 THR A O 1
ATOM 2904 N N . SER A 1 370 ? 55.415 -6.943 -84.908 1.00 52.62 370 SER A N 1
ATOM 2905 C CA . SER A 1 370 ? 55.693 -8.343 -84.519 1.00 52.62 370 SER A CA 1
ATOM 2906 C C . SER A 1 370 ? 54.701 -8.999 -83.550 1.00 52.62 370 SER A C 1
ATOM 2908 O O . SER A 1 370 ? 54.799 -10.200 -83.321 1.00 52.62 370 SER A O 1
ATOM 2910 N N . PHE A 1 371 ? 53.673 -8.309 -83.046 1.00 50.00 371 PHE A N 1
ATOM 2911 C CA . PHE A 1 371 ? 52.765 -8.897 -82.043 1.00 50.00 371 PHE A CA 1
ATOM 2912 C C . PHE A 1 371 ? 51.568 -9.698 -82.612 1.00 50.00 371 PHE A C 1
ATOM 2914 O O . PHE A 1 371 ? 50.553 -9.867 -81.944 1.00 50.00 371 PHE A O 1
ATOM 2921 N N . LEU A 1 372 ? 51.658 -10.197 -83.852 1.00 43.16 372 LEU A N 1
ATOM 2922 C CA . LEU A 1 372 ? 50.615 -11.031 -84.483 1.00 43.16 372 LEU A CA 1
ATOM 2923 C C . LEU A 1 372 ? 51.096 -12.429 -84.913 1.00 43.16 372 LEU A C 1
ATOM 2925 O O . LEU A 1 372 ? 50.394 -13.100 -85.665 1.00 43.16 372 LEU A O 1
ATOM 2929 N N . GLN A 1 373 ? 52.252 -12.904 -84.435 1.00 45.00 373 GLN A N 1
ATOM 2930 C CA . GLN A 1 373 ? 52.772 -14.228 -84.824 1.00 45.00 373 GLN A CA 1
ATOM 2931 C C . GLN A 1 373 ? 52.876 -15.280 -83.712 1.00 45.00 373 GLN A C 1
ATOM 2933 O O . GLN A 1 373 ? 53.142 -16.430 -84.039 1.00 45.00 373 GLN A O 1
ATOM 2938 N N . ASP A 1 374 ? 52.552 -14.966 -82.453 1.00 42.56 374 ASP A N 1
ATOM 2939 C CA . ASP A 1 374 ? 52.691 -15.942 -81.352 1.00 42.56 374 ASP A CA 1
ATOM 2940 C C . ASP A 1 374 ? 51.391 -16.657 -80.929 1.00 42.56 374 ASP A C 1
ATOM 2942 O O . ASP A 1 374 ? 51.402 -17.518 -80.054 1.00 42.56 374 ASP A O 1
ATOM 2946 N N . TRP A 1 375 ? 50.257 -16.377 -81.583 1.00 37.84 375 TRP A N 1
ATOM 2947 C CA . TRP A 1 375 ? 48.981 -17.062 -81.303 1.00 37.84 375 TRP A CA 1
ATOM 2948 C C . TRP A 1 375 ? 48.732 -18.331 -82.138 1.00 37.84 375 TRP A C 1
ATOM 2950 O O . TRP A 1 375 ? 47.722 -19.001 -81.937 1.00 37.84 375 TRP A O 1
ATOM 2960 N N . VAL A 1 376 ? 49.640 -18.707 -83.048 1.00 44.50 376 VAL A N 1
ATOM 2961 C CA . VAL A 1 376 ? 49.475 -19.910 -83.895 1.00 44.50 376 VAL A CA 1
ATOM 2962 C C . VAL A 1 376 ? 50.158 -21.158 -83.306 1.00 44.50 376 VAL A C 1
ATOM 2964 O O . VAL A 1 376 ? 49.849 -22.268 -83.728 1.00 44.50 376 VAL A O 1
ATOM 2967 N N . THR A 1 377 ? 50.994 -21.036 -82.268 1.00 48.31 377 THR A N 1
ATOM 2968 C CA . THR A 1 377 ? 51.820 -22.169 -81.786 1.00 48.31 377 THR A CA 1
ATOM 2969 C C . THR A 1 377 ? 51.367 -22.797 -80.457 1.00 48.31 377 THR A C 1
ATOM 2971 O O . THR A 1 377 ? 51.955 -23.783 -80.029 1.00 48.31 377 THR A O 1
ATOM 2974 N N . CYS A 1 378 ? 50.287 -22.314 -79.827 1.00 43.66 378 CYS A N 1
ATOM 2975 C CA . CYS A 1 378 ? 49.719 -22.924 -78.605 1.00 43.66 378 CYS A CA 1
ATOM 2976 C C . CYS A 1 378 ? 48.446 -23.765 -78.839 1.00 43.66 378 CYS A C 1
ATOM 2978 O O . CYS A 1 378 ? 47.798 -24.182 -77.882 1.00 43.66 378 CYS A O 1
ATOM 2980 N N . CYS A 1 379 ? 48.089 -24.056 -80.095 1.00 42.47 379 CYS A N 1
ATOM 2981 C CA . CYS A 1 379 ? 47.105 -25.089 -80.446 1.00 42.47 379 CYS A CA 1
ATOM 2982 C C . CYS A 1 379 ? 47.819 -26.328 -81.009 1.00 42.47 379 CYS A C 1
ATOM 2984 O O . CYS A 1 379 ? 47.681 -26.668 -82.180 1.00 42.47 379 CYS A O 1
ATOM 2986 N N . GLY A 1 380 ? 48.602 -26.998 -80.168 1.00 49.56 380 GLY A N 1
ATOM 2987 C CA . GLY A 1 380 ? 49.179 -28.306 -80.455 1.00 49.56 380 GLY A CA 1
ATOM 2988 C C . GLY A 1 380 ? 49.360 -29.065 -79.148 1.00 49.56 380 GLY A C 1
ATOM 2989 O O . GLY A 1 380 ? 50.044 -28.580 -78.260 1.00 49.56 380 GLY A O 1
ATOM 2990 N N . ASP A 1 381 ? 48.726 -30.231 -79.048 1.00 44.91 381 ASP A N 1
ATOM 2991 C CA . ASP A 1 381 ? 48.844 -31.218 -77.965 1.00 44.91 381 ASP A CA 1
ATOM 2992 C C . ASP A 1 381 ? 48.055 -30.981 -76.661 1.00 44.91 381 ASP A C 1
ATOM 2994 O O . ASP A 1 381 ? 48.583 -31.034 -75.553 1.00 44.91 381 ASP A O 1
ATOM 2998 N N . CYS A 1 382 ? 46.722 -30.921 -76.774 1.00 39.25 382 CYS A N 1
ATOM 2999 C CA . CYS A 1 382 ? 45.862 -31.559 -75.767 1.00 39.25 382 CYS A CA 1
ATOM 3000 C C . CYS A 1 382 ? 45.763 -33.057 -76.086 1.00 39.25 382 CYS A C 1
ATOM 3002 O O . CYS A 1 382 ? 44.890 -33.497 -76.837 1.00 39.25 382 CYS A O 1
ATOM 3004 N N . LYS A 1 383 ? 46.685 -33.846 -75.531 1.00 45.25 383 LYS A N 1
ATOM 3005 C CA . LYS A 1 383 ? 46.604 -35.307 -75.545 1.00 45.25 383 LYS A CA 1
ATOM 3006 C C . LYS A 1 383 ? 45.764 -35.752 -74.351 1.00 45.25 383 LYS A C 1
ATOM 3008 O O . LYS A 1 383 ? 46.162 -35.588 -73.205 1.00 45.25 383 LYS A O 1
ATOM 3013 N N . VAL A 1 384 ? 44.585 -36.282 -74.658 1.00 45.12 384 VAL A N 1
ATOM 3014 C CA . VAL A 1 384 ? 43.711 -36.995 -73.725 1.00 45.12 384 VAL A CA 1
ATOM 3015 C C . VAL A 1 384 ? 44.459 -38.216 -73.185 1.00 45.12 384 VAL A C 1
ATOM 3017 O O . VAL A 1 384 ? 44.929 -39.044 -73.969 1.00 45.12 384 VAL A O 1
ATOM 3020 N N . SER A 1 385 ? 44.566 -38.336 -71.863 1.00 41.94 385 SER A N 1
ATOM 3021 C CA . SER A 1 385 ? 44.781 -39.592 -71.131 1.00 41.94 385 SER A CA 1
ATOM 3022 C C . SER A 1 385 ? 44.207 -39.456 -69.731 1.00 41.94 385 SER A C 1
ATOM 3024 O O . SER A 1 385 ? 44.531 -38.439 -69.078 1.00 41.94 385 SER A O 1
#